Protein AF-A0A928I043-F1 (afdb_monomer)

Foldseek 3Di:
DDDDPPPDDDPVNVVVVVVVVVVCCVVVVVVVVVVVLVVLLVVVQVLQVLLFVLQVVCCVPPNQDPAVLSSVVSSVVSVQAACSQQRPRPQWFWKAARVVRGIFIWRCPLNATATPPPCVCHPVGCVRVVRPHIDTRNLGHNDPVLSVLLSVVVVCLVVVAQEAEDEELSNLSSVLSVLSGCQQSNASHEYEYPEAYEHPADGEREHHHHEYHPVLHEYEYEAHDFAEFDPPTPAYFDDWDDDPSDTATAGFTENYREYEANYEYANYEYAYAADDDPHFYPHLRFFYENAYREYYNYEYEHYEYAYEHAYEFFYEDHYREYFEYEYENYEYAYHYHYDYGPNDDQQRGAYELHYREYDDLPDDQGEYEYYNYEGNYAYHDPDAGQAAAHHYTEYAERYEYEAYQYETEQPRIHAHPDQQHRQHHYEYDLNAREEYEYEYENYHYNNHQDDPVSYDGGDHDDHPYYYYYHYD

Radius of gyration: 26.46 Å; Cα contacts (8 Å, |Δi|>4): 1289; chains: 1; bounding box: 61×90×68 Å

Mean predicted aligned error: 12.8 Å

Secondary structure (DSSP, 8-state):
-------PPPHHHHHHHHHHHHHHHHHHHHHHHHHHHHHHHHHHHHHHHHHHHHHHHHHHHH-S-SSHHHHHHHHHHTT--GGGGS-SSTTEEEEEETTTTEEEEEE-GGG--EEEE-GGGTT-THHHHSSTT-EEGGGS-SSHHHHHHHHHHHHHHHTT--EEEE-SHHHHHHHHHHHHHHTTTTTT-EEEE-S-EE-SS---EEEE-SEEE-TT-EEEEPPPPP--SSTTSSSEEEEEEEETTEEEEEEEEEEEEEE-TT-EEES-EEEEE-PPPSSPPS-S-EEEEEEEEEEEEEEEES-EEEEEEEEESEEESSEEEEEEEEEES-EE--EEEEE--SS--TT--EEESSEEEE--TTSS-EEEEEES-EE-SEE-SSSPPSEEESSEEEE-SSEEEEEES-EE--TTBPPPSSTTS--SSEEE----SS-EEEEEES-EETTEE--GGGSPPP--S--SS-EEEEE-

Sequence (472 aa):
MRNTNKKGFTIVELVVVVAVIAILAAVLIPTFSGVIKKANLTADQAAVKQMNEALAQDEAINGKPANAIKAMEVLAKAGYNGDGLVPVTADHAFWWNPTYNIVVLANVKDGAWELVYPTKYAGAGDDLASNSGCTDLAFASSDEEDVKAALDVVEKINAGETSVEVTTAADVKAIANASKFMGESFNGVTITLDANVTVDEPIQFNKFSGTLDGNGNTITTPGLGLVHSGEDANGYLYTKYFEKDITKSKTGYGFINYLGEGAVIKDLTINYDGNLPEVKPDNKYTYFGGVVGVLDGGTVSNCTVTGKINQYNRVGGIVGAAFNGTIENCTVSAEIYSNVSTSGGGNYDCVGGIVAYCGDSELEKGSLTIKNCTFSGKLNGADKPYSSAALISYIDANMDIVIENCNVSTDNVVAGDNSNYRNKVLNIGNNKYGNVSITVKNTMIDGEKATTADFKIGSTSAKTGTVEVTVE

Solvent-accessible surface area (backbone atoms only — not comparable to full-atom values): 22619 Å² total; per-residue (Å²): 136,84,82,76,83,77,82,70,84,50,71,66,59,54,51,51,50,53,52,51,51,51,56,48,47,68,55,46,54,61,49,53,52,52,52,49,49,52,51,29,45,51,51,40,51,52,48,36,50,53,45,28,51,39,40,50,57,45,30,77,75,74,42,73,53,91,44,68,53,53,45,46,53,42,26,40,78,68,72,34,48,21,66,63,30,43,48,76,29,84,60,39,45,33,32,38,25,63,92,78,53,36,49,30,38,29,37,52,55,96,83,44,74,41,73,66,31,64,64,93,52,60,87,49,50,62,66,63,62,66,43,87,72,46,38,66,46,56,74,47,49,70,44,67,67,53,42,50,47,11,46,56,56,48,53,44,42,75,73,67,46,45,66,44,83,28,64,45,45,65,46,53,49,14,51,22,51,25,21,64,62,36,32,74,73,32,54,81,26,34,39,36,31,80,38,66,27,65,37,95,56,62,66,49,25,28,40,43,27,22,34,42,34,20,75,73,23,38,42,35,31,42,32,66,57,52,64,46,58,50,86,84,16,84,37,32,63,79,46,77,51,76,57,94,94,39,83,47,49,36,30,14,24,29,45,29,4,27,30,31,62,79,9,36,39,28,33,27,33,38,34,25,74,36,44,60,39,94,51,71,22,62,38,44,46,32,18,30,6,58,46,24,1,25,33,43,40,14,37,41,31,46,31,36,29,34,51,21,44,32,44,48,8,19,25,9,36,39,26,3,30,41,38,24,30,39,39,29,50,27,37,24,56,23,39,38,33,39,34,65,25,74,63,30,59,86,74,37,14,18,28,8,35,37,26,7,32,33,41,47,71,88,54,74,78,22,41,40,39,40,29,48,29,35,24,67,33,34,36,39,79,90,65,62,30,30,16,16,10,30,43,34,12,34,36,45,17,20,26,43,36,40,39,33,48,26,40,33,39,43,88,48,39,45,42,14,67,38,90,41,22,46,36,33,42,30,18,43,49,59,27,71,45,29,47,32,41,37,41,37,30,68,29,29,46,72,86,38,76,63,49,71,82,59,59,54,70,34,84,62,98,60,66,76,38,54,80,46,80,48,67,92

pLDDT: mean 82.21, std 14.25, range [41.53, 98.94]

Structure (mmCIF, N/CA/C/O backbone):
data_AF-A0A928I043-F1
#
_entry.id   AF-A0A928I043-F1
#
loop_
_atom_site.group_PDB
_atom_site.id
_atom_site.type_symbol
_atom_site.label_atom_id
_atom_site.label_alt_id
_atom_site.label_comp_id
_atom_site.label_asym_id
_atom_site.label_entity_id
_atom_site.label_seq_id
_atom_site.pdbx_PDB_ins_code
_atom_site.Cartn_x
_atom_site.Cartn_y
_atom_site.Cartn_z
_atom_site.occupancy
_atom_site.B_iso_or_equiv
_atom_site.auth_seq_id
_atom_site.auth_comp_id
_atom_site.auth_asym_id
_atom_site.auth_atom_id
_atom_site.pdbx_PDB_model_num
ATOM 1 N N . MET A 1 1 ? 32.043 -70.158 -36.270 1.00 45.19 1 MET A N 1
ATOM 2 C CA . MET A 1 1 ? 31.620 -69.063 -35.368 1.00 45.19 1 MET A CA 1
ATOM 3 C C . MET A 1 1 ? 32.649 -67.942 -35.466 1.00 45.19 1 MET A C 1
ATOM 5 O O . MET A 1 1 ? 33.820 -68.204 -35.231 1.00 45.19 1 MET A O 1
ATOM 9 N N . ARG A 1 2 ? 32.260 -66.739 -35.913 1.00 54.84 2 ARG A N 1
ATOM 10 C CA . ARG A 1 2 ? 33.136 -65.551 -35.960 1.00 54.84 2 ARG A CA 1
ATOM 11 C C . ARG A 1 2 ? 33.024 -64.827 -34.615 1.00 54.84 2 ARG A C 1
ATOM 13 O O . ARG A 1 2 ? 31.969 -64.273 -34.332 1.00 54.84 2 ARG A O 1
ATOM 20 N N . ASN A 1 3 ? 34.082 -64.829 -33.806 1.00 54.41 3 ASN A N 1
ATOM 21 C CA . ASN A 1 3 ? 34.153 -63.977 -32.617 1.00 54.41 3 ASN A CA 1
ATOM 22 C C . ASN A 1 3 ? 34.363 -62.526 -33.061 1.00 54.41 3 ASN A C 1
ATOM 24 O O . ASN A 1 3 ? 35.451 -62.142 -33.485 1.00 54.41 3 ASN A O 1
ATOM 28 N N . THR A 1 4 ? 33.314 -61.712 -32.983 1.00 63.44 4 THR A N 1
ATOM 29 C CA . THR A 1 4 ? 33.438 -60.257 -33.068 1.00 63.44 4 THR A CA 1
ATOM 30 C C . THR A 1 4 ? 33.985 -59.755 -31.737 1.00 63.44 4 THR A C 1
ATOM 32 O O . THR A 1 4 ? 33.252 -59.713 -30.748 1.00 63.44 4 THR A O 1
ATOM 35 N N . ASN A 1 5 ? 35.269 -59.394 -31.699 1.00 59.41 5 ASN A N 1
ATOM 36 C CA . ASN A 1 5 ? 35.866 -58.678 -30.573 1.00 59.41 5 ASN A CA 1
ATOM 37 C C . ASN A 1 5 ? 35.134 -57.341 -30.388 1.00 59.41 5 ASN A C 1
ATOM 39 O O . ASN A 1 5 ? 35.455 -56.355 -31.052 1.00 59.41 5 ASN A O 1
ATOM 43 N N . LYS A 1 6 ? 34.143 -57.300 -29.492 1.00 64.31 6 LYS A N 1
ATOM 44 C CA . LYS A 1 6 ? 33.585 -56.046 -28.987 1.00 64.31 6 LYS A CA 1
ATOM 45 C C . LYS A 1 6 ? 34.658 -55.413 -28.104 1.00 64.31 6 LYS A C 1
ATOM 47 O O . LYS A 1 6 ? 34.801 -55.784 -26.943 1.00 64.31 6 LYS A O 1
ATOM 52 N N . LYS A 1 7 ? 35.465 -54.518 -28.680 1.00 68.69 7 LYS A N 1
ATOM 53 C CA . LYS A 1 7 ? 36.394 -53.672 -27.925 1.00 68.69 7 LYS A CA 1
ATOM 54 C C . LYS A 1 7 ? 35.553 -52.743 -27.045 1.00 68.69 7 LYS A C 1
ATOM 56 O O . LYS A 1 7 ? 34.991 -51.774 -27.543 1.00 68.69 7 LYS A O 1
ATOM 61 N N . GLY A 1 8 ? 35.380 -53.108 -25.778 1.00 69.31 8 GLY A N 1
ATOM 62 C CA . GLY A 1 8 ? 34.813 -52.218 -24.769 1.00 69.31 8 GLY A CA 1
ATOM 63 C C . GLY A 1 8 ? 35.830 -51.141 -24.404 1.00 69.31 8 GLY A C 1
ATOM 64 O O . GLY A 1 8 ? 37.026 -51.429 -24.368 1.00 69.31 8 GLY A O 1
ATOM 65 N N . PHE A 1 9 ? 35.353 -49.921 -24.155 1.00 72.56 9 PHE A N 1
ATOM 66 C CA . PHE A 1 9 ? 36.174 -48.856 -23.581 1.00 72.56 9 PHE A CA 1
ATOM 67 C C . PHE A 1 9 ? 36.760 -49.327 -22.249 1.00 72.56 9 PHE A C 1
ATOM 69 O O . PHE A 1 9 ? 36.058 -49.898 -21.410 1.00 72.56 9 PHE A O 1
ATOM 76 N N . THR A 1 10 ? 38.053 -49.100 -22.056 1.00 85.12 10 THR A N 1
ATOM 77 C CA . THR A 1 10 ? 38.703 -49.340 -20.771 1.00 85.12 10 THR A CA 1
ATOM 78 C C . THR A 1 10 ? 38.245 -48.291 -19.759 1.00 85.12 10 THR A C 1
ATOM 80 O O . THR A 1 10 ? 37.954 -47.146 -20.106 1.00 85.12 10 THR A O 1
ATOM 83 N N . ILE A 1 11 ? 38.210 -48.661 -18.477 1.00 83.94 11 ILE A N 1
ATOM 84 C CA . ILE A 1 11 ? 37.898 -47.718 -17.389 1.00 83.94 11 ILE A CA 1
ATOM 85 C C . ILE A 1 11 ? 38.864 -46.521 -17.424 1.00 83.94 11 ILE A C 1
ATOM 87 O O . ILE A 1 11 ? 38.455 -45.393 -17.170 1.00 83.94 11 ILE A O 1
ATOM 91 N N . VAL A 1 12 ? 40.126 -46.754 -17.805 1.00 88.56 12 VAL A N 1
ATOM 92 C CA . VAL A 1 12 ? 41.151 -45.708 -17.936 1.00 88.56 12 VAL A CA 1
ATOM 93 C C . VAL A 1 12 ? 40.771 -44.679 -19.002 1.00 88.56 12 VAL A C 1
ATOM 95 O O . VAL A 1 12 ? 40.829 -43.484 -18.729 1.00 88.56 12 VAL A O 1
ATOM 98 N N . GLU A 1 13 ? 40.333 -45.110 -20.187 1.00 85.62 13 GLU A N 1
ATOM 99 C CA . GLU A 1 13 ? 39.883 -44.190 -21.242 1.00 85.62 13 GLU A CA 1
ATOM 100 C C . GLU A 1 13 ? 38.671 -43.367 -20.792 1.00 85.62 13 GLU A C 1
ATOM 102 O O . GLU A 1 13 ? 38.633 -42.160 -21.023 1.00 85.62 13 GLU A O 1
ATOM 107 N N . LEU A 1 14 ? 37.715 -43.984 -20.089 1.00 85.94 14 LEU A N 1
ATOM 108 C CA . LEU A 1 14 ? 36.543 -43.274 -19.574 1.00 85.94 14 LEU A CA 1
ATOM 109 C C . LEU A 1 14 ? 36.926 -42.208 -18.532 1.00 85.94 14 LEU A C 1
ATOM 111 O O . LEU A 1 14 ? 36.420 -41.088 -18.586 1.00 85.94 14 LEU A O 1
ATOM 115 N N . VAL A 1 15 ? 37.844 -42.526 -17.615 1.00 89.44 15 VAL A N 1
ATOM 116 C CA . VAL A 1 15 ? 38.324 -41.578 -16.593 1.00 89.44 15 VAL A CA 1
ATOM 117 C C . VAL A 1 15 ? 39.064 -40.405 -17.233 1.00 89.44 15 VAL A C 1
ATOM 119 O O . VAL A 1 15 ? 38.834 -39.261 -16.845 1.00 89.44 15 VAL A O 1
ATOM 122 N N . VAL A 1 16 ? 39.901 -40.659 -18.245 1.00 92.31 16 VAL A N 1
ATOM 123 C CA . VAL A 1 16 ? 40.592 -39.592 -18.988 1.00 92.31 16 VAL A CA 1
ATOM 124 C C . VAL A 1 16 ? 39.588 -38.686 -19.704 1.00 92.31 16 VAL A C 1
ATOM 126 O O . VAL A 1 16 ? 39.730 -37.468 -19.652 1.00 92.31 16 VAL A O 1
ATOM 129 N N . VAL A 1 17 ? 38.541 -39.244 -20.319 1.00 92.94 17 VAL A N 1
ATOM 130 C CA . VAL A 1 17 ? 37.503 -38.456 -21.005 1.00 92.94 17 VAL A CA 1
ATOM 131 C C . VAL A 1 17 ? 36.747 -37.552 -20.030 1.00 92.94 17 VAL A C 1
ATOM 133 O O . VAL A 1 17 ? 36.608 -36.359 -20.297 1.00 92.94 17 VAL A O 1
ATOM 136 N N . VAL A 1 18 ? 36.307 -38.075 -18.882 1.00 92.94 18 VAL A N 1
ATOM 137 C CA . VAL A 1 18 ? 35.620 -37.259 -17.864 1.00 92.94 18 VAL A CA 1
ATOM 138 C C . VAL A 1 18 ? 36.555 -36.186 -17.298 1.00 92.94 18 VAL A C 1
ATOM 140 O O . VAL A 1 18 ? 36.127 -35.047 -17.122 1.00 92.94 18 VAL A O 1
ATOM 143 N N . ALA A 1 19 ? 37.837 -36.504 -17.082 1.00 93.56 19 ALA A N 1
ATOM 144 C CA . ALA A 1 19 ? 38.834 -35.535 -16.626 1.00 93.56 19 ALA A CA 1
ATOM 145 C C . ALA A 1 19 ? 39.043 -34.394 -17.638 1.00 93.56 19 ALA A C 1
ATOM 147 O O . ALA A 1 19 ? 39.074 -33.227 -17.252 1.00 93.56 19 ALA A O 1
ATOM 148 N N . VAL A 1 20 ? 39.129 -34.703 -18.936 1.00 95.38 20 VAL A N 1
ATOM 149 C CA . VAL A 1 20 ? 39.252 -33.686 -19.992 1.00 95.38 20 VAL A CA 1
ATOM 150 C C . VAL A 1 20 ? 37.984 -32.835 -20.089 1.00 95.38 20 VAL A C 1
ATOM 152 O O . VAL A 1 20 ? 38.093 -31.613 -20.155 1.00 95.38 20 VAL A O 1
ATOM 155 N N . ILE A 1 21 ? 36.789 -33.436 -20.038 1.00 94.88 21 ILE A N 1
ATOM 156 C CA . ILE A 1 21 ? 35.518 -32.689 -20.038 1.00 94.88 21 ILE A CA 1
ATOM 157 C C . ILE A 1 21 ? 35.434 -31.760 -18.822 1.00 94.88 21 ILE A C 1
ATOM 159 O O . ILE A 1 21 ? 35.018 -30.616 -18.975 1.00 94.88 21 ILE A O 1
ATOM 163 N N . ALA A 1 22 ? 35.870 -32.206 -17.640 1.00 91.94 22 ALA A N 1
ATOM 164 C CA . ALA A 1 22 ? 35.886 -31.381 -16.433 1.00 91.94 22 ALA A CA 1
ATOM 165 C C . ALA A 1 22 ? 36.826 -30.170 -16.569 1.00 91.94 22 ALA A C 1
ATOM 167 O O . ALA A 1 22 ? 36.438 -29.055 -16.224 1.00 91.94 22 ALA A O 1
ATOM 168 N N . ILE A 1 23 ? 38.029 -30.364 -17.125 1.00 94.25 23 ILE A N 1
ATOM 169 C CA . ILE A 1 23 ? 38.983 -29.271 -17.387 1.00 94.25 23 ILE A CA 1
ATOM 170 C C . ILE A 1 23 ? 38.415 -28.294 -18.419 1.00 94.25 23 ILE A C 1
ATOM 172 O O . ILE A 1 23 ? 38.474 -27.081 -18.217 1.00 94.25 23 ILE A O 1
ATOM 176 N N . LEU A 1 24 ? 37.841 -28.810 -19.511 1.00 93.38 24 LEU A N 1
ATOM 177 C CA . LEU A 1 24 ? 37.220 -27.978 -20.537 1.00 93.38 24 LEU A CA 1
ATOM 178 C C . LEU A 1 24 ? 36.066 -27.174 -19.941 1.00 93.38 24 LEU A C 1
ATOM 180 O O . LEU A 1 24 ? 36.078 -25.956 -20.061 1.00 93.38 24 LEU A O 1
ATOM 184 N N . ALA A 1 25 ? 35.130 -27.815 -19.239 1.00 88.94 25 ALA A N 1
ATOM 185 C CA . ALA A 1 25 ? 33.989 -27.157 -18.606 1.00 8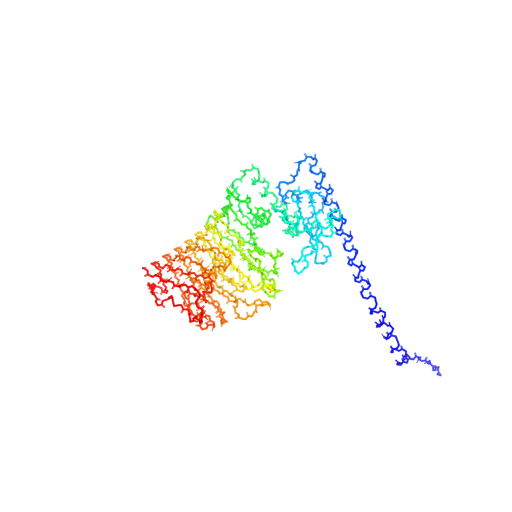8.94 25 ALA A CA 1
ATOM 186 C C . ALA A 1 25 ? 34.413 -26.059 -17.615 1.00 88.94 25 ALA A C 1
ATOM 188 O O . ALA A 1 25 ? 33.817 -24.982 -17.618 1.00 88.94 25 ALA A O 1
ATOM 189 N N . ALA A 1 26 ? 35.475 -26.289 -16.832 1.00 89.75 26 ALA A N 1
ATOM 190 C CA . ALA A 1 26 ? 35.999 -25.317 -15.871 1.00 89.75 26 ALA A CA 1
ATOM 191 C C . ALA A 1 26 ? 36.469 -24.006 -16.526 1.00 89.75 26 ALA A C 1
ATOM 193 O O . ALA A 1 26 ? 36.327 -22.940 -15.931 1.00 89.75 26 ALA A O 1
ATOM 194 N N . VAL A 1 27 ? 36.990 -24.064 -17.755 1.00 89.88 27 VAL A N 1
ATOM 195 C CA . VAL A 1 27 ? 37.388 -22.871 -18.524 1.00 89.88 27 VAL A CA 1
ATOM 196 C C . VAL A 1 27 ? 36.220 -22.335 -19.356 1.00 89.88 27 VAL A C 1
ATOM 198 O O . VAL A 1 27 ? 36.067 -21.123 -19.519 1.00 89.88 27 VAL A O 1
ATOM 201 N N . LEU A 1 28 ? 35.364 -23.222 -19.867 1.00 84.38 28 LEU A N 1
ATOM 202 C CA . LEU A 1 28 ? 34.297 -22.876 -20.801 1.00 84.38 28 LEU A CA 1
ATOM 203 C C . LEU A 1 28 ? 33.179 -22.064 -20.134 1.00 84.38 28 LEU A C 1
ATOM 205 O O . LEU A 1 28 ? 32.759 -21.049 -20.683 1.00 84.38 28 LEU A O 1
ATOM 209 N N . ILE A 1 29 ? 32.717 -22.488 -18.953 1.00 80.38 29 ILE A N 1
ATOM 210 C CA . ILE A 1 29 ? 31.603 -21.858 -18.225 1.00 80.38 29 ILE A CA 1
ATOM 211 C C . ILE A 1 29 ? 31.877 -20.374 -17.915 1.00 80.38 29 ILE A C 1
ATOM 213 O O . ILE A 1 29 ? 31.041 -19.547 -18.295 1.00 80.38 29 ILE A O 1
ATOM 217 N N . PRO A 1 30 ? 33.012 -19.981 -17.292 1.00 82.25 30 PRO A N 1
ATOM 218 C CA . PRO A 1 30 ? 33.286 -18.566 -17.034 1.00 82.25 30 PRO A CA 1
ATOM 219 C C . PRO A 1 30 ? 33.477 -17.771 -18.331 1.00 82.25 30 PRO A C 1
ATOM 221 O O . PRO A 1 30 ? 33.025 -16.631 -18.417 1.00 82.25 30 PRO A O 1
ATOM 224 N N . THR A 1 31 ? 34.072 -18.380 -19.362 1.00 84.19 31 THR A N 1
ATOM 225 C CA . THR A 1 31 ? 34.283 -17.726 -20.662 1.00 84.19 31 THR A CA 1
ATOM 226 C C . THR A 1 31 ? 32.960 -17.409 -21.360 1.00 84.19 31 THR A C 1
ATOM 228 O O . THR A 1 31 ? 32.710 -16.253 -21.696 1.00 84.19 31 THR A O 1
ATOM 231 N N . PHE A 1 32 ? 32.083 -18.403 -21.539 1.00 79.62 32 PHE A N 1
ATOM 232 C CA . PHE A 1 32 ? 30.776 -18.195 -22.170 1.00 79.62 32 PHE A CA 1
ATOM 233 C C . PHE A 1 32 ? 29.891 -17.256 -21.351 1.00 79.62 32 PHE A C 1
ATOM 235 O O . PHE A 1 32 ? 29.256 -16.377 -21.929 1.00 79.62 32 PHE A O 1
ATOM 242 N N . SER A 1 33 ? 29.914 -17.368 -20.019 1.00 73.75 33 SER A N 1
ATOM 243 C CA . SER A 1 33 ? 29.191 -16.439 -19.141 1.00 73.75 33 SER A CA 1
ATOM 244 C C . SER A 1 33 ? 29.662 -14.993 -19.329 1.00 73.75 33 SER A C 1
ATOM 246 O O . SER A 1 33 ? 28.840 -14.084 -19.403 1.00 73.75 33 SER A O 1
ATOM 248 N N . GLY A 1 34 ? 30.974 -14.762 -19.459 1.00 78.19 34 GLY A N 1
ATOM 249 C CA . GLY A 1 34 ? 31.531 -13.434 -19.733 1.00 78.19 34 GLY A CA 1
ATOM 250 C C . GLY A 1 34 ? 31.154 -12.887 -21.114 1.00 78.19 34 GLY A C 1
ATOM 251 O O . GLY A 1 34 ? 30.826 -11.707 -21.237 1.00 78.19 34 GLY A O 1
ATOM 252 N N . VAL A 1 35 ? 31.151 -13.738 -22.147 1.00 87.19 35 VAL A N 1
ATOM 253 C CA . VAL A 1 35 ? 30.741 -13.352 -23.509 1.00 87.19 35 VAL A CA 1
ATOM 254 C C . VAL A 1 35 ? 29.260 -12.977 -23.558 1.00 87.19 35 VAL A C 1
ATOM 256 O O . VAL A 1 35 ? 28.934 -11.942 -24.134 1.00 87.19 35 VAL A O 1
ATOM 259 N N . ILE A 1 36 ? 28.381 -13.759 -22.921 1.00 84.88 36 ILE A N 1
ATOM 260 C CA . ILE A 1 36 ? 26.939 -13.468 -22.854 1.00 84.88 36 ILE A CA 1
ATOM 261 C C . ILE A 1 36 ? 26.696 -12.148 -22.121 1.00 84.88 36 ILE A C 1
ATOM 263 O O . ILE A 1 36 ? 26.015 -11.280 -22.654 1.00 84.88 36 ILE A O 1
ATOM 267 N N . LYS A 1 37 ? 27.321 -11.941 -20.953 1.00 83.50 37 LYS A N 1
ATOM 268 C CA . LYS A 1 37 ? 27.207 -10.672 -20.213 1.00 83.50 37 LYS A CA 1
ATOM 269 C C . LYS A 1 37 ? 27.623 -9.473 -21.061 1.00 83.50 37 LYS A C 1
ATOM 271 O O . LYS A 1 37 ? 26.934 -8.462 -21.079 1.00 83.50 37 LYS A O 1
ATOM 276 N N . LYS A 1 38 ? 28.730 -9.589 -21.799 1.00 87.12 38 LYS A N 1
ATOM 277 C CA . LYS A 1 38 ? 29.202 -8.521 -22.686 1.00 87.12 38 LYS A CA 1
ATOM 278 C C . LYS A 1 38 ? 28.258 -8.286 -23.868 1.00 87.12 38 LYS A C 1
ATOM 280 O O . LYS A 1 38 ? 28.087 -7.140 -24.280 1.00 87.12 38 LYS A O 1
ATOM 285 N N . ALA A 1 39 ? 27.670 -9.348 -24.419 1.00 88.50 39 ALA A N 1
ATOM 286 C CA . ALA A 1 39 ? 26.696 -9.253 -25.499 1.00 88.50 39 ALA A CA 1
ATOM 287 C C . ALA A 1 39 ? 25.411 -8.552 -25.034 1.00 88.50 39 ALA A C 1
ATOM 289 O O . ALA A 1 39 ? 24.990 -7.606 -25.695 1.00 88.50 39 ALA A O 1
ATOM 290 N N . ASN A 1 40 ? 24.867 -8.935 -23.874 1.00 89.88 40 ASN A N 1
ATOM 291 C CA . ASN A 1 40 ? 23.707 -8.277 -23.266 1.00 89.88 40 ASN A CA 1
ATOM 292 C C . ASN A 1 40 ? 24.007 -6.804 -22.986 1.00 89.88 40 ASN A C 1
ATOM 294 O O . ASN A 1 40 ? 23.261 -5.940 -23.428 1.00 89.88 40 ASN A O 1
ATOM 298 N N . LEU A 1 41 ? 25.171 -6.505 -22.397 1.00 92.50 41 LEU A N 1
ATOM 299 C CA . LEU A 1 41 ? 25.556 -5.124 -22.118 1.00 92.50 41 LEU A CA 1
ATOM 300 C C . LEU A 1 41 ? 25.652 -4.287 -23.400 1.00 92.50 41 LEU A C 1
ATOM 302 O O . LEU A 1 41 ? 25.261 -3.124 -23.429 1.00 92.50 41 LEU A O 1
ATOM 306 N N . THR A 1 42 ? 26.161 -4.879 -24.480 1.00 93.81 42 THR A N 1
ATOM 307 C CA . THR A 1 42 ? 26.228 -4.211 -25.787 1.00 93.81 42 THR A CA 1
ATOM 308 C C . THR A 1 42 ? 24.828 -3.973 -26.365 1.00 93.81 42 THR A C 1
ATOM 310 O O . THR A 1 42 ? 24.593 -2.925 -26.965 1.00 93.81 42 THR A O 1
ATOM 313 N N . ALA A 1 43 ? 23.900 -4.917 -26.184 1.00 91.50 43 ALA A N 1
ATOM 314 C CA . ALA A 1 43 ? 22.509 -4.767 -26.601 1.00 91.50 43 ALA A CA 1
ATOM 315 C C . ALA A 1 43 ? 21.808 -3.645 -25.818 1.00 91.50 43 ALA A C 1
ATOM 317 O O . ALA A 1 43 ? 21.210 -2.764 -26.431 1.00 91.50 43 ALA A O 1
ATOM 318 N N . ASP A 1 44 ? 21.983 -3.605 -24.497 1.00 93.81 44 ASP A N 1
ATOM 319 C CA . ASP A 1 44 ? 21.413 -2.569 -23.632 1.00 93.81 44 ASP A CA 1
ATOM 320 C C . ASP A 1 44 ? 21.971 -1.178 -23.976 1.00 93.81 44 ASP A C 1
ATOM 322 O O . ASP A 1 44 ? 21.232 -0.201 -24.079 1.00 93.81 44 ASP A O 1
ATOM 326 N N . GLN A 1 45 ? 23.275 -1.071 -24.259 1.00 95.12 45 GLN A N 1
ATOM 327 C CA . GLN A 1 45 ? 23.884 0.176 -24.743 1.00 95.12 45 GLN A CA 1
ATOM 328 C C . GLN A 1 45 ? 23.299 0.631 -26.087 1.00 95.12 45 GLN A C 1
ATOM 330 O O . GLN A 1 45 ? 23.096 1.828 -26.307 1.00 95.12 45 GLN A O 1
ATOM 335 N N . ALA A 1 46 ? 23.028 -0.308 -26.997 1.00 94.69 46 ALA A N 1
ATOM 336 C CA . ALA A 1 46 ? 22.395 -0.007 -28.276 1.00 94.69 46 ALA A CA 1
ATOM 337 C C . ALA A 1 46 ? 20.934 0.437 -28.105 1.00 94.69 46 ALA A C 1
ATOM 339 O O . ALA A 1 46 ? 20.495 1.327 -28.836 1.00 94.69 46 ALA A O 1
ATOM 340 N N . ALA A 1 47 ? 20.208 -0.137 -27.141 1.00 92.81 47 ALA A N 1
ATOM 341 C CA . ALA A 1 47 ? 18.866 0.298 -26.768 1.00 92.81 47 ALA A CA 1
ATOM 342 C C . ALA A 1 47 ? 18.889 1.730 -26.219 1.00 92.81 47 ALA A C 1
ATOM 344 O O . ALA A 1 47 ? 18.217 2.600 -26.763 1.00 92.81 47 ALA A O 1
ATOM 345 N N . VAL A 1 48 ? 19.755 2.028 -25.242 1.00 94.75 48 VAL A N 1
ATOM 346 C CA . VAL A 1 48 ? 19.902 3.391 -24.697 1.00 94.75 48 VAL A CA 1
ATOM 347 C C . VAL A 1 48 ? 20.249 4.411 -25.772 1.00 94.75 48 VAL A C 1
ATOM 349 O O . VAL A 1 48 ? 19.742 5.532 -25.756 1.00 94.75 48 VAL A O 1
ATOM 352 N N . LYS A 1 49 ? 21.105 4.048 -26.728 1.00 95.06 49 LYS A N 1
ATOM 353 C CA . LYS A 1 49 ? 21.427 4.935 -27.846 1.00 95.06 49 LYS A CA 1
ATOM 354 C C . LYS A 1 49 ? 20.183 5.275 -28.678 1.00 95.06 49 LYS A C 1
ATOM 356 O O . LYS A 1 49 ? 19.955 6.449 -28.944 1.00 95.06 49 LYS A O 1
ATOM 361 N N . GLN A 1 50 ? 19.389 4.276 -29.052 1.00 94.69 50 GLN A N 1
ATOM 362 C CA . GLN A 1 50 ? 18.167 4.464 -29.842 1.00 94.69 50 GLN A CA 1
ATOM 363 C C . GLN A 1 50 ? 17.093 5.239 -29.069 1.00 94.69 50 GLN A C 1
ATOM 365 O O . GLN A 1 50 ? 16.505 6.171 -29.611 1.00 94.69 50 GLN A O 1
ATOM 370 N N . MET A 1 51 ? 16.910 4.933 -27.783 1.00 94.62 51 MET A N 1
ATOM 371 C CA . MET A 1 51 ? 16.024 5.681 -26.887 1.00 94.62 51 MET A CA 1
ATOM 372 C C . MET A 1 51 ? 16.409 7.166 -26.819 1.00 94.62 51 MET A C 1
ATOM 374 O O . MET A 1 51 ? 15.566 8.046 -26.974 1.00 94.62 51 MET A O 1
ATOM 378 N N . ASN A 1 52 ? 17.702 7.462 -26.668 1.00 95.50 52 ASN A N 1
ATOM 379 C CA . ASN A 1 52 ? 18.206 8.836 -26.655 1.00 95.50 52 ASN A CA 1
ATOM 380 C C . ASN A 1 52 ? 18.053 9.555 -27.998 1.00 95.50 52 ASN A C 1
ATOM 382 O O . ASN A 1 52 ? 17.816 10.760 -28.022 1.00 95.50 52 ASN A O 1
ATOM 386 N N . GLU A 1 53 ? 18.195 8.844 -29.117 1.00 95.88 53 GLU A N 1
ATOM 387 C CA . GLU A 1 53 ? 17.938 9.409 -30.444 1.00 95.88 53 GLU A CA 1
ATOM 388 C C . GLU A 1 53 ? 16.459 9.774 -30.614 1.00 95.88 53 GLU A C 1
ATOM 390 O O . GLU A 1 53 ? 16.168 10.856 -31.120 1.00 95.88 53 GLU A O 1
ATOM 395 N N . ALA A 1 54 ? 15.538 8.929 -30.143 1.00 94.19 54 ALA A N 1
ATOM 396 C CA . ALA A 1 54 ? 14.106 9.219 -30.155 1.00 94.19 54 ALA A CA 1
ATOM 397 C C . ALA A 1 54 ? 13.762 10.445 -29.294 1.00 94.19 54 ALA A C 1
ATOM 399 O O . ALA A 1 54 ? 13.104 11.367 -29.775 1.00 94.19 54 ALA A O 1
ATOM 400 N N . LEU A 1 55 ? 14.275 10.503 -28.060 1.00 92.56 55 LEU A N 1
ATOM 401 C CA . LEU A 1 55 ? 14.075 11.641 -27.154 1.00 92.56 55 LEU A CA 1
ATOM 402 C C . LEU A 1 55 ? 14.613 12.952 -27.729 1.00 92.56 55 LEU A C 1
ATOM 404 O O . LEU A 1 55 ? 13.944 13.977 -27.639 1.00 92.56 55 LEU A O 1
ATOM 408 N N . ALA A 1 56 ? 15.791 12.923 -28.357 1.00 94.94 56 ALA A N 1
ATOM 409 C CA . ALA A 1 56 ? 16.377 14.105 -28.981 1.00 94.94 56 ALA A CA 1
ATOM 410 C C . ALA A 1 56 ? 15.601 14.565 -30.228 1.00 94.94 56 ALA A C 1
ATOM 412 O O . ALA A 1 56 ? 15.507 15.766 -30.488 1.00 94.94 56 ALA A O 1
ATOM 413 N N . GLN A 1 57 ? 15.058 13.626 -31.013 1.00 92.50 57 GLN A N 1
ATOM 414 C CA . GLN A 1 57 ? 14.221 13.943 -32.173 1.00 92.50 57 GLN A CA 1
ATOM 415 C C . GLN A 1 57 ? 12.904 14.593 -31.753 1.00 92.50 57 GLN A C 1
ATOM 417 O O . GLN A 1 57 ? 12.511 15.597 -32.347 1.00 92.50 57 GLN A O 1
ATOM 422 N N . ASP A 1 58 ? 12.249 14.051 -30.727 1.00 91.06 58 ASP A N 1
ATOM 423 C CA . ASP A 1 58 ? 11.013 14.625 -30.201 1.00 91.06 58 ASP A CA 1
ATOM 424 C C . ASP A 1 58 ? 11.262 15.989 -29.545 1.00 91.06 58 ASP A C 1
ATOM 426 O O . ASP A 1 58 ? 10.546 16.944 -29.841 1.00 91.06 58 ASP A O 1
ATOM 430 N N . GLU A 1 59 ? 12.350 16.135 -28.776 1.00 92.00 59 GLU A N 1
ATOM 431 C CA . GLU A 1 59 ? 12.729 17.407 -28.146 1.00 92.00 59 GLU A CA 1
ATOM 432 C C . GLU A 1 59 ? 12.901 18.544 -29.160 1.00 92.00 59 GLU A C 1
ATOM 434 O O . GLU A 1 59 ? 12.531 19.686 -28.883 1.00 92.00 59 GLU A O 1
ATOM 439 N N . ALA A 1 60 ? 13.414 18.248 -30.355 1.00 93.25 60 ALA A N 1
ATOM 440 C CA . ALA A 1 60 ? 13.581 19.244 -31.410 1.00 93.25 60 ALA A CA 1
ATOM 441 C C . ALA A 1 60 ? 12.247 19.799 -31.952 1.00 93.25 60 ALA A C 1
ATOM 443 O O . ALA A 1 60 ? 12.235 20.882 -32.539 1.00 93.25 60 ALA A O 1
ATOM 444 N N . ILE A 1 61 ? 11.144 19.064 -31.781 1.00 90.44 61 ILE A N 1
ATOM 445 C CA . ILE A 1 61 ? 9.815 19.406 -32.305 1.00 90.44 61 ILE A CA 1
ATOM 446 C C . ILE A 1 61 ? 8.908 19.911 -31.179 1.00 90.44 61 ILE A C 1
ATOM 448 O O . ILE A 1 61 ? 8.266 20.951 -31.323 1.00 90.44 61 ILE A O 1
ATOM 452 N N . ASN A 1 62 ? 8.878 19.184 -30.064 1.00 81.06 62 ASN A N 1
ATOM 453 C CA . ASN A 1 62 ? 7.923 19.350 -28.970 1.00 81.06 62 ASN A CA 1
ATOM 454 C C . ASN A 1 62 ? 8.550 19.967 -27.708 1.00 81.06 62 ASN A C 1
ATOM 456 O O . ASN A 1 62 ? 7.834 20.304 -26.767 1.00 81.06 62 ASN A O 1
ATOM 460 N N . GLY A 1 63 ? 9.872 20.167 -27.691 1.00 82.62 63 GLY A N 1
ATOM 461 C CA . GLY A 1 63 ? 10.612 20.543 -26.488 1.00 82.62 63 GLY A CA 1
ATOM 462 C C . GLY A 1 63 ? 10.834 19.355 -25.550 1.00 82.62 63 GLY A C 1
ATOM 463 O O . GLY A 1 63 ? 10.396 18.237 -25.811 1.00 82.62 63 GLY A O 1
ATOM 464 N N . LYS A 1 64 ? 11.558 19.581 -24.447 1.00 82.12 64 LYS A N 1
ATOM 465 C CA . LYS A 1 64 ? 11.856 18.507 -23.489 1.00 82.12 64 LYS A CA 1
ATOM 466 C C . LYS A 1 64 ? 10.569 17.917 -22.907 1.00 82.12 64 LYS A C 1
ATOM 468 O O . LYS A 1 64 ? 9.684 18.693 -22.533 1.00 82.12 64 LYS A O 1
ATOM 473 N N . PRO A 1 65 ? 10.489 16.585 -22.737 1.00 72.81 65 PRO A N 1
ATOM 474 C CA . PRO A 1 65 ? 9.392 15.965 -22.016 1.00 72.81 65 PRO A CA 1
ATOM 475 C C . PRO A 1 65 ? 9.248 16.576 -20.622 1.00 72.81 65 PRO A C 1
ATOM 477 O O . PRO A 1 65 ? 10.218 16.677 -19.871 1.00 72.81 65 PRO A O 1
ATOM 480 N N . ALA A 1 66 ? 8.028 16.980 -20.272 1.00 64.31 66 ALA A N 1
ATOM 481 C CA . ALA A 1 66 ? 7.750 17.636 -18.994 1.00 64.31 66 ALA A CA 1
ATOM 482 C C . ALA A 1 66 ? 7.943 16.704 -17.782 1.00 64.31 66 ALA A C 1
ATOM 484 O O . ALA A 1 66 ? 8.124 17.174 -16.662 1.00 64.31 66 ALA A O 1
ATOM 485 N N . ASN A 1 67 ? 7.874 15.390 -17.999 1.00 60.88 67 ASN A N 1
ATOM 486 C CA . ASN A 1 67 ? 8.007 14.347 -16.988 1.00 60.88 67 ASN A CA 1
ATOM 487 C C . ASN A 1 67 ? 8.346 13.001 -17.656 1.00 60.88 67 ASN A C 1
ATOM 489 O O . ASN A 1 67 ? 8.338 12.881 -18.887 1.00 60.88 67 ASN A O 1
ATOM 493 N N . ALA A 1 68 ? 8.619 11.984 -16.835 1.00 67.25 68 ALA A N 1
ATOM 494 C CA . ALA A 1 68 ? 9.031 10.662 -17.306 1.00 67.25 68 ALA A CA 1
ATOM 495 C C . ALA A 1 68 ? 7.985 9.994 -18.198 1.00 67.25 68 ALA A C 1
ATOM 497 O O . ALA A 1 68 ? 8.338 9.234 -19.092 1.00 67.25 68 ALA A O 1
ATOM 498 N N . ILE A 1 69 ? 6.709 10.330 -18.016 1.00 57.94 69 ILE A N 1
ATOM 499 C CA . ILE A 1 69 ? 5.616 9.802 -18.833 1.00 57.94 69 ILE A CA 1
ATOM 500 C C . ILE A 1 69 ? 5.758 10.247 -20.276 1.00 57.94 69 ILE A C 1
ATOM 502 O O . ILE A 1 69 ? 5.717 9.427 -21.186 1.00 57.94 69 ILE A O 1
ATOM 506 N N . LYS A 1 70 ? 5.953 11.552 -20.488 1.00 69.56 70 LYS A N 1
ATOM 507 C CA . LYS A 1 70 ? 6.135 12.089 -21.836 1.00 69.56 70 LYS A CA 1
ATOM 508 C C . LYS A 1 70 ? 7.416 11.563 -22.472 1.00 69.56 70 LYS A C 1
ATOM 510 O O . LYS A 1 70 ? 7.428 11.316 -23.670 1.00 69.56 70 LYS A O 1
ATOM 515 N N . ALA A 1 71 ? 8.454 11.299 -21.679 1.00 77.56 71 ALA A N 1
ATOM 516 C CA . ALA A 1 71 ? 9.635 10.611 -22.181 1.00 77.56 71 ALA A CA 1
ATOM 517 C C . ALA A 1 71 ? 9.296 9.182 -22.628 1.00 77.56 71 ALA A C 1
ATOM 519 O O . ALA A 1 71 ? 9.606 8.813 -23.755 1.00 77.56 71 ALA A O 1
ATOM 520 N N . MET A 1 72 ? 8.589 8.404 -21.806 1.00 72.56 72 MET A N 1
ATOM 521 C CA . MET A 1 72 ? 8.151 7.050 -22.157 1.00 72.56 72 MET A CA 1
ATOM 522 C C . MET A 1 72 ? 7.222 7.008 -23.372 1.00 72.56 72 MET A C 1
ATOM 524 O O . MET A 1 72 ? 7.326 6.080 -24.162 1.00 72.56 72 MET A O 1
ATOM 528 N N . GLU A 1 73 ? 6.369 8.011 -23.589 1.00 65.62 73 GLU A N 1
ATOM 529 C CA . GLU A 1 73 ? 5.547 8.108 -24.803 1.00 65.62 73 GLU A CA 1
ATOM 530 C C . GLU A 1 73 ? 6.419 8.205 -26.066 1.00 65.62 73 GLU A C 1
ATOM 532 O O . GLU A 1 73 ? 6.167 7.538 -27.072 1.00 65.62 73 GLU A O 1
ATOM 537 N N . VAL A 1 74 ? 7.479 9.013 -26.008 1.00 80.12 74 VAL A N 1
ATOM 538 C CA . VAL A 1 74 ? 8.452 9.134 -27.099 1.00 80.12 74 VAL A CA 1
ATOM 539 C C . VAL A 1 74 ? 9.187 7.814 -27.321 1.00 80.12 74 VAL A C 1
ATOM 541 O O . VAL A 1 74 ? 9.357 7.386 -28.464 1.00 80.12 74 VAL A O 1
ATOM 544 N N . LEU A 1 75 ? 9.577 7.139 -26.239 1.00 82.69 75 LEU A N 1
ATOM 545 C CA . LEU A 1 75 ? 10.236 5.834 -26.300 1.00 82.69 75 LEU A CA 1
ATOM 546 C C . LEU A 1 75 ? 9.313 4.753 -26.883 1.00 82.69 75 LEU A C 1
ATOM 548 O O . LEU A 1 75 ? 9.737 4.005 -27.762 1.00 82.69 75 LEU A O 1
ATOM 552 N N . ALA A 1 76 ? 8.039 4.732 -26.496 1.00 68.88 76 ALA A N 1
ATOM 553 C CA . ALA A 1 76 ? 7.042 3.802 -27.016 1.00 68.88 76 ALA A CA 1
ATOM 554 C C . ALA A 1 76 ? 6.800 4.010 -28.519 1.00 68.88 76 ALA A C 1
ATOM 556 O O . ALA A 1 76 ? 6.785 3.042 -29.277 1.00 68.88 76 ALA A O 1
ATOM 557 N N . LYS A 1 77 ? 6.720 5.266 -28.993 1.00 72.81 77 LYS A N 1
ATOM 558 C CA . LYS A 1 77 ? 6.673 5.581 -30.439 1.00 72.81 77 LYS A CA 1
ATOM 559 C C . LYS A 1 77 ? 7.908 5.077 -31.193 1.00 72.81 77 LYS A C 1
ATOM 561 O O . LYS A 1 77 ? 7.819 4.791 -32.385 1.00 72.81 77 LYS A O 1
ATOM 566 N N . ALA A 1 78 ? 9.042 4.962 -30.505 1.00 81.06 78 ALA A N 1
ATOM 567 C CA . ALA A 1 78 ? 10.279 4.394 -31.029 1.00 81.06 78 ALA A CA 1
ATOM 568 C C . ALA A 1 78 ? 10.400 2.868 -30.836 1.00 81.06 78 ALA A C 1
ATOM 570 O O . ALA A 1 78 ? 11.421 2.295 -31.212 1.00 81.06 78 ALA A O 1
ATOM 571 N N . GLY A 1 79 ? 9.370 2.204 -30.296 1.00 72.69 79 GLY A N 1
ATOM 572 C CA . GLY A 1 79 ? 9.328 0.753 -30.094 1.00 72.69 79 GLY A CA 1
ATOM 573 C C . GLY A 1 79 ? 9.914 0.263 -28.766 1.00 72.69 79 GLY A C 1
ATOM 574 O O . GLY A 1 79 ? 10.239 -0.916 -28.659 1.00 72.69 79 GLY A O 1
ATOM 575 N N . TYR A 1 80 ? 10.068 1.144 -27.772 1.00 76.62 80 TYR A N 1
ATOM 576 C CA . TYR A 1 80 ? 10.556 0.814 -26.429 1.00 76.62 80 TYR A CA 1
ATOM 577 C C . TYR A 1 80 ? 9.430 0.934 -25.394 1.00 76.62 80 TYR A C 1
ATOM 579 O O . TYR A 1 80 ? 9.092 2.031 -24.951 1.00 76.62 80 TYR A O 1
ATOM 587 N N . ASN A 1 81 ? 8.852 -0.205 -25.016 1.00 64.94 81 ASN A N 1
ATOM 588 C CA . ASN A 1 81 ? 7.795 -0.365 -24.015 1.00 64.94 81 ASN A CA 1
ATOM 589 C C . ASN A 1 81 ? 8.008 -1.673 -23.226 1.00 64.94 81 ASN A C 1
ATOM 591 O O . ASN A 1 81 ? 8.749 -2.542 -23.681 1.00 64.94 81 ASN A O 1
ATOM 595 N N . GLY A 1 82 ? 7.386 -1.810 -22.049 1.00 60.47 82 GLY A N 1
ATOM 596 C CA . GLY A 1 82 ? 7.406 -3.047 -21.258 1.00 60.47 82 GLY A CA 1
ATOM 597 C C . GLY A 1 82 ? 8.800 -3.662 -21.075 1.00 60.47 82 GLY A C 1
ATOM 598 O O . GLY A 1 82 ? 9.717 -2.982 -20.621 1.00 60.47 82 GLY A O 1
ATOM 599 N N . ASP A 1 83 ? 8.982 -4.921 -21.495 1.00 58.25 83 ASP A N 1
ATOM 600 C CA . ASP A 1 83 ? 10.280 -5.626 -21.473 1.00 58.25 83 ASP A CA 1
ATOM 601 C C . ASP A 1 83 ? 11.388 -4.888 -22.251 1.00 58.25 83 ASP A C 1
ATOM 603 O O . ASP A 1 83 ? 12.568 -5.018 -21.939 1.00 58.25 83 ASP A O 1
ATOM 607 N N . GLY A 1 84 ? 11.031 -4.076 -23.251 1.00 64.88 84 GLY A N 1
ATOM 608 C CA . GLY A 1 84 ? 11.963 -3.213 -23.984 1.00 64.88 84 GLY A CA 1
ATOM 609 C C . GLY A 1 84 ? 12.532 -2.059 -23.150 1.00 64.88 84 GLY A C 1
ATOM 610 O O . GLY A 1 84 ? 13.519 -1.446 -23.559 1.00 64.88 84 GLY A O 1
ATOM 611 N N . LEU A 1 85 ? 11.940 -1.776 -21.985 1.00 71.75 85 LEU A N 1
ATOM 612 C CA . LEU A 1 85 ? 12.427 -0.827 -20.980 1.00 71.75 85 LEU A CA 1
ATOM 613 C C . LEU A 1 85 ? 13.134 -1.523 -19.803 1.00 71.75 85 LEU A C 1
ATOM 615 O O . LEU A 1 85 ? 13.534 -0.854 -18.850 1.00 71.75 85 LEU A O 1
ATOM 619 N N . VAL A 1 86 ? 13.356 -2.838 -19.893 1.00 75.00 86 VAL A N 1
ATOM 620 C CA . VAL A 1 86 ? 14.118 -3.622 -18.916 1.00 75.00 86 VAL A CA 1
ATOM 621 C C . VAL A 1 86 ? 15.440 -4.077 -19.550 1.00 75.00 86 VAL A C 1
ATOM 623 O O . VAL A 1 86 ? 15.430 -4.715 -20.605 1.00 75.00 86 VAL A O 1
ATOM 626 N N . PRO A 1 87 ? 16.605 -3.778 -18.947 1.00 79.81 87 PRO A N 1
ATOM 627 C CA . PRO A 1 87 ? 17.881 -4.265 -19.461 1.00 79.81 87 PRO A CA 1
ATOM 628 C C . PRO A 1 87 ? 17.979 -5.791 -19.438 1.00 79.81 87 PRO A C 1
ATOM 630 O O . PRO A 1 87 ? 17.575 -6.456 -18.485 1.00 79.81 87 PRO A O 1
ATOM 633 N N . VAL A 1 88 ? 18.611 -6.362 -20.461 1.00 83.31 88 VAL A N 1
ATOM 634 C CA . VAL A 1 88 ? 18.870 -7.810 -20.536 1.00 83.31 88 VAL A CA 1
ATOM 635 C C . VAL A 1 88 ? 20.058 -8.201 -19.645 1.00 83.31 88 VAL A C 1
ATOM 637 O O . VAL A 1 88 ? 20.265 -9.372 -19.301 1.00 83.31 88 VAL A O 1
ATOM 640 N N . THR A 1 89 ? 20.903 -7.236 -19.282 1.00 83.12 89 THR A N 1
ATOM 641 C CA . THR A 1 89 ? 22.005 -7.444 -18.344 1.00 83.12 89 THR A CA 1
ATOM 642 C C . THR A 1 89 ? 21.486 -7.425 -16.911 1.00 83.12 89 THR A C 1
ATOM 644 O O . THR A 1 89 ? 20.963 -6.421 -16.446 1.00 83.12 89 THR A O 1
ATOM 647 N N . ALA A 1 90 ? 21.690 -8.527 -16.186 1.00 77.62 90 ALA A N 1
ATOM 648 C CA . ALA A 1 90 ? 21.363 -8.607 -14.763 1.00 77.62 90 ALA A CA 1
ATOM 649 C C . ALA A 1 90 ? 22.042 -7.488 -13.952 1.00 77.62 90 ALA A C 1
ATOM 651 O O . ALA A 1 90 ? 23.158 -7.074 -14.281 1.00 77.62 90 ALA A O 1
ATOM 652 N N . ASP A 1 91 ? 21.386 -7.055 -12.876 1.00 79.75 91 ASP A N 1
ATOM 653 C CA . ASP A 1 91 ? 21.824 -5.976 -11.980 1.00 79.75 91 ASP A CA 1
ATOM 654 C C . ASP A 1 91 ? 21.933 -4.594 -12.664 1.00 79.75 91 ASP A C 1
ATOM 656 O O . ASP A 1 91 ? 22.681 -3.734 -12.201 1.00 79.75 91 ASP A O 1
ATOM 660 N N . HIS A 1 92 ? 21.229 -4.374 -13.783 1.00 83.75 92 HIS A N 1
ATOM 661 C CA . HIS A 1 92 ? 21.201 -3.087 -14.482 1.00 83.75 92 HIS A CA 1
ATOM 662 C C . HIS A 1 92 ? 19.779 -2.555 -14.658 1.00 83.75 92 HIS A C 1
ATOM 664 O O . HIS A 1 92 ? 18.833 -3.329 -14.773 1.00 83.75 92 HIS A O 1
ATOM 670 N N . ALA A 1 93 ? 19.660 -1.231 -14.761 1.00 80.88 93 ALA A N 1
ATOM 671 C CA . ALA A 1 93 ? 18.397 -0.532 -14.980 1.00 80.88 93 ALA A CA 1
ATOM 672 C C . ALA A 1 93 ? 18.533 0.590 -16.026 1.00 80.88 93 ALA A C 1
ATOM 674 O O . ALA A 1 93 ? 19.611 1.182 -16.189 1.00 80.88 93 ALA A O 1
ATOM 675 N N . PHE A 1 94 ? 17.432 0.897 -16.722 1.00 84.06 94 PHE A N 1
ATOM 676 C CA . PHE A 1 94 ? 17.326 2.072 -17.587 1.00 84.06 94 PHE A CA 1
ATOM 677 C C . PHE A 1 94 ? 16.678 3.225 -16.827 1.00 84.06 94 PHE A C 1
ATOM 679 O O . PHE A 1 94 ? 15.541 3.131 -16.383 1.00 84.06 94 PHE A O 1
ATOM 686 N N . TRP A 1 95 ? 17.394 4.338 -16.712 1.00 82.00 95 TRP A N 1
ATOM 687 C CA . TRP A 1 95 ? 16.943 5.507 -15.961 1.00 82.00 95 TRP A CA 1
ATOM 688 C C . TRP A 1 95 ? 16.820 6.699 -16.891 1.00 82.00 95 TRP A C 1
ATOM 690 O O . TRP A 1 95 ? 17.775 7.034 -17.588 1.00 82.00 95 TRP A O 1
ATOM 700 N N . TRP A 1 96 ? 15.674 7.368 -16.899 1.00 84.38 96 TRP A N 1
ATOM 701 C CA . TRP A 1 96 ? 15.520 8.627 -17.618 1.00 84.38 96 TRP A CA 1
ATOM 702 C C . TRP A 1 96 ? 15.839 9.81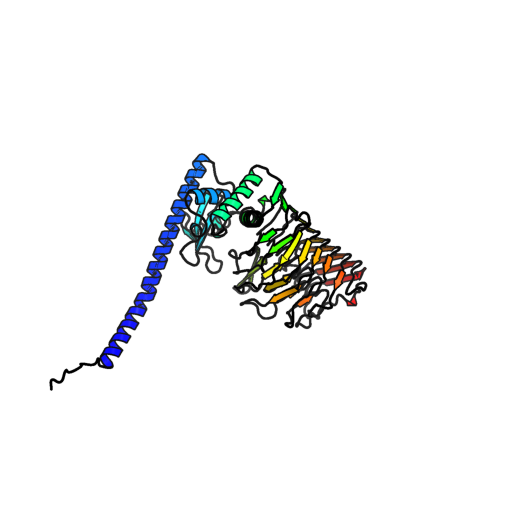5 -16.714 1.00 84.38 96 TRP A C 1
ATOM 704 O O . TRP A 1 96 ? 15.309 9.929 -15.610 1.00 84.38 96 TRP A O 1
ATOM 714 N N . ASN A 1 97 ? 16.692 10.714 -17.202 1.00 81.19 97 ASN A N 1
ATOM 715 C CA . ASN A 1 97 ? 17.057 11.958 -16.542 1.00 81.19 97 ASN A CA 1
ATOM 716 C C . ASN A 1 97 ? 16.318 13.146 -17.198 1.00 81.19 97 ASN A C 1
ATOM 718 O O . ASN A 1 97 ? 16.586 13.440 -18.369 1.00 81.19 97 ASN A O 1
ATOM 722 N N . PRO A 1 98 ? 15.457 13.878 -16.461 1.00 73.00 98 PRO A N 1
ATOM 723 C CA . PRO A 1 98 ? 14.676 14.993 -17.008 1.00 73.00 98 PRO A CA 1
ATOM 724 C C . PRO A 1 98 ? 15.527 16.213 -17.383 1.00 73.00 98 PRO A C 1
ATOM 726 O O . PRO A 1 98 ? 15.271 16.873 -18.391 1.00 73.00 98 PRO A O 1
ATOM 729 N N . THR A 1 99 ? 16.572 16.513 -16.606 1.00 77.44 99 THR A N 1
ATOM 730 C CA . THR A 1 99 ? 17.444 17.681 -16.816 1.00 77.44 99 THR A CA 1
ATOM 731 C C . THR A 1 99 ? 18.129 17.625 -18.175 1.00 77.44 99 THR A C 1
ATOM 733 O O . THR A 1 99 ? 18.165 18.613 -18.918 1.00 77.44 99 THR A O 1
ATOM 736 N N . TYR A 1 100 ? 18.666 16.458 -18.519 1.00 82.81 100 TYR A N 1
ATOM 737 C CA . TYR A 1 100 ? 19.397 16.237 -19.762 1.00 82.81 100 TYR A CA 1
ATOM 738 C C . TYR A 1 100 ? 18.540 15.621 -20.868 1.00 82.81 100 TYR A C 1
ATOM 740 O O . TYR A 1 100 ? 18.996 15.611 -22.007 1.00 82.81 100 TYR A O 1
ATOM 748 N N . ASN A 1 101 ? 17.328 15.163 -20.543 1.00 88.12 101 ASN A N 1
ATOM 749 C CA . ASN A 1 101 ? 16.434 14.413 -21.422 1.00 88.12 101 ASN A CA 1
ATOM 750 C C . ASN A 1 101 ? 17.129 13.211 -22.085 1.00 88.12 101 ASN A C 1
ATOM 752 O O . ASN A 1 101 ? 17.155 13.063 -23.305 1.00 88.12 101 ASN A O 1
ATOM 756 N N . ILE A 1 102 ? 17.745 12.365 -21.259 1.00 89.25 102 ILE A N 1
ATOM 757 C CA . ILE A 1 102 ? 18.439 11.160 -21.721 1.00 89.25 102 ILE A CA 1
ATOM 758 C C . ILE A 1 102 ? 18.090 9.962 -20.853 1.00 89.25 102 ILE A C 1
ATOM 760 O O . ILE A 1 102 ? 17.947 10.084 -19.640 1.00 89.25 102 ILE A O 1
ATOM 764 N N . VAL A 1 103 ? 18.030 8.793 -21.474 1.00 90.50 103 VAL A N 1
ATOM 765 C CA . VAL A 1 103 ? 18.113 7.503 -20.806 1.00 90.50 103 VAL A CA 1
ATOM 766 C C . VAL A 1 103 ? 19.577 7.148 -20.561 1.00 90.50 103 VAL A C 1
ATOM 768 O O . VAL A 1 103 ? 20.446 7.354 -21.419 1.00 90.50 103 VAL A O 1
ATOM 771 N N . VAL A 1 104 ? 19.847 6.589 -19.389 1.00 88.69 104 VAL A N 1
ATOM 772 C CA . VAL A 1 104 ? 21.132 6.015 -19.005 1.00 88.69 104 VAL A CA 1
ATOM 773 C C . VAL A 1 104 ? 20.966 4.545 -18.643 1.00 88.69 104 VAL A C 1
ATOM 775 O O . VAL A 1 104 ? 19.925 4.132 -18.145 1.00 88.69 104 VAL A O 1
ATOM 778 N N . LEU A 1 105 ? 22.010 3.761 -18.895 1.00 90.25 105 LEU A N 1
ATOM 779 C CA . LEU A 1 105 ? 22.163 2.417 -18.355 1.00 90.25 105 LEU A CA 1
ATOM 780 C C . LEU A 1 105 ? 23.024 2.520 -17.103 1.00 90.25 105 LEU A C 1
ATOM 782 O O . LEU A 1 105 ? 24.172 2.977 -17.185 1.00 90.25 105 LEU A O 1
ATOM 786 N N . ALA A 1 106 ? 22.483 2.082 -15.975 1.00 85.31 106 ALA A N 1
ATOM 787 C CA . ALA A 1 106 ? 23.184 2.051 -14.703 1.00 85.31 106 ALA A CA 1
ATOM 788 C C . ALA A 1 106 ? 23.289 0.621 -14.181 1.00 85.31 106 ALA A C 1
ATOM 790 O O . ALA A 1 106 ? 22.388 -0.186 -14.390 1.00 85.31 106 ALA A O 1
ATOM 791 N N . ASN A 1 107 ? 24.392 0.324 -13.506 1.00 84.56 107 ASN A N 1
ATOM 792 C CA . ASN A 1 107 ? 24.521 -0.845 -12.649 1.00 84.56 107 ASN A CA 1
ATOM 793 C C . ASN A 1 107 ? 23.990 -0.459 -11.264 1.00 84.56 107 ASN A C 1
ATOM 795 O O . ASN A 1 107 ? 24.384 0.582 -10.735 1.00 84.56 107 ASN A O 1
ATOM 799 N N . VAL A 1 108 ? 23.088 -1.270 -10.715 1.00 72.81 108 VAL A N 1
ATOM 800 C CA . VAL A 1 108 ? 22.334 -0.992 -9.479 1.00 72.81 108 VAL A CA 1
ATOM 801 C C . VAL A 1 108 ? 22.547 -2.069 -8.412 1.00 72.81 108 VAL A C 1
ATOM 803 O O . VAL A 1 108 ? 21.675 -2.381 -7.601 1.00 72.81 108 VAL A O 1
ATOM 806 N N . LYS A 1 109 ? 23.731 -2.678 -8.399 1.00 71.19 109 LYS A N 1
ATOM 807 C CA . LYS A 1 109 ? 24.047 -3.761 -7.473 1.00 71.19 109 LYS A CA 1
ATOM 808 C C . LYS A 1 109 ? 24.269 -3.262 -6.039 1.00 71.19 109 LYS A C 1
ATOM 810 O O . LYS A 1 109 ? 25.016 -2.318 -5.801 1.00 71.19 109 LYS A O 1
ATOM 815 N N . ASP A 1 110 ? 23.676 -3.960 -5.067 1.00 58.09 110 ASP A N 1
ATOM 816 C CA . ASP A 1 110 ? 23.870 -3.729 -3.625 1.00 58.09 110 ASP A CA 1
ATOM 817 C C . ASP A 1 110 ? 23.545 -2.282 -3.176 1.00 58.09 110 ASP A C 1
ATOM 819 O O . ASP A 1 110 ? 24.083 -1.782 -2.188 1.00 58.09 110 ASP A O 1
ATOM 823 N N . GLY A 1 111 ? 22.650 -1.599 -3.904 1.00 51.62 111 GLY A N 1
ATOM 824 C CA . GLY A 1 111 ? 22.258 -0.210 -3.641 1.00 51.62 111 GLY A CA 1
ATOM 825 C C . GLY A 1 111 ? 23.295 0.837 -4.058 1.00 51.62 111 GLY A C 1
ATOM 826 O O . GLY A 1 111 ? 23.092 2.020 -3.786 1.00 51.62 111 GLY A O 1
ATOM 827 N N . ALA A 1 112 ? 24.387 0.422 -4.706 1.00 61.03 112 ALA A N 1
ATOM 828 C CA . ALA A 1 112 ? 25.336 1.318 -5.345 1.00 61.03 112 ALA A CA 1
ATOM 829 C C . ALA A 1 112 ? 24.899 1.572 -6.791 1.00 61.03 112 ALA A C 1
ATOM 831 O O . ALA A 1 112 ? 24.650 0.634 -7.546 1.00 61.03 112 ALA A O 1
ATOM 832 N N . TRP A 1 113 ? 24.825 2.846 -7.166 1.00 74.62 113 TRP A N 1
ATOM 833 C CA . TRP A 1 113 ? 24.524 3.266 -8.527 1.00 74.62 113 TRP A CA 1
ATOM 834 C C . TRP A 1 113 ? 25.826 3.598 -9.258 1.00 74.62 113 TRP A C 1
ATOM 836 O O . TRP A 1 113 ? 26.622 4.416 -8.796 1.00 74.62 113 TRP A O 1
ATOM 846 N N . GLU A 1 114 ? 26.058 2.973 -10.410 1.00 81.44 114 GLU A N 1
ATOM 847 C CA . GLU A 1 114 ? 27.192 3.295 -11.275 1.00 81.44 114 GLU A CA 1
ATOM 848 C C . GLU A 1 114 ? 26.724 3.492 -12.716 1.00 81.44 114 GLU A C 1
ATOM 850 O O . GLU A 1 114 ? 26.142 2.597 -13.331 1.00 81.44 114 GLU A O 1
ATOM 855 N N . LEU A 1 115 ? 27.025 4.662 -13.286 1.00 84.75 115 LEU A N 1
ATOM 856 C CA . LEU A 1 115 ? 26.760 4.929 -14.693 1.00 84.75 115 LEU A CA 1
ATOM 857 C C . LEU A 1 115 ? 27.595 4.004 -15.586 1.00 84.75 115 LEU A C 1
ATOM 859 O O . LEU A 1 115 ? 28.823 4.098 -15.620 1.00 84.75 115 LEU A O 1
ATOM 863 N N . VAL A 1 116 ? 26.918 3.219 -16.419 1.00 89.12 116 VAL A N 1
ATOM 864 C CA . VAL A 1 116 ? 27.557 2.350 -17.414 1.00 89.12 116 VAL A CA 1
ATOM 865 C C . VAL A 1 116 ? 27.541 2.988 -18.806 1.00 89.12 116 VAL A C 1
ATOM 867 O O . VAL A 1 116 ? 28.523 2.900 -19.549 1.00 89.12 116 VAL A O 1
ATOM 870 N N . TYR A 1 117 ? 26.446 3.656 -19.184 1.00 89.62 117 TYR A N 1
ATOM 871 C CA . TYR A 1 117 ? 26.308 4.323 -20.484 1.00 89.62 117 TYR A CA 1
ATOM 872 C C . TYR A 1 117 ? 25.262 5.453 -20.426 1.00 89.62 117 TYR A C 1
ATOM 874 O O . TYR A 1 117 ? 24.244 5.262 -19.771 1.00 89.62 117 TYR A O 1
ATOM 882 N N . PRO A 1 118 ? 25.432 6.596 -21.129 1.00 89.00 118 PRO A N 1
ATOM 883 C CA . PRO A 1 118 ? 26.520 6.946 -22.052 1.00 89.00 118 PRO A CA 1
ATOM 884 C C . PRO A 1 118 ? 27.866 7.248 -21.379 1.00 89.00 118 PRO A C 1
ATOM 886 O O . PRO A 1 118 ? 27.948 8.042 -20.448 1.00 89.00 118 PRO A O 1
ATOM 889 N N . THR A 1 119 ? 28.962 6.717 -21.931 1.00 87.12 119 THR A N 1
ATOM 890 C CA . THR A 1 119 ? 30.322 6.873 -21.367 1.00 87.12 119 THR A CA 1
ATOM 891 C C . THR A 1 119 ? 30.847 8.309 -21.358 1.00 87.12 119 THR A C 1
ATOM 893 O O . THR A 1 119 ? 31.768 8.619 -20.609 1.00 87.12 119 THR A O 1
ATOM 896 N N . LYS A 1 120 ? 30.261 9.216 -22.151 1.00 82.81 120 LYS A N 1
ATOM 897 C CA . LYS A 1 120 ? 30.613 10.648 -22.137 1.00 82.81 120 LYS A CA 1
ATOM 898 C C . LYS A 1 120 ? 30.313 11.334 -20.799 1.00 82.81 120 LYS A C 1
ATOM 900 O O . LYS A 1 120 ? 30.851 12.407 -20.554 1.00 82.81 120 LYS A O 1
ATOM 905 N N . TYR A 1 121 ? 29.483 10.718 -19.958 1.00 77.88 121 TYR A N 1
ATOM 906 C CA . TYR A 1 121 ? 29.217 11.164 -18.592 1.00 77.88 121 TYR A CA 1
ATOM 907 C C . TYR A 1 121 ? 29.882 10.265 -17.539 1.00 77.88 121 TYR A C 1
ATOM 909 O O . TYR A 1 121 ? 29.521 10.317 -16.367 1.00 77.88 121 TYR A O 1
ATOM 917 N N . ALA A 1 122 ? 30.841 9.418 -17.931 1.00 70.81 122 ALA A N 1
ATOM 918 C CA . ALA A 1 122 ? 31.571 8.578 -16.988 1.00 70.81 122 ALA A CA 1
ATOM 919 C C . ALA A 1 122 ? 32.210 9.444 -15.888 1.00 70.81 122 ALA A C 1
ATOM 921 O O . ALA A 1 122 ? 32.885 10.431 -16.178 1.00 70.81 122 ALA A O 1
ATOM 922 N N . GLY A 1 123 ? 31.974 9.076 -14.627 1.00 64.25 123 GLY A N 1
ATOM 923 C CA . GLY A 1 123 ? 32.430 9.838 -13.462 1.00 64.25 123 GLY A CA 1
ATOM 924 C C . GLY A 1 123 ? 31.503 10.973 -13.014 1.00 64.25 123 GLY A C 1
ATOM 925 O O . GLY A 1 123 ? 31.772 11.556 -11.972 1.00 64.25 123 GLY A O 1
ATOM 926 N N . ALA A 1 124 ? 30.407 11.255 -13.731 1.00 65.75 124 ALA A N 1
ATOM 927 C CA . ALA A 1 124 ? 29.349 12.137 -13.227 1.00 65.75 124 ALA A CA 1
ATOM 928 C C . ALA A 1 124 ? 28.581 11.508 -12.047 1.00 65.75 124 ALA A C 1
ATOM 930 O O . ALA A 1 124 ? 27.958 12.235 -11.288 1.00 65.75 124 ALA A O 1
ATOM 931 N N . GLY A 1 125 ? 28.670 10.181 -11.867 1.00 62.38 125 GLY A N 1
ATOM 932 C CA . GLY A 1 125 ? 28.225 9.478 -10.660 1.00 62.38 125 GLY A CA 1
ATOM 933 C C . GLY A 1 125 ? 26.820 9.874 -10.204 1.00 62.38 125 GLY A C 1
ATOM 934 O O . GLY A 1 125 ? 25.931 10.100 -11.032 1.00 62.38 125 GLY A O 1
ATOM 935 N N . ASP A 1 126 ? 26.663 10.009 -8.888 1.00 54.47 126 ASP A N 1
ATOM 936 C CA . ASP A 1 126 ? 25.425 10.433 -8.243 1.00 54.47 126 ASP A CA 1
ATOM 937 C C . ASP A 1 126 ? 24.871 11.745 -8.807 1.00 54.47 126 ASP A C 1
ATOM 939 O O . ASP A 1 126 ? 23.675 11.936 -8.718 1.00 54.47 126 ASP A O 1
ATOM 943 N N . ASP A 1 127 ? 25.628 12.640 -9.452 1.00 59.78 127 ASP A N 1
ATOM 944 C CA . ASP A 1 127 ? 25.074 13.891 -10.007 1.00 59.78 127 ASP A CA 1
ATOM 945 C C . ASP A 1 127 ? 24.075 13.641 -11.155 1.00 59.78 127 ASP A C 1
ATOM 947 O O . ASP A 1 127 ? 23.157 14.431 -11.389 1.00 59.78 127 ASP A O 1
ATOM 951 N N . LEU A 1 128 ? 24.210 12.526 -11.884 1.00 66.00 128 LEU A N 1
ATOM 952 C CA . LEU A 1 128 ? 23.247 12.129 -12.918 1.00 66.00 128 LEU A CA 1
ATOM 953 C C . LEU A 1 128 ? 21.977 11.503 -12.332 1.00 66.00 128 LEU A C 1
ATOM 955 O O . LEU A 1 128 ? 20.929 11.638 -12.956 1.00 66.00 128 LEU A O 1
ATOM 959 N N . ALA A 1 129 ? 22.061 10.865 -11.163 1.00 52.81 129 ALA A N 1
ATOM 960 C CA . ALA A 1 129 ? 20.945 10.191 -10.489 1.00 52.81 129 ALA A CA 1
ATOM 961 C C . ALA A 1 129 ? 20.262 11.057 -9.405 1.00 52.81 129 ALA A C 1
ATOM 963 O O . ALA A 1 129 ? 19.061 10.952 -9.187 1.00 52.81 129 ALA A O 1
ATOM 964 N N . SER A 1 130 ? 21.016 11.949 -8.758 1.00 49.81 130 SER A N 1
ATOM 965 C CA . SER A 1 130 ? 20.598 12.878 -7.693 1.00 49.81 130 SER A CA 1
ATOM 966 C C . SER A 1 130 ? 19.974 14.165 -8.223 1.00 49.81 130 SER A C 1
ATOM 968 O O . SER A 1 130 ? 19.385 14.928 -7.454 1.00 49.81 130 SER A O 1
ATOM 970 N N . ASN A 1 131 ? 20.047 14.396 -9.540 1.00 47.59 131 ASN A N 1
ATOM 971 C CA . ASN A 1 131 ? 19.181 15.362 -10.197 1.00 47.59 131 ASN A CA 1
ATOM 972 C C . ASN A 1 131 ? 17.733 14.944 -9.933 1.00 47.59 131 ASN A C 1
ATOM 974 O O . ASN A 1 131 ? 17.274 13.904 -10.409 1.00 47.59 131 ASN A O 1
ATOM 978 N N . SER A 1 132 ? 17.045 15.751 -9.132 1.00 44.56 132 SER A N 1
ATOM 979 C CA . SER A 1 132 ? 15.679 15.533 -8.668 1.00 44.56 132 SER A CA 1
ATOM 980 C C . SER A 1 132 ? 14.787 15.106 -9.841 1.00 44.56 132 SER A C 1
ATOM 982 O O . SER A 1 132 ? 14.639 15.859 -10.802 1.00 44.56 132 SER A O 1
ATOM 984 N N . GLY A 1 133 ? 14.217 13.897 -9.787 1.00 52.03 133 GLY A N 1
ATOM 985 C CA . GLY A 1 133 ? 13.250 13.420 -10.784 1.00 52.03 133 GLY A CA 1
ATOM 986 C C . GLY A 1 133 ? 13.760 12.422 -11.829 1.00 52.03 133 GLY A C 1
ATOM 987 O O . GLY A 1 133 ? 13.040 12.163 -12.794 1.00 52.03 133 GLY A O 1
ATOM 988 N N . CYS A 1 134 ? 14.955 11.839 -11.673 1.00 57.34 134 CYS A N 1
ATOM 989 C CA . CYS A 1 134 ? 15.312 10.668 -12.481 1.00 57.34 134 CYS A CA 1
ATOM 990 C C . CYS A 1 134 ? 14.343 9.511 -12.203 1.00 57.34 134 CYS A C 1
ATOM 992 O O . CYS A 1 134 ? 14.001 9.255 -11.052 1.00 57.34 134 CYS A O 1
ATOM 994 N N . THR A 1 135 ? 13.874 8.848 -13.260 1.00 65.94 135 THR A N 1
ATOM 995 C CA . THR A 1 135 ? 12.835 7.812 -13.169 1.00 65.94 135 THR A CA 1
ATOM 996 C C . THR A 1 135 ? 13.3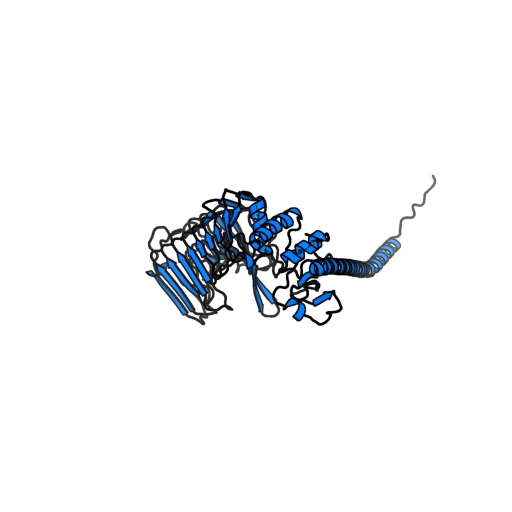34 6.521 -13.791 1.00 65.94 135 THR A C 1
ATOM 998 O O . THR A 1 135 ? 13.794 6.530 -14.935 1.00 65.94 135 THR A O 1
ATOM 1001 N N . ASP A 1 136 ? 13.235 5.424 -13.047 1.00 69.81 136 ASP A N 1
ATOM 1002 C CA . ASP A 1 136 ? 13.459 4.090 -13.588 1.00 69.81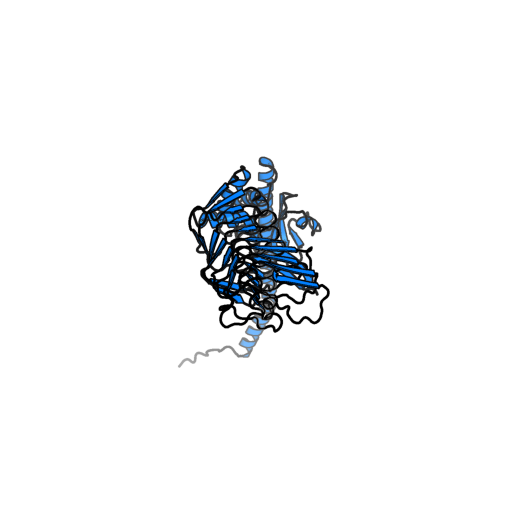 136 ASP A CA 1
ATOM 1003 C C . ASP A 1 136 ? 12.325 3.733 -14.564 1.00 69.81 136 ASP A C 1
ATOM 1005 O O . ASP A 1 136 ? 11.137 3.844 -14.247 1.00 69.81 136 ASP A O 1
ATOM 1009 N N . LEU A 1 137 ? 12.700 3.361 -15.786 1.00 68.62 137 LEU A N 1
ATOM 1010 C CA . LEU A 1 137 ? 11.772 3.076 -16.877 1.00 68.62 137 LEU A CA 1
ATOM 1011 C C . LEU A 1 137 ? 11.141 1.680 -16.780 1.00 68.62 137 LEU A C 1
ATOM 1013 O O . LEU A 1 137 ? 10.126 1.436 -17.433 1.00 68.62 137 LEU A O 1
ATOM 1017 N N . ALA A 1 138 ? 11.679 0.791 -15.939 1.00 57.59 138 ALA A N 1
ATOM 1018 C CA . ALA A 1 138 ? 11.147 -0.553 -15.715 1.00 57.59 138 ALA A CA 1
ATOM 1019 C C . ALA A 1 138 ? 9.788 -0.562 -14.984 1.00 57.59 138 ALA A C 1
ATOM 1021 O O . ALA A 1 138 ? 9.138 -1.601 -14.897 1.00 57.59 138 ALA A O 1
ATOM 1022 N N . PHE A 1 139 ? 9.321 0.589 -14.481 1.00 51.00 139 PHE A N 1
ATOM 1023 C CA . PHE A 1 139 ? 8.013 0.723 -13.823 1.00 51.00 139 PHE A CA 1
ATOM 1024 C C . PHE A 1 139 ? 6.817 0.808 -14.782 1.00 51.00 139 PHE A C 1
ATOM 1026 O O . PHE A 1 139 ? 5.668 0.834 -14.323 1.00 51.00 139 PHE A O 1
ATOM 1033 N N . ALA A 1 140 ? 7.051 0.844 -16.096 1.00 48.47 140 ALA A N 1
ATOM 1034 C CA . ALA A 1 140 ? 5.992 0.693 -17.084 1.00 48.47 140 ALA A CA 1
ATOM 1035 C C . ALA A 1 140 ? 5.497 -0.761 -17.118 1.00 48.47 140 ALA A C 1
ATOM 1037 O O . ALA A 1 140 ? 6.300 -1.688 -17.076 1.00 48.47 140 ALA A O 1
ATOM 1038 N N . SER A 1 141 ? 4.173 -0.967 -17.183 1.00 51.19 141 SER A N 1
ATOM 1039 C CA . SER A 1 141 ? 3.596 -2.307 -17.386 1.00 51.19 141 SER A CA 1
ATOM 1040 C C . SER A 1 141 ? 4.301 -3.015 -18.551 1.00 51.19 141 SER A C 1
ATOM 1042 O O . SER A 1 141 ? 4.608 -2.375 -19.560 1.00 51.19 141 SER A O 1
ATOM 1044 N N . SER A 1 142 ? 4.551 -4.323 -18.426 1.00 47.97 142 SER A N 1
ATOM 1045 C CA . SER A 1 142 ? 5.086 -5.138 -19.525 1.00 47.97 142 SER A CA 1
ATOM 1046 C C . SER A 1 142 ? 4.102 -5.269 -20.697 1.00 47.97 142 SER A C 1
ATOM 1048 O O . SER A 1 142 ? 4.507 -5.663 -21.789 1.00 47.97 142 SER A O 1
ATOM 1050 N N . ASP A 1 143 ? 2.835 -4.897 -20.484 1.00 59.62 143 ASP A N 1
ATOM 1051 C CA . ASP A 1 143 ? 1.772 -4.883 -21.485 1.00 59.62 143 ASP A CA 1
ATOM 1052 C C . ASP A 1 143 ? 1.618 -3.492 -22.136 1.00 59.62 143 ASP A C 1
ATOM 1054 O O . ASP A 1 143 ? 1.358 -2.483 -21.472 1.00 59.62 143 ASP A O 1
ATOM 1058 N N . GLU A 1 144 ? 1.764 -3.441 -23.461 1.00 58.38 144 GLU A N 1
ATOM 1059 C CA . GLU A 1 144 ? 1.627 -2.231 -24.278 1.00 58.38 144 GLU A CA 1
ATOM 1060 C C . GLU A 1 144 ? 0.242 -1.572 -24.151 1.00 58.38 144 GLU A C 1
ATOM 1062 O O . GLU A 1 144 ? 0.144 -0.340 -24.160 1.00 58.38 144 GLU A O 1
ATOM 1067 N N . GLU A 1 145 ? -0.825 -2.362 -24.006 1.00 67.00 145 GLU A N 1
ATOM 1068 C CA . GLU A 1 145 ? -2.196 -1.853 -23.904 1.00 67.00 145 GLU A CA 1
ATOM 1069 C C . GLU A 1 145 ? -2.432 -1.165 -22.553 1.00 67.00 145 GLU A C 1
ATOM 1071 O O . GLU A 1 145 ? -3.001 -0.071 -22.501 1.00 67.00 145 GLU A O 1
ATOM 1076 N N . ASP A 1 146 ? -1.888 -1.733 -21.474 1.00 70.50 146 ASP A N 1
ATOM 1077 C CA . ASP A 1 146 ? -1.921 -1.137 -20.136 1.00 70.50 146 ASP A CA 1
ATOM 1078 C C . ASP A 1 146 ? -1.156 0.192 -20.076 1.00 70.50 146 ASP A C 1
ATOM 1080 O O . ASP A 1 146 ? -1.600 1.143 -19.424 1.00 70.50 146 ASP A O 1
ATOM 1084 N N . VAL A 1 147 ? 0.006 0.262 -20.738 1.00 65.25 147 VAL A N 1
ATOM 1085 C CA . VAL A 1 147 ? 0.798 1.498 -20.827 1.00 65.25 147 VAL A CA 1
ATOM 1086 C C . VAL A 1 147 ? 0.007 2.562 -21.577 1.00 65.25 147 VAL A C 1
ATOM 1088 O O . VAL A 1 147 ? -0.094 3.693 -21.105 1.00 65.25 147 VAL A O 1
ATOM 1091 N N . LYS A 1 148 ? -0.604 2.208 -22.710 1.00 67.94 148 LYS A N 1
ATOM 1092 C CA . LYS A 1 148 ? -1.417 3.141 -23.492 1.00 67.94 148 LYS A CA 1
ATOM 1093 C C . LYS A 1 148 ? -2.618 3.667 -22.705 1.00 67.94 148 LYS A C 1
ATOM 1095 O O . LYS A 1 148 ? -2.849 4.872 -22.694 1.00 67.94 148 LYS A O 1
ATOM 1100 N N . ALA A 1 149 ? -3.342 2.798 -22.005 1.00 78.38 149 ALA A N 1
ATOM 1101 C CA . ALA A 1 149 ? -4.485 3.210 -21.195 1.00 78.38 149 ALA A CA 1
ATOM 1102 C C . ALA A 1 149 ? -4.072 4.157 -20.053 1.00 78.38 149 ALA A C 1
ATOM 1104 O O . ALA A 1 149 ? -4.746 5.152 -19.785 1.00 78.38 149 ALA A O 1
ATOM 1105 N N . ALA A 1 150 ? -2.932 3.892 -19.407 1.00 76.94 150 ALA A N 1
ATOM 1106 C CA . ALA A 1 150 ? -2.381 4.785 -18.394 1.00 76.94 150 ALA A CA 1
ATOM 1107 C C . ALA A 1 150 ? -1.968 6.149 -18.975 1.00 76.94 150 ALA A C 1
ATOM 1109 O O . ALA A 1 150 ? -2.208 7.181 -18.347 1.00 76.94 150 ALA A O 1
ATOM 1110 N N . LEU A 1 151 ? -1.384 6.167 -20.179 1.00 69.62 151 LEU A N 1
ATOM 1111 C CA . LEU A 1 151 ? -1.044 7.399 -20.895 1.00 69.62 151 LEU A CA 1
ATOM 1112 C C . LEU A 1 151 ? -2.287 8.234 -21.212 1.00 69.62 151 LEU A C 1
ATOM 1114 O O . LEU A 1 151 ? -2.276 9.435 -20.957 1.00 69.62 151 LEU A O 1
ATOM 1118 N N . ASP A 1 152 ? -3.373 7.619 -21.677 1.00 77.06 152 ASP A N 1
ATOM 1119 C CA . ASP A 1 152 ? -4.618 8.334 -21.984 1.00 77.06 152 ASP A CA 1
ATOM 1120 C C . ASP A 1 152 ? -5.185 9.060 -20.744 1.00 77.06 152 ASP A C 1
ATOM 1122 O O . ASP A 1 152 ? -5.658 10.196 -20.842 1.00 77.06 152 ASP A O 1
ATOM 1126 N N . VAL A 1 153 ? -5.096 8.447 -19.555 1.00 81.25 153 VAL A N 1
ATOM 1127 C CA . VAL A 1 153 ? -5.462 9.091 -18.276 1.00 81.25 153 VAL A CA 1
ATOM 1128 C C . VAL A 1 153 ? -4.564 10.300 -17.994 1.00 81.25 153 VAL A C 1
ATOM 1130 O O . VAL A 1 153 ? -5.048 11.366 -17.610 1.00 81.25 153 VAL A O 1
ATOM 1133 N N . VAL A 1 154 ? -3.256 10.154 -18.206 1.00 73.38 154 VAL A N 1
ATOM 1134 C CA . VAL A 1 154 ? -2.279 11.230 -17.992 1.00 73.38 154 VAL A CA 1
ATOM 1135 C C . VAL A 1 154 ? -2.555 12.421 -18.906 1.00 73.38 154 VAL A C 1
ATOM 1137 O O . VAL A 1 154 ? -2.476 13.571 -18.470 1.00 73.38 154 VAL A O 1
ATOM 1140 N N . GLU A 1 155 ? -2.833 12.171 -20.185 1.00 69.44 155 GLU A N 1
ATOM 1141 C CA . GLU A 1 155 ? -3.071 13.227 -21.169 1.00 69.44 155 GLU A CA 1
ATOM 1142 C C . GLU A 1 155 ? -4.301 14.055 -20.833 1.00 69.44 155 GLU A C 1
ATOM 1144 O O . GLU A 1 155 ? -4.240 15.283 -20.886 1.00 69.44 155 GLU A O 1
ATOM 1149 N N . LYS A 1 156 ? -5.378 13.390 -20.414 1.00 80.25 156 LYS A N 1
ATOM 1150 C CA . LYS A 1 156 ? -6.596 14.028 -19.911 1.00 80.25 156 LYS A CA 1
ATOM 1151 C C . LYS A 1 156 ? -6.305 14.976 -18.750 1.00 80.25 156 LYS A C 1
ATOM 1153 O O . LYS A 1 156 ? -6.620 16.164 -18.818 1.00 80.25 156 LYS A O 1
ATOM 1158 N N . ILE A 1 157 ? -5.605 14.484 -17.729 1.00 78.00 157 ILE A N 1
ATOM 1159 C CA . ILE A 1 157 ? -5.241 15.288 -16.554 1.00 78.00 157 ILE A CA 1
ATOM 1160 C C . ILE A 1 157 ? -4.345 16.472 -16.949 1.00 78.00 157 ILE A C 1
ATOM 1162 O O . ILE A 1 157 ? -4.598 17.606 -16.546 1.00 78.00 157 ILE A O 1
ATOM 1166 N N . ASN A 1 158 ? -3.331 16.250 -17.792 1.00 71.88 158 ASN A N 1
ATOM 1167 C CA . ASN A 1 158 ? -2.440 17.318 -18.263 1.00 71.88 158 ASN A CA 1
ATOM 1168 C C . ASN A 1 158 ? -3.150 18.349 -19.152 1.00 71.88 158 ASN A C 1
ATOM 1170 O O . ASN A 1 158 ? -2.727 19.504 -19.206 1.00 71.88 158 ASN A O 1
ATOM 1174 N N . ALA A 1 159 ? -4.230 17.959 -19.832 1.00 74.31 159 ALA A N 1
ATOM 1175 C CA . ALA A 1 159 ? -5.103 18.876 -20.558 1.00 74.31 159 ALA A CA 1
ATOM 1176 C C . ALA A 1 159 ? -5.997 19.723 -19.625 1.00 74.31 159 ALA A C 1
ATOM 1178 O O . ALA A 1 159 ? -6.738 20.582 -20.106 1.00 74.31 159 ALA A O 1
ATOM 1179 N N . GLY A 1 160 ? -5.898 19.528 -18.305 1.00 78.94 160 GLY A N 1
ATOM 1180 C CA . GLY A 1 160 ? -6.624 20.278 -17.283 1.00 78.94 160 GLY A CA 1
ATOM 1181 C C . GLY A 1 160 ? -7.88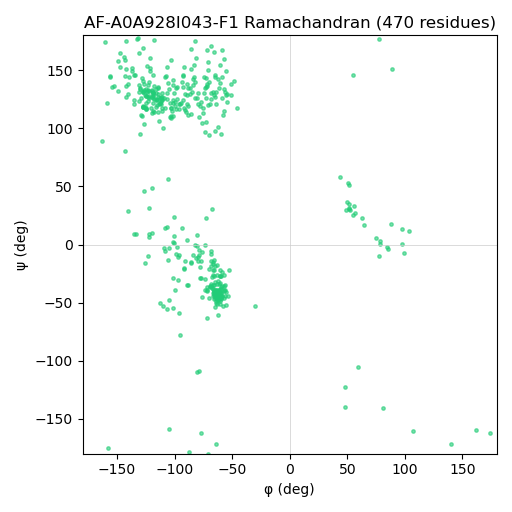9 19.584 -16.782 1.00 78.94 160 GLY A C 1
ATOM 1182 O O . GLY A 1 160 ? -8.706 20.231 -16.128 1.00 78.94 160 GLY A O 1
ATOM 1183 N N . GLU A 1 161 ? -8.081 18.301 -17.089 1.00 84.69 161 GLU A N 1
ATOM 1184 C CA . GLU A 1 161 ? -9.213 17.535 -16.579 1.00 84.69 161 GLU A CA 1
ATOM 1185 C C . GLU A 1 161 ? -9.037 17.256 -15.079 1.00 84.69 161 GLU A C 1
ATOM 1187 O O . GLU A 1 161 ? -8.061 16.650 -14.640 1.00 84.69 161 GLU A O 1
ATOM 1192 N N . THR A 1 162 ? -9.989 17.729 -14.274 1.00 88.81 162 THR A N 1
ATOM 1193 C CA . THR A 1 162 ? -9.953 17.608 -12.807 1.00 88.81 162 THR A CA 1
ATOM 1194 C C . THR A 1 162 ? -10.826 16.471 -12.284 1.00 88.81 162 THR A C 1
ATOM 1196 O O . THR A 1 162 ? -10.927 16.290 -11.071 1.00 88.81 162 THR A O 1
ATOM 1199 N N . SER A 1 163 ? -11.480 15.718 -13.170 1.00 91.00 163 SER A N 1
ATOM 1200 C CA . SER A 1 163 ? -12.366 14.611 -12.816 1.00 91.00 163 SER A CA 1
ATOM 1201 C C . SER A 1 163 ? -12.186 13.450 -13.787 1.00 91.00 163 SER A C 1
ATOM 1203 O O . SER A 1 163 ? -12.211 13.660 -14.992 1.00 91.00 163 SER A O 1
ATOM 1205 N N . VAL A 1 164 ? -11.990 12.240 -13.269 1.00 90.94 164 VAL A N 1
ATOM 1206 C CA . VAL A 1 164 ? -11.835 11.019 -14.069 1.00 90.94 164 VAL A CA 1
ATOM 1207 C C . VAL A 1 164 ? -12.827 9.977 -13.566 1.00 90.94 164 VAL A C 1
ATOM 1209 O O . VAL A 1 164 ? -12.744 9.561 -12.412 1.00 90.94 164 VAL A O 1
ATOM 1212 N N . GLU A 1 165 ? -13.752 9.551 -14.422 1.00 91.88 165 GLU A N 1
ATOM 1213 C CA . GLU A 1 165 ? -14.721 8.494 -14.108 1.00 91.88 165 GLU A CA 1
ATOM 1214 C C . GLU A 1 165 ? -14.125 7.098 -14.348 1.00 91.88 165 GLU A C 1
ATOM 1216 O O . GLU A 1 165 ? -13.381 6.869 -15.305 1.00 91.88 165 GLU A O 1
ATOM 1221 N N . VAL A 1 166 ? -14.474 6.155 -13.474 1.00 91.31 166 VAL A N 1
ATOM 1222 C CA . VAL A 1 166 ? -13.998 4.768 -13.472 1.00 91.31 166 VAL A CA 1
ATOM 1223 C C . VAL A 1 166 ? -15.199 3.844 -13.429 1.00 91.31 166 VAL A C 1
ATOM 1225 O O . VAL A 1 166 ? -15.964 3.858 -12.467 1.00 91.31 166 VAL A O 1
ATOM 1228 N N . THR A 1 167 ? -15.363 3.008 -14.452 1.00 92.50 167 THR A N 1
ATOM 1229 C CA . THR A 1 167 ? -16.520 2.099 -14.552 1.00 92.50 167 THR A CA 1
ATOM 1230 C C . THR A 1 167 ? -16.125 0.638 -14.732 1.00 92.50 167 THR A C 1
ATOM 1232 O O . THR A 1 167 ? -16.945 -0.255 -14.518 1.00 92.50 167 THR A O 1
ATOM 1235 N N . THR A 1 168 ? -14.871 0.371 -15.102 1.00 93.56 168 THR A N 1
ATOM 1236 C CA . THR A 1 168 ? -14.384 -0.968 -15.441 1.00 93.56 168 THR A CA 1
ATOM 1237 C C . THR A 1 168 ? -13.080 -1.325 -14.726 1.00 93.56 168 THR A C 1
ATOM 1239 O O . THR A 1 168 ? -12.364 -0.469 -14.209 1.00 93.56 168 THR A O 1
ATOM 1242 N N . ALA A 1 169 ? -12.738 -2.617 -14.730 1.00 90.25 169 ALA A N 1
ATOM 1243 C CA . ALA A 1 169 ? -11.450 -3.110 -14.234 1.00 90.25 169 ALA A CA 1
ATOM 1244 C C . ALA A 1 169 ? -10.257 -2.515 -14.998 1.00 90.25 169 ALA A C 1
ATOM 1246 O O . ALA A 1 169 ? -9.230 -2.207 -14.394 1.00 90.25 169 ALA A O 1
ATOM 1247 N N . ALA A 1 170 ? -10.417 -2.312 -16.310 1.00 89.50 170 ALA A N 1
ATOM 1248 C CA . ALA A 1 170 ? -9.408 -1.683 -17.154 1.00 89.50 170 ALA A CA 1
ATOM 1249 C C . ALA A 1 170 ? -9.164 -0.224 -16.742 1.00 89.50 170 ALA A C 1
ATOM 1251 O O . ALA A 1 170 ? -8.011 0.186 -16.653 1.00 89.50 170 ALA A O 1
ATOM 1252 N N . ASP A 1 171 ? -10.217 0.525 -16.396 1.00 91.62 171 ASP A N 1
ATOM 1253 C CA . ASP A 1 171 ? -10.087 1.905 -15.908 1.00 91.62 171 ASP A CA 1
ATOM 1254 C C . ASP A 1 171 ? -9.301 1.952 -14.587 1.00 91.62 171 ASP A C 1
ATOM 1256 O O . ASP A 1 171 ? -8.364 2.737 -14.440 1.00 91.62 171 ASP A O 1
ATOM 1260 N N . VAL A 1 172 ? -9.629 1.066 -13.634 1.00 90.12 172 VAL A N 1
ATOM 1261 C CA . VAL A 1 172 ? -8.902 0.970 -12.354 1.00 90.12 172 VAL A CA 1
ATOM 1262 C C . VAL A 1 172 ? -7.422 0.655 -12.601 1.00 90.12 172 VAL A C 1
ATOM 1264 O O . VAL A 1 172 ? -6.550 1.296 -12.012 1.00 90.12 172 VAL A O 1
ATOM 1267 N N . LYS A 1 173 ? -7.125 -0.292 -13.502 1.00 87.50 173 LYS A N 1
ATOM 1268 C CA . LYS A 1 173 ? -5.753 -0.682 -13.863 1.00 87.50 173 LYS A CA 1
ATOM 1269 C C . LYS A 1 173 ? -4.995 0.459 -14.546 1.00 87.50 173 LYS A C 1
ATOM 1271 O O . LYS A 1 173 ? -3.848 0.727 -14.187 1.00 87.50 173 LYS A O 1
ATOM 1276 N N . ALA A 1 174 ? -5.641 1.173 -15.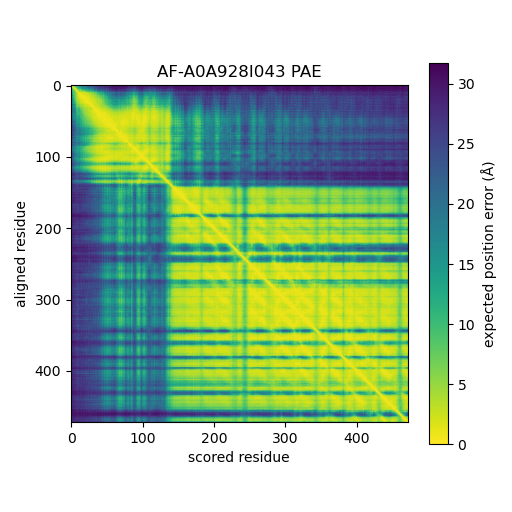467 1.00 86.12 174 ALA A N 1
ATOM 1277 C CA . ALA A 1 174 ? -5.073 2.318 -16.169 1.00 86.12 174 ALA A CA 1
ATOM 1278 C C . ALA A 1 174 ? -4.668 3.433 -15.200 1.00 86.12 174 ALA A C 1
ATOM 1280 O O . ALA A 1 174 ? -3.553 3.942 -15.279 1.00 86.12 174 ALA A O 1
ATOM 1281 N N . ILE A 1 175 ? -5.527 3.775 -14.238 1.00 86.81 175 ILE A N 1
ATOM 1282 C CA . ILE A 1 175 ? -5.246 4.843 -13.271 1.00 86.81 175 ILE A CA 1
ATOM 1283 C C . ILE A 1 175 ? -4.203 4.402 -12.241 1.00 86.81 175 ILE A C 1
ATOM 1285 O O . ILE A 1 175 ? -3.308 5.177 -11.894 1.00 86.81 175 ILE A O 1
ATOM 1289 N N . ALA A 1 176 ? -4.256 3.150 -11.783 1.00 84.50 176 ALA A N 1
ATOM 1290 C CA . ALA A 1 176 ? -3.222 2.602 -10.915 1.00 84.50 176 ALA A CA 1
ATOM 1291 C C . ALA A 1 176 ? -1.847 2.646 -11.593 1.00 84.50 176 ALA A C 1
ATOM 1293 O O . ALA A 1 176 ? -0.875 3.106 -10.994 1.00 84.50 176 ALA A O 1
ATOM 1294 N N . ASN A 1 177 ? -1.767 2.266 -12.869 1.00 79.31 177 ASN A N 1
ATOM 1295 C CA . ASN A 1 177 ? -0.548 2.407 -13.657 1.00 79.31 177 ASN A CA 1
ATOM 1296 C C . ASN A 1 177 ? -0.176 3.882 -13.872 1.00 79.31 177 ASN A C 1
ATOM 1298 O O . ASN A 1 177 ? 0.984 4.234 -13.680 1.00 79.31 177 ASN A O 1
ATOM 1302 N N . ALA A 1 178 ? -1.140 4.769 -14.138 1.00 77.56 178 ALA A N 1
ATOM 1303 C CA . ALA A 1 178 ? -0.904 6.211 -14.227 1.00 77.56 178 ALA A CA 1
ATOM 1304 C C . ALA A 1 178 ? -0.256 6.765 -12.946 1.00 77.56 178 ALA A C 1
ATOM 1306 O O . ALA A 1 178 ? 0.687 7.548 -13.027 1.00 77.56 178 ALA A O 1
ATOM 1307 N N . SER A 1 179 ? -0.665 6.296 -11.760 1.00 76.69 179 SER A N 1
ATOM 1308 C CA . SER A 1 179 ? -0.059 6.675 -10.469 1.00 76.69 179 SER A CA 1
ATOM 1309 C C . SER A 1 179 ? 1.403 6.271 -10.301 1.00 76.69 179 SER A C 1
ATOM 1311 O O . SER A 1 179 ? 2.141 6.950 -9.586 1.00 76.69 179 SER A O 1
ATOM 1313 N N . LYS A 1 180 ? 1.861 5.224 -10.996 1.00 69.94 180 LYS A N 1
ATOM 1314 C CA . LYS A 1 180 ? 3.286 4.861 -11.023 1.00 69.94 180 LYS A CA 1
ATOM 1315 C C . LYS A 1 180 ? 4.108 5.917 -11.748 1.00 69.94 180 LYS A C 1
ATOM 1317 O O . LYS A 1 180 ? 5.273 6.110 -11.421 1.00 69.94 180 LYS A O 1
ATOM 1322 N N . PHE A 1 181 ? 3.485 6.627 -12.681 1.00 55.44 181 PHE A N 1
ATOM 1323 C CA . PHE A 1 181 ? 4.155 7.622 -13.491 1.00 55.44 181 PHE A CA 1
ATOM 1324 C C . PHE A 1 181 ? 3.915 9.073 -13.035 1.00 55.44 181 PHE A C 1
ATOM 1326 O O . PHE A 1 181 ? 4.760 9.938 -13.254 1.00 55.44 181 PHE A O 1
ATOM 1333 N N . MET A 1 182 ? 2.761 9.347 -12.417 1.00 51.75 182 MET A N 1
ATOM 1334 C CA . MET A 1 182 ? 2.236 10.688 -12.119 1.00 51.75 182 MET A CA 1
ATOM 1335 C C . MET A 1 182 ? 2.273 11.069 -10.636 1.00 51.75 182 MET A C 1
ATOM 1337 O O . MET A 1 182 ? 1.596 12.019 -10.278 1.00 51.75 182 MET A O 1
ATOM 1341 N N . GLY A 1 183 ? 2.994 10.358 -9.763 1.00 55.91 183 GLY A N 1
ATOM 1342 C CA . GLY A 1 183 ? 2.833 10.412 -8.295 1.00 55.91 183 GLY A CA 1
ATOM 1343 C C . GLY A 1 183 ? 2.348 11.738 -7.665 1.00 55.91 183 GLY A C 1
ATOM 1344 O O . GLY A 1 183 ? 1.366 11.736 -6.931 1.00 55.91 183 GLY A O 1
ATOM 1345 N N . GLU A 1 184 ? 2.992 12.877 -7.954 1.00 52.75 184 GLU A N 1
ATOM 1346 C CA . GLU A 1 184 ? 2.617 14.199 -7.403 1.00 52.75 184 GLU A CA 1
ATOM 1347 C C . GLU A 1 184 ? 1.609 14.997 -8.258 1.00 52.75 184 GLU A C 1
ATOM 1349 O O . GLU A 1 184 ? 0.990 15.944 -7.774 1.00 52.75 184 GLU A O 1
ATOM 1354 N N . SER A 1 185 ? 1.394 14.590 -9.506 1.00 57.78 185 SER A N 1
ATOM 1355 C CA . SER A 1 185 ? 0.566 15.237 -10.530 1.00 57.78 185 SER A CA 1
ATOM 1356 C C . SER A 1 185 ? -0.937 14.934 -10.442 1.00 57.78 185 SER A C 1
ATOM 1358 O O . SER A 1 185 ? -1.691 15.472 -11.245 1.00 57.78 185 SER A O 1
ATOM 1360 N N . PHE A 1 186 ? -1.398 14.128 -9.475 1.00 72.19 186 PHE A N 1
ATOM 1361 C CA . PHE A 1 186 ? -2.836 13.963 -9.185 1.00 72.19 186 PHE A CA 1
ATOM 1362 C C . PHE A 1 186 ? -3.423 15.092 -8.333 1.00 72.19 186 PHE A C 1
ATOM 1364 O O . PHE A 1 186 ? -4.617 15.084 -8.032 1.00 72.19 186 PHE A O 1
ATOM 1371 N N . ASN A 1 187 ? -2.610 16.065 -7.925 1.00 77.56 187 ASN A N 1
ATOM 1372 C CA . ASN A 1 187 ? -3.077 17.152 -7.082 1.00 77.56 187 ASN A CA 1
ATOM 1373 C C . ASN A 1 187 ? -4.226 17.921 -7.760 1.00 77.56 187 ASN A C 1
ATOM 1375 O O . ASN A 1 187 ? -4.104 18.371 -8.898 1.00 77.56 187 ASN A O 1
ATOM 1379 N N . GLY A 1 188 ? -5.351 18.054 -7.057 1.00 82.50 188 GLY A N 1
ATOM 1380 C CA . GLY A 1 188 ? -6.567 18.689 -7.573 1.00 82.50 188 GLY A CA 1
ATOM 1381 C C . GLY A 1 188 ? -7.413 17.823 -8.516 1.00 82.50 188 GLY A C 1
ATOM 1382 O O . GLY A 1 188 ? -8.458 18.288 -8.968 1.00 82.50 188 GLY A O 1
ATOM 1383 N N . VAL A 1 189 ? -7.012 16.579 -8.789 1.00 90.12 189 VAL A N 1
ATOM 1384 C CA . VAL A 1 189 ? -7.785 15.618 -9.588 1.00 90.12 189 VAL A CA 1
ATOM 1385 C C . VAL A 1 189 ? -8.648 14.755 -8.671 1.00 90.12 189 VAL A C 1
ATOM 1387 O O . VAL A 1 189 ? -8.177 14.247 -7.651 1.00 90.12 189 VAL A O 1
ATOM 1390 N N . THR A 1 190 ? -9.909 14.561 -9.055 1.00 94.81 190 THR A N 1
ATOM 1391 C CA . THR A 1 190 ? -10.828 13.608 -8.423 1.00 94.81 190 THR A CA 1
ATOM 1392 C C . THR A 1 190 ? -11.060 12.419 -9.346 1.00 94.81 190 THR A C 1
ATOM 1394 O O . THR A 1 190 ? -11.595 12.574 -10.438 1.00 94.81 190 THR A O 1
ATOM 1397 N N . ILE A 1 191 ? -10.673 11.227 -8.911 1.00 94.06 191 ILE A N 1
ATOM 1398 C CA . ILE A 1 191 ? -11.036 9.969 -9.563 1.00 94.06 191 ILE A CA 1
ATOM 1399 C C . ILE A 1 191 ? -12.307 9.458 -8.893 1.00 94.06 191 ILE A C 1
ATOM 1401 O O . ILE A 1 191 ? -12.307 9.276 -7.677 1.00 94.06 191 ILE A O 1
ATOM 1405 N N . THR A 1 192 ? -13.360 9.210 -9.665 1.00 96.62 192 THR A N 1
ATOM 1406 C CA . THR A 1 192 ? -14.657 8.754 -9.156 1.00 96.62 192 THR A CA 1
ATOM 1407 C C . THR A 1 192 ? -14.978 7.368 -9.693 1.00 96.62 192 THR A C 1
ATOM 1409 O O . THR A 1 192 ? -14.983 7.144 -10.900 1.00 96.62 192 THR A O 1
ATOM 1412 N N . LEU A 1 193 ? -15.247 6.425 -8.793 1.00 96.88 193 LEU A N 1
ATOM 1413 C CA . LEU A 1 193 ? -15.710 5.087 -9.139 1.00 96.88 193 LEU A CA 1
ATOM 1414 C C . LEU A 1 193 ? -17.230 5.093 -9.296 1.00 96.88 193 LEU A C 1
ATOM 1416 O O . LEU A 1 193 ? -17.934 5.231 -8.306 1.00 96.88 193 LEU A O 1
ATOM 1420 N N . ASP A 1 194 ? -17.743 4.888 -10.506 1.00 95.38 194 ASP A N 1
ATOM 1421 C CA . ASP A 1 194 ? -19.183 4.956 -10.812 1.00 95.38 194 ASP A CA 1
ATOM 1422 C C . ASP A 1 194 ? -19.863 3.588 -10.936 1.00 95.38 194 ASP A C 1
ATOM 1424 O O . ASP A 1 194 ? -21.066 3.489 -11.193 1.00 95.38 194 ASP A O 1
ATOM 1428 N N . ALA A 1 195 ? -19.112 2.511 -10.717 1.00 96.50 195 ALA A N 1
ATOM 1429 C CA . ALA A 1 195 ? -19.647 1.162 -10.663 1.00 96.50 195 ALA A CA 1
ATOM 1430 C C . ALA A 1 195 ? -18.845 0.278 -9.708 1.00 96.50 195 ALA A C 1
ATOM 1432 O O . ALA A 1 195 ? -17.664 0.502 -9.456 1.00 96.50 195 ALA A O 1
ATOM 1433 N N . ASN A 1 196 ? -19.472 -0.793 -9.220 1.00 96.94 196 ASN A N 1
ATOM 1434 C CA . ASN A 1 196 ? -18.727 -1.876 -8.590 1.00 96.94 196 ASN A CA 1
ATOM 1435 C C . ASN A 1 196 ? -17.815 -2.543 -9.626 1.00 96.94 196 ASN A C 1
ATOM 1437 O O . ASN A 1 196 ? -18.276 -2.935 -10.699 1.00 96.94 196 ASN A O 1
ATOM 1441 N N . VAL A 1 197 ? -16.547 -2.728 -9.277 1.00 95.06 197 VAL A N 1
ATOM 1442 C CA . VAL A 1 197 ? -15.522 -3.283 -10.161 1.00 95.06 197 VAL A CA 1
ATOM 1443 C C . VAL A 1 197 ? -14.898 -4.519 -9.515 1.00 95.06 197 VAL A C 1
ATOM 1445 O O . VAL A 1 197 ? -14.621 -4.547 -8.320 1.00 95.06 197 VAL A O 1
ATOM 1448 N N . THR A 1 198 ? -14.682 -5.568 -10.304 1.00 93.56 198 THR A N 1
ATOM 1449 C CA . THR A 1 198 ? -13.880 -6.736 -9.911 1.00 93.56 198 THR A CA 1
ATOM 1450 C C . THR A 1 198 ? -12.666 -6.797 -10.814 1.00 93.56 198 THR A C 1
ATOM 1452 O O . THR A 1 198 ? -12.816 -6.672 -12.027 1.00 93.56 198 THR A O 1
ATOM 1455 N N . VAL A 1 199 ? -11.485 -6.946 -10.225 1.00 88.38 199 VAL A N 1
ATOM 1456 C CA . VAL A 1 199 ? -10.215 -7.047 -10.946 1.00 88.38 199 VAL A CA 1
ATOM 1457 C C . VAL A 1 199 ? -9.641 -8.438 -10.724 1.00 88.38 199 VAL A C 1
ATOM 1459 O O . VAL A 1 199 ? -9.667 -8.948 -9.606 1.00 88.38 199 VAL A O 1
ATOM 1462 N N . ASP A 1 200 ? -9.157 -9.057 -11.797 1.00 84.81 200 ASP A N 1
ATOM 1463 C CA . ASP A 1 200 ? -8.661 -10.439 -11.766 1.00 84.81 200 ASP A CA 1
ATOM 1464 C C . ASP A 1 200 ? -7.186 -10.521 -11.336 1.00 84.81 200 ASP A C 1
ATOM 1466 O O . ASP A 1 200 ? -6.695 -11.584 -10.958 1.00 84.81 200 ASP A O 1
ATOM 1470 N N . GLU A 1 201 ? -6.485 -9.386 -11.357 1.00 79.31 201 GLU A N 1
ATOM 1471 C CA . GLU A 1 201 ? -5.079 -9.254 -10.986 1.00 79.31 201 GLU A CA 1
ATOM 1472 C C . GLU A 1 201 ? -4.906 -8.244 -9.843 1.00 79.31 201 GLU A C 1
ATOM 1474 O O . GLU A 1 201 ? -5.702 -7.308 -9.720 1.00 79.31 201 GLU A O 1
ATOM 1479 N N . PRO A 1 202 ? -3.860 -8.393 -9.009 1.00 78.12 202 PRO A N 1
ATOM 1480 C CA . PRO A 1 202 ? -3.505 -7.408 -7.996 1.00 78.12 202 PRO A CA 1
ATOM 1481 C C . PRO A 1 202 ? -3.314 -6.005 -8.582 1.00 78.12 202 PRO A C 1
ATOM 1483 O O . PRO A 1 202 ? -2.442 -5.797 -9.426 1.00 78.12 202 PRO A O 1
ATOM 1486 N N . ILE A 1 203 ? -4.071 -5.023 -8.087 1.00 77.69 203 ILE A N 1
ATOM 1487 C CA . ILE A 1 203 ? -3.901 -3.618 -8.475 1.00 77.69 203 ILE A CA 1
ATOM 1488 C C . ILE A 1 203 ? -3.351 -2.803 -7.310 1.00 77.69 203 ILE A C 1
ATOM 1490 O O . ILE A 1 203 ? -3.875 -2.844 -6.199 1.00 77.69 203 ILE A O 1
ATOM 1494 N N . GLN A 1 204 ? -2.296 -2.038 -7.591 1.00 80.81 204 GLN A N 1
ATOM 1495 C CA . GLN A 1 204 ? -1.638 -1.167 -6.626 1.00 80.81 204 GLN A CA 1
ATOM 1496 C C . GLN A 1 204 ? -1.353 0.184 -7.263 1.00 80.81 204 GLN A C 1
ATOM 1498 O O . GLN A 1 204 ? -0.675 0.273 -8.291 1.00 80.81 204 GLN A O 1
ATOM 1503 N N . PHE A 1 205 ? -1.848 1.233 -6.624 1.00 85.44 205 PHE A N 1
ATOM 1504 C CA . PHE A 1 205 ? -1.446 2.595 -6.919 1.00 85.44 205 PHE A CA 1
ATOM 1505 C C . PHE A 1 205 ? -0.158 2.884 -6.152 1.00 85.44 205 PHE A C 1
ATOM 1507 O O . PHE A 1 205 ? 0.008 2.420 -5.026 1.00 85.44 205 PHE A O 1
ATOM 1514 N N . ASN A 1 206 ? 0.754 3.659 -6.734 1.00 82.06 206 ASN A N 1
ATOM 1515 C CA . ASN A 1 206 ? 2.013 3.992 -6.079 1.00 82.06 206 ASN A CA 1
ATOM 1516 C C . ASN A 1 206 ? 1.835 5.144 -5.065 1.00 82.06 206 ASN A C 1
ATOM 1518 O O . ASN A 1 206 ? 1.203 4.973 -4.020 1.00 82.06 206 ASN A O 1
ATOM 1522 N N . LYS A 1 207 ? 2.366 6.333 -5.369 1.00 82.38 207 LYS A N 1
ATOM 1523 C CA . LYS A 1 207 ? 2.116 7.560 -4.606 1.00 82.38 207 LYS A CA 1
ATOM 1524 C C . LYS A 1 207 ? 0.871 8.243 -5.162 1.00 82.38 207 LYS A C 1
ATOM 1526 O O . LYS A 1 207 ? 0.746 8.375 -6.377 1.00 82.38 207 LYS A O 1
ATOM 1531 N N . PHE A 1 208 ? -0.023 8.692 -4.287 1.00 85.00 208 PHE A N 1
ATOM 1532 C CA . PHE A 1 208 ? -1.238 9.395 -4.689 1.00 85.00 208 PHE A CA 1
ATOM 1533 C C . PHE A 1 208 ? -1.392 10.729 -3.948 1.00 85.00 208 PHE A C 1
ATOM 1535 O O . PHE A 1 208 ? -1.247 10.783 -2.724 1.00 85.00 208 PHE A O 1
ATOM 1542 N N . SER A 1 209 ? -1.681 11.798 -4.701 1.00 83.56 209 SER A N 1
ATOM 1543 C CA . SER A 1 209 ? -1.836 13.178 -4.208 1.00 83.56 209 SER A CA 1
ATOM 1544 C C . SER A 1 209 ? -3.204 13.817 -4.514 1.00 83.56 209 SER A C 1
ATOM 1546 O O . SER A 1 209 ? -3.386 15.007 -4.267 1.00 83.56 209 SER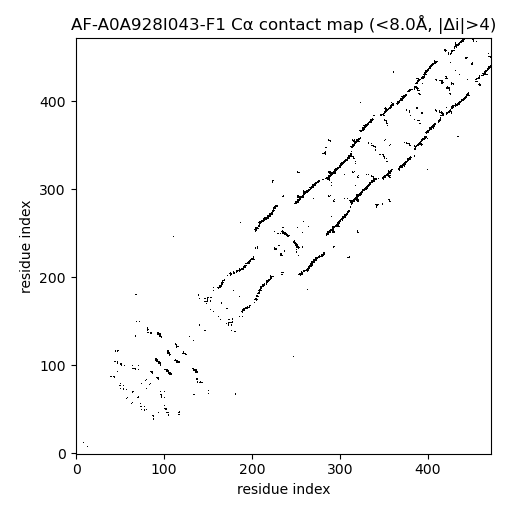 A O 1
ATOM 1548 N N . GLY A 1 210 ? -4.160 13.058 -5.064 1.00 90.06 210 GLY A N 1
ATOM 1549 C CA . GLY A 1 210 ? -5.492 13.546 -5.450 1.00 90.06 210 GLY A CA 1
ATOM 1550 C C . GLY A 1 210 ? -6.612 13.119 -4.500 1.00 90.06 210 GLY A C 1
ATOM 1551 O O . GLY A 1 210 ? -6.376 12.752 -3.349 1.00 90.06 210 GLY A O 1
ATOM 1552 N N . THR A 1 211 ? -7.847 13.137 -5.006 1.00 95.50 211 THR A N 1
ATOM 1553 C CA . THR A 1 211 ? -9.006 12.508 -4.353 1.00 95.50 211 THR A CA 1
ATOM 1554 C C . THR A 1 211 ? -9.399 11.245 -5.107 1.00 95.50 211 THR A C 1
ATOM 1556 O O . THR A 1 211 ? -9.662 11.304 -6.303 1.00 95.50 211 THR A O 1
ATOM 1559 N N . LEU A 1 212 ? -9.463 10.111 -4.417 1.00 95.62 212 LEU A N 1
ATOM 1560 C CA . LEU A 1 212 ? -10.119 8.907 -4.904 1.00 95.62 212 LEU A CA 1
ATOM 1561 C C . LEU A 1 212 ? -11.460 8.768 -4.185 1.00 95.62 212 LEU A C 1
ATOM 1563 O O . LEU A 1 212 ? -11.505 8.493 -2.987 1.00 95.62 212 LEU A O 1
ATOM 1567 N N . ASP A 1 213 ? -12.539 8.973 -4.922 1.00 97.88 213 ASP A N 1
ATOM 1568 C CA . ASP A 1 213 ? -13.908 8.862 -4.450 1.00 97.88 213 ASP A CA 1
ATOM 1569 C C . ASP A 1 213 ? -14.513 7.546 -4.944 1.00 97.88 213 ASP A C 1
ATOM 1571 O O . ASP A 1 213 ? -14.780 7.364 -6.130 1.00 97.88 213 ASP A O 1
ATOM 1575 N N . GLY A 1 214 ? -14.725 6.606 -4.030 1.00 97.62 214 GLY A N 1
ATOM 1576 C CA . GLY A 1 214 ? -15.404 5.356 -4.325 1.00 97.62 214 GLY A CA 1
ATOM 1577 C C . GLY A 1 214 ? -16.880 5.543 -4.674 1.00 97.62 214 GLY A C 1
ATOM 1578 O O . GLY A 1 214 ? -17.475 4.610 -5.199 1.00 97.62 214 GLY A O 1
ATOM 1579 N N . ASN A 1 215 ? -17.482 6.705 -4.388 1.00 97.81 215 ASN A N 1
ATOM 1580 C CA . ASN A 1 215 ? -18.896 7.010 -4.632 1.00 97.81 215 ASN A CA 1
ATOM 1581 C C . ASN A 1 215 ? -19.859 5.939 -4.065 1.00 97.81 215 ASN A C 1
ATOM 1583 O O . ASN A 1 215 ? -20.918 5.650 -4.621 1.00 97.81 215 ASN A O 1
ATOM 1587 N N . GLY A 1 216 ? -19.467 5.287 -2.967 1.00 97.62 216 GLY A N 1
ATOM 1588 C CA . GLY A 1 216 ? -20.185 4.174 -2.343 1.00 97.62 216 GLY A CA 1
ATOM 1589 C C . GLY A 1 216 ? -20.012 2.815 -3.033 1.00 97.62 216 GLY A C 1
ATOM 1590 O O . GLY A 1 216 ? -20.621 1.836 -2.597 1.00 97.62 216 GLY A O 1
ATOM 1591 N N . ASN A 1 217 ? -19.202 2.727 -4.088 1.00 98.31 217 ASN A N 1
ATOM 1592 C CA . ASN A 1 217 ? -18.959 1.504 -4.841 1.00 98.31 217 ASN A CA 1
ATOM 1593 C C . ASN A 1 217 ? -17.851 0.635 -4.224 1.00 98.31 217 ASN A C 1
ATOM 1595 O O . ASN A 1 217 ? -17.112 1.016 -3.311 1.00 98.31 217 ASN A O 1
ATOM 1599 N N . THR A 1 218 ? -17.775 -0.593 -4.729 1.00 96.94 218 THR A N 1
ATOM 1600 C CA . THR A 1 218 ? -16.875 -1.648 -4.272 1.00 96.94 218 THR A CA 1
ATOM 1601 C C . THR A 1 218 ? -15.853 -2.006 -5.339 1.00 96.94 218 THR A C 1
ATOM 1603 O O . THR A 1 218 ? -16.220 -2.267 -6.483 1.00 96.94 218 THR A O 1
ATOM 1606 N N . ILE A 1 219 ? -14.591 -2.131 -4.935 1.00 95.00 219 ILE A N 1
ATOM 1607 C CA . ILE A 1 219 ? -13.549 -2.820 -5.694 1.00 95.00 219 ILE A CA 1
ATOM 1608 C C . ILE A 1 219 ? -13.306 -4.184 -5.050 1.00 95.00 219 ILE A C 1
ATOM 1610 O O . ILE A 1 219 ? -12.961 -4.273 -3.872 1.00 95.00 219 ILE A O 1
ATOM 1614 N N . THR A 1 220 ? -13.482 -5.256 -5.820 1.00 93.88 220 THR A N 1
ATOM 1615 C CA . THR A 1 220 ? -13.054 -6.607 -5.433 1.00 93.88 220 THR A CA 1
ATOM 1616 C C . THR A 1 220 ? -11.736 -6.927 -6.120 1.00 93.88 220 THR A C 1
ATOM 1618 O O . THR A 1 220 ? -11.666 -6.862 -7.343 1.00 93.88 220 THR A O 1
ATOM 1621 N N . THR A 1 221 ? -10.706 -7.258 -5.344 1.00 89.56 221 THR A N 1
ATOM 1622 C CA . THR A 1 221 ? -9.340 -7.499 -5.835 1.00 89.56 221 THR A CA 1
ATOM 1623 C C . THR A 1 221 ? -8.732 -8.730 -5.165 1.00 89.56 221 THR A C 1
ATOM 1625 O O . THR A 1 221 ? -9.028 -8.997 -3.993 1.00 89.56 221 THR A O 1
ATOM 1628 N N . PRO A 1 222 ? -7.845 -9.472 -5.850 1.00 85.75 222 PRO A N 1
ATOM 1629 C CA . PRO A 1 222 ? -7.053 -10.496 -5.198 1.00 85.75 222 PRO A CA 1
ATOM 1630 C C . PRO A 1 222 ? -6.068 -9.906 -4.184 1.00 85.75 222 PRO A C 1
ATOM 1632 O O . PRO A 1 222 ? -5.801 -8.697 -4.161 1.00 85.75 222 PRO A O 1
ATOM 1635 N N . GLY A 1 223 ? -5.516 -10.774 -3.334 1.00 73.56 223 GLY A N 1
ATOM 1636 C CA . GLY A 1 223 ? -4.426 -10.419 -2.425 1.00 73.56 223 GLY A CA 1
ATOM 1637 C C . GLY A 1 223 ? -3.207 -9.846 -3.162 1.00 73.56 223 GLY A C 1
ATOM 1638 O O . GLY A 1 223 ? -2.727 -10.409 -4.142 1.00 73.56 223 GLY A O 1
ATOM 1639 N N . LEU A 1 224 ? -2.695 -8.710 -2.680 1.00 73.75 224 LEU A N 1
ATOM 1640 C CA . LEU A 1 224 ? -1.590 -7.985 -3.314 1.00 73.75 224 LEU A CA 1
ATOM 1641 C C . LEU A 1 224 ? -0.229 -8.577 -2.934 1.00 73.75 224 LEU A C 1
ATOM 1643 O O . LEU A 1 224 ? 0.078 -8.680 -1.753 1.00 73.75 224 LEU A O 1
ATOM 1647 N N . GLY A 1 225 ? 0.614 -8.939 -3.897 1.00 66.25 225 GLY A N 1
ATOM 1648 C CA . GLY A 1 225 ? 1.929 -9.513 -3.607 1.00 66.25 225 GLY A CA 1
ATOM 1649 C C . GLY A 1 225 ? 3.062 -8.518 -3.684 1.00 66.25 225 GLY A C 1
ATOM 1650 O O . GLY A 1 225 ? 3.340 -8.052 -4.774 1.00 66.25 225 GLY A O 1
ATOM 1651 N N . LEU A 1 226 ? 3.764 -8.244 -2.580 1.00 64.75 226 LEU A N 1
ATOM 1652 C CA . LEU A 1 226 ? 5.052 -7.551 -2.658 1.00 64.75 226 LEU A CA 1
ATOM 1653 C C . LEU A 1 226 ? 6.137 -8.539 -3.106 1.00 64.75 226 LEU A C 1
ATOM 1655 O O . LEU A 1 226 ? 6.397 -9.517 -2.404 1.00 64.75 226 LEU A O 1
ATOM 1659 N N . VAL A 1 227 ? 6.775 -8.277 -4.246 1.00 54.78 227 VAL A N 1
ATOM 1660 C CA . VAL A 1 227 ? 7.720 -9.234 -4.846 1.00 54.78 227 VAL A CA 1
ATOM 1661 C C . VAL A 1 227 ? 9.152 -9.035 -4.322 1.00 54.78 227 VAL A C 1
ATOM 1663 O O . VAL A 1 227 ? 9.845 -10.025 -4.101 1.00 54.78 227 VAL A O 1
ATOM 1666 N N . HIS A 1 228 ? 9.587 -7.796 -4.037 1.00 58.06 228 HIS A N 1
ATOM 1667 C CA . HIS A 1 228 ? 10.986 -7.495 -3.676 1.00 58.06 228 HIS A CA 1
ATOM 1668 C C . HIS A 1 228 ? 11.163 -6.334 -2.679 1.00 58.06 228 HIS A C 1
ATOM 1670 O O . HIS A 1 228 ? 10.253 -5.540 -2.432 1.00 58.06 228 HIS A O 1
ATOM 1676 N N . SER A 1 229 ? 12.362 -6.249 -2.098 1.00 52.44 229 SER A N 1
ATOM 1677 C CA . SER A 1 229 ? 12.893 -5.121 -1.329 1.00 52.44 229 SER A CA 1
ATOM 1678 C C . SER A 1 229 ? 13.554 -4.076 -2.243 1.00 52.44 229 SER A C 1
ATOM 1680 O O . SER A 1 229 ? 14.104 -4.428 -3.279 1.00 52.44 229 SER A O 1
ATOM 1682 N N . GLY A 1 230 ? 13.560 -2.797 -1.844 1.00 50.38 230 GLY A N 1
ATOM 1683 C CA . GLY A 1 230 ? 14.336 -1.749 -2.531 1.00 50.38 230 GLY A CA 1
ATOM 1684 C C . GLY A 1 230 ? 13.507 -0.766 -3.355 1.00 50.38 230 GLY A C 1
ATOM 1685 O O . GLY A 1 230 ? 12.322 -0.585 -3.085 1.00 50.38 230 GLY A O 1
ATOM 1686 N N . GLU A 1 231 ? 14.169 -0.079 -4.292 1.00 41.94 231 GLU A N 1
ATOM 1687 C CA . GLU A 1 231 ? 13.518 0.853 -5.226 1.00 41.94 231 GLU A CA 1
ATOM 1688 C C . GLU A 1 231 ? 12.622 0.111 -6.211 1.00 41.94 231 GLU A C 1
ATOM 1690 O O . GLU A 1 231 ? 11.534 0.605 -6.452 1.00 41.94 231 GLU A O 1
ATOM 1695 N N . ASP A 1 232 ? 12.993 -1.109 -6.618 1.00 42.41 232 ASP A N 1
ATOM 1696 C CA . ASP A 1 232 ? 12.277 -1.973 -7.580 1.00 42.41 232 ASP A CA 1
ATOM 1697 C C . ASP A 1 232 ? 11.088 -2.743 -6.972 1.00 42.41 232 ASP A C 1
ATOM 1699 O O . ASP A 1 232 ? 10.504 -3.641 -7.585 1.00 42.41 232 ASP A O 1
ATOM 1703 N N . ALA A 1 233 ? 10.734 -2.437 -5.723 1.00 57.16 233 ALA A N 1
ATOM 1704 C CA . ALA A 1 233 ? 9.573 -3.021 -5.076 1.00 57.16 233 ALA A CA 1
ATOM 1705 C C . ALA A 1 233 ? 8.293 -2.465 -5.717 1.00 57.16 233 ALA A C 1
ATOM 1707 O O . ALA A 1 233 ? 8.159 -1.263 -5.916 1.00 57.16 233 ALA A O 1
ATOM 1708 N N . ASN A 1 234 ? 7.271 -3.295 -5.921 1.00 65.50 234 ASN A N 1
ATOM 1709 C CA . ASN A 1 234 ? 5.930 -2.836 -6.315 1.00 65.50 234 ASN A CA 1
ATOM 1710 C C . ASN A 1 234 ? 5.154 -2.140 -5.168 1.00 65.50 234 ASN A C 1
ATOM 1712 O O . ASN A 1 234 ? 3.926 -2.066 -5.169 1.00 65.50 234 ASN A O 1
ATOM 1716 N N . GLY A 1 235 ? 5.887 -1.625 -4.181 1.00 76.44 235 GLY A N 1
ATOM 1717 C CA . GLY A 1 235 ? 5.423 -0.810 -3.068 1.00 76.44 235 GLY A CA 1
ATOM 1718 C C . GLY A 1 235 ? 6.076 0.574 -3.104 1.00 76.44 235 GLY A C 1
ATOM 1719 O O . GLY A 1 235 ? 6.963 0.841 -3.905 1.00 76.44 235 GLY A O 1
ATOM 1720 N N . TYR A 1 236 ? 5.686 1.454 -2.193 1.00 79.19 236 TYR A N 1
ATOM 1721 C CA . TYR A 1 236 ? 6.332 2.745 -2.018 1.00 79.19 236 TYR A CA 1
ATOM 1722 C C . TYR A 1 236 ? 7.453 2.642 -0.983 1.00 79.19 236 TYR A C 1
ATOM 1724 O O . TYR A 1 236 ? 7.220 2.366 0.200 1.00 79.19 236 TYR A O 1
ATOM 1732 N N . LEU A 1 237 ? 8.684 2.870 -1.430 1.00 77.94 237 LEU A N 1
ATOM 1733 C CA . LEU A 1 237 ? 9.850 2.987 -0.569 1.00 77.94 237 LEU A CA 1
ATOM 1734 C C . LEU A 1 237 ? 9.879 4.381 0.075 1.00 77.94 237 LEU A C 1
ATOM 1736 O O . LEU A 1 237 ? 10.154 5.369 -0.599 1.00 77.94 237 LEU A O 1
ATOM 1740 N N . TYR A 1 238 ? 9.635 4.463 1.384 1.00 72.69 238 TYR A N 1
ATOM 1741 C CA . TYR A 1 238 ? 9.579 5.752 2.092 1.00 72.69 238 TYR A CA 1
ATOM 1742 C C . TYR A 1 238 ? 10.807 6.038 2.966 1.00 72.69 238 TYR A C 1
ATOM 1744 O O . TYR A 1 238 ? 11.003 7.167 3.409 1.00 72.69 238 TYR A O 1
ATOM 1752 N N . THR A 1 239 ? 11.658 5.044 3.238 1.00 70.56 239 THR A N 1
ATOM 1753 C CA . THR A 1 239 ? 12.923 5.266 3.958 1.00 70.56 239 THR A CA 1
ATOM 1754 C C . THR A 1 239 ? 13.970 4.225 3.572 1.00 70.56 239 THR A C 1
ATOM 1756 O O . THR A 1 239 ? 13.685 3.022 3.546 1.00 70.56 239 THR A O 1
ATOM 1759 N N . LYS A 1 240 ? 15.202 4.702 3.351 1.00 57.06 240 LYS A N 1
ATOM 1760 C CA . LYS A 1 240 ? 16.438 3.914 3.281 1.00 57.06 240 LYS A CA 1
ATOM 1761 C C . LYS A 1 240 ? 17.355 4.374 4.410 1.00 57.06 240 LYS A C 1
ATOM 1763 O O . LYS A 1 240 ? 17.696 5.550 4.466 1.00 57.06 240 LYS A O 1
ATOM 1768 N N . TYR A 1 241 ? 17.804 3.459 5.261 1.00 59.47 241 TYR A N 1
ATOM 1769 C CA . TYR A 1 241 ? 18.898 3.766 6.182 1.00 59.47 241 TYR A CA 1
ATOM 1770 C C . TYR A 1 241 ? 19.830 2.572 6.368 1.00 59.47 241 TYR A C 1
ATOM 1772 O O . TYR A 1 241 ? 19.439 1.406 6.234 1.00 59.47 241 TYR A O 1
ATOM 1780 N N . PHE A 1 242 ? 21.092 2.886 6.652 1.00 44.94 242 PHE A N 1
ATOM 1781 C CA . PHE A 1 242 ? 22.176 1.922 6.774 1.00 44.94 242 PHE A CA 1
ATOM 1782 C C . PHE A 1 242 ? 22.435 1.626 8.248 1.00 44.94 242 PHE A C 1
ATOM 1784 O O . PHE A 1 242 ? 22.810 2.510 9.017 1.00 44.94 242 PHE A O 1
ATOM 1791 N N . GLU A 1 243 ? 22.277 0.367 8.652 1.00 50.16 243 GLU A N 1
ATOM 1792 C CA . GLU A 1 243 ? 22.695 -0.079 9.980 1.00 50.16 243 GLU A CA 1
ATOM 1793 C C . GLU A 1 243 ? 23.645 -1.267 9.841 1.00 50.16 243 GLU A C 1
ATOM 1795 O O . GLU A 1 243 ? 23.235 -2.333 9.385 1.00 50.16 243 GLU A O 1
ATOM 1800 N N . LYS A 1 244 ? 24.903 -1.092 10.276 1.00 49.34 244 LYS A N 1
ATOM 1801 C CA . LYS A 1 244 ? 25.938 -2.145 10.274 1.00 49.34 244 LYS A CA 1
ATOM 1802 C C . LYS A 1 244 ? 26.087 -2.829 8.903 1.00 49.34 244 LYS A C 1
ATOM 1804 O O . LYS A 1 244 ? 26.010 -4.052 8.825 1.00 49.34 244 LYS A O 1
ATOM 1809 N N . ASP A 1 245 ? 26.242 -2.034 7.846 1.00 41.53 245 ASP A N 1
ATOM 1810 C CA . ASP A 1 245 ? 26.419 -2.499 6.459 1.00 41.53 245 ASP A CA 1
ATOM 1811 C C . ASP A 1 245 ? 25.214 -3.262 5.864 1.00 41.53 245 ASP A C 1
ATOM 1813 O O . ASP A 1 245 ? 25.342 -3.938 4.847 1.00 41.53 245 ASP A O 1
ATOM 1817 N N . ILE A 1 246 ? 24.026 -3.147 6.475 1.00 46.16 246 ILE A N 1
ATOM 1818 C CA . ILE A 1 246 ? 22.766 -3.686 5.944 1.00 46.16 246 ILE A CA 1
ATOM 1819 C C . ILE A 1 246 ? 21.848 -2.522 5.560 1.00 46.16 246 ILE A C 1
ATOM 1821 O O . ILE A 1 246 ? 21.471 -1.715 6.416 1.00 46.16 246 ILE A O 1
ATOM 1825 N N . THR A 1 247 ? 21.441 -2.475 4.291 1.00 53.34 247 THR A N 1
ATOM 1826 C CA . THR A 1 247 ? 20.383 -1.580 3.806 1.00 53.34 247 THR A CA 1
ATOM 1827 C C . THR A 1 247 ? 19.039 -2.036 4.366 1.00 53.34 247 THR A C 1
ATOM 1829 O O . THR A 1 247 ? 18.605 -3.169 4.142 1.00 53.34 247 THR A O 1
ATOM 1832 N N . LYS A 1 248 ? 18.363 -1.162 5.114 1.00 64.50 248 LYS A N 1
ATOM 1833 C CA . LYS A 1 248 ? 16.980 -1.373 5.552 1.00 64.50 248 LYS A CA 1
ATOM 1834 C C . LYS A 1 248 ? 16.061 -0.526 4.684 1.00 64.50 248 LYS A C 1
ATOM 1836 O O . LYS A 1 248 ? 16.057 0.696 4.807 1.00 64.50 248 LYS A O 1
ATOM 1841 N N . SER A 1 249 ? 15.282 -1.188 3.836 1.00 73.88 249 SER A N 1
ATOM 1842 C CA . SER A 1 249 ? 14.295 -0.547 2.964 1.00 73.88 249 SER A CA 1
ATOM 1843 C C . SER A 1 249 ? 12.911 -0.713 3.569 1.00 73.88 249 SER A C 1
ATOM 1845 O O . SER A 1 249 ? 12.414 -1.834 3.641 1.00 73.88 249 SER A O 1
ATOM 1847 N N . LYS A 1 250 ? 12.293 0.367 4.050 1.00 81.31 250 LYS A N 1
ATOM 1848 C CA . LYS A 1 250 ? 10.915 0.313 4.553 1.00 81.31 250 LYS A CA 1
ATOM 1849 C C . LYS A 1 250 ? 9.942 0.578 3.406 1.00 81.31 250 LYS A C 1
ATOM 1851 O O . LYS A 1 250 ? 10.004 1.636 2.780 1.00 81.31 250 LYS A O 1
ATOM 1856 N N . THR A 1 251 ? 9.052 -0.376 3.145 1.00 84.31 251 THR A N 1
ATOM 1857 C CA . THR A 1 251 ? 8.176 -0.350 1.967 1.00 84.31 251 THR A CA 1
ATOM 1858 C C . THR A 1 251 ? 6.710 -0.451 2.377 1.00 84.31 251 THR A C 1
ATOM 1860 O O . THR A 1 251 ? 6.281 -1.458 2.949 1.00 84.31 251 THR A O 1
ATOM 1863 N N . GLY A 1 252 ? 5.945 0.597 2.079 1.00 88.06 252 GLY A N 1
ATOM 1864 C CA . GLY A 1 252 ? 4.490 0.619 2.198 1.00 88.06 252 GLY A CA 1
ATOM 1865 C C . GLY A 1 252 ? 3.836 0.021 0.967 1.00 88.06 252 GLY A C 1
ATOM 1866 O O . GLY A 1 252 ? 4.260 0.306 -0.146 1.00 88.06 252 GLY A O 1
ATOM 1867 N N . TYR A 1 253 ? 2.814 -0.804 1.140 1.00 88.44 253 TYR A N 1
ATOM 1868 C CA . TYR A 1 253 ? 2.042 -1.321 0.017 1.00 88.44 253 TYR A CA 1
ATOM 1869 C C . TYR A 1 253 ? 0.583 -1.540 0.403 1.00 88.44 253 TYR A C 1
ATOM 1871 O O . TYR A 1 253 ? 0.253 -1.733 1.568 1.00 88.44 253 TYR A O 1
ATOM 1879 N N . GLY A 1 254 ? -0.312 -1.466 -0.566 1.00 91.25 254 GLY A N 1
ATOM 1880 C CA . GLY A 1 254 ? -1.746 -1.586 -0.335 1.00 91.25 254 GLY A CA 1
ATOM 1881 C C . GLY A 1 254 ? -2.493 -1.306 -1.622 1.00 91.25 254 GLY A C 1
ATOM 1882 O O . GLY A 1 254 ? -1.889 -1.319 -2.694 1.00 91.25 254 GLY A O 1
ATOM 1883 N N . PHE A 1 255 ? -3.788 -1.019 -1.518 1.00 91.69 255 PHE A N 1
ATOM 1884 C CA . PHE A 1 255 ? -4.521 -0.514 -2.675 1.00 91.69 255 PHE A CA 1
ATOM 1885 C C . PHE A 1 255 ? -3.901 0.806 -3.167 1.00 91.69 255 PHE A C 1
ATOM 1887 O O . PHE A 1 255 ? -3.602 0.943 -4.350 1.00 91.69 255 PHE A O 1
ATOM 1894 N N . ILE A 1 256 ? -3.580 1.714 -2.239 1.00 91.81 256 ILE A N 1
ATOM 1895 C CA . ILE A 1 256 ? -2.663 2.840 -2.449 1.00 91.81 256 ILE A CA 1
ATOM 1896 C C . ILE A 1 256 ? -1.392 2.607 -1.630 1.00 91.81 256 ILE A C 1
ATOM 1898 O O . ILE A 1 256 ? -1.464 2.424 -0.418 1.00 91.81 256 ILE A O 1
ATOM 1902 N N . ASN A 1 257 ? -0.210 2.637 -2.240 1.00 90.50 257 ASN A N 1
ATOM 1903 C CA . ASN A 1 257 ? 1.036 2.375 -1.520 1.00 90.50 257 ASN A CA 1
ATOM 1904 C C . ASN A 1 257 ? 1.415 3.528 -0.576 1.00 90.50 257 ASN A C 1
ATOM 1906 O O . ASN A 1 257 ? 1.857 3.267 0.544 1.00 90.50 257 ASN A O 1
ATOM 1910 N N . TYR A 1 258 ? 1.210 4.781 -0.996 1.00 90.38 258 TYR A N 1
ATOM 1911 C CA . TYR A 1 258 ? 1.483 5.974 -0.188 1.00 90.38 258 TYR A CA 1
ATOM 1912 C C . TYR A 1 258 ? 0.437 7.070 -0.400 1.00 90.38 258 TYR A C 1
ATOM 1914 O O . TYR A 1 258 ? 0.211 7.507 -1.532 1.00 90.38 258 TYR A O 1
ATOM 1922 N N . LEU A 1 259 ? -0.142 7.557 0.700 1.00 93.12 259 LEU A N 1
ATOM 1923 C CA . LEU A 1 259 ? -1.097 8.664 0.715 1.00 93.12 259 LEU A CA 1
ATOM 1924 C C . LEU A 1 259 ? -0.488 9.875 1.436 1.00 93.12 259 LEU A C 1
ATOM 1926 O O . LEU A 1 259 ? -0.337 9.867 2.661 1.00 93.12 259 LEU A O 1
ATOM 1930 N N . GLY A 1 260 ? -0.119 10.885 0.645 1.00 88.69 260 GLY A N 1
ATOM 1931 C CA . GLY A 1 260 ? 0.583 12.084 1.109 1.00 88.69 260 GLY A CA 1
ATOM 1932 C C . GLY A 1 260 ? -0.331 13.207 1.603 1.00 88.69 260 GLY A C 1
ATOM 1933 O O . GLY A 1 260 ? -1.556 13.093 1.576 1.00 88.69 260 GLY A O 1
ATOM 1934 N N . GLU A 1 261 ? 0.280 14.321 2.011 1.00 88.19 261 GLU A N 1
ATOM 1935 C CA . GLU A 1 261 ? -0.417 15.523 2.478 1.00 88.19 261 GLU A CA 1
ATOM 1936 C C . GLU A 1 261 ? -1.502 16.003 1.503 1.00 88.19 261 GLU A C 1
ATOM 1938 O O . GLU A 1 261 ? -1.268 16.162 0.305 1.00 88.19 261 GLU A O 1
ATOM 1943 N N . GLY A 1 262 ? -2.708 16.224 2.033 1.00 89.25 262 GLY A N 1
ATOM 1944 C CA . GLY A 1 262 ? -3.857 16.730 1.275 1.00 89.25 262 GLY A CA 1
ATOM 1945 C C . GLY A 1 262 ? -4.565 15.697 0.393 1.00 89.25 262 GLY A C 1
ATOM 1946 O O . GLY A 1 262 ? -5.659 15.979 -0.092 1.00 89.25 262 GLY A O 1
ATOM 1947 N N . ALA A 1 263 ? -3.998 14.501 0.220 1.00 94.38 263 ALA A N 1
ATOM 1948 C CA . ALA A 1 263 ? -4.623 13.434 -0.549 1.00 94.38 263 ALA A CA 1
ATOM 1949 C C . ALA A 1 263 ? -5.779 12.787 0.228 1.00 94.38 263 ALA A C 1
ATOM 1951 O O . ALA A 1 263 ? -5.714 12.621 1.451 1.00 94.38 263 ALA A O 1
ATOM 1952 N N . VAL A 1 264 ? -6.834 12.392 -0.487 1.00 97.56 264 VAL A N 1
ATOM 1953 C CA . VAL A 1 264 ? -8.063 11.854 0.109 1.00 97.56 264 VAL A CA 1
ATOM 1954 C C . VAL A 1 264 ? -8.462 10.553 -0.571 1.00 97.56 264 VAL A C 1
ATOM 1956 O O . VAL A 1 264 ? -8.499 10.470 -1.795 1.00 97.56 264 VAL A O 1
ATOM 1959 N N . ILE A 1 265 ? -8.820 9.549 0.223 1.00 98.19 265 ILE A N 1
ATOM 1960 C CA . ILE A 1 265 ? -9.563 8.375 -0.241 1.00 98.19 265 ILE A CA 1
ATOM 1961 C C . ILE A 1 265 ? -10.872 8.352 0.524 1.00 98.19 265 ILE A C 1
ATOM 1963 O O . ILE A 1 265 ? -10.850 8.401 1.757 1.00 98.19 265 ILE A O 1
ATOM 1967 N N . LYS A 1 266 ? -11.998 8.284 -0.187 1.00 98.62 266 LYS A N 1
ATOM 1968 C CA . LYS A 1 266 ? -13.304 8.303 0.456 1.00 98.62 266 LYS A CA 1
ATOM 1969 C C . LYS A 1 266 ? -14.344 7.408 -0.183 1.00 98.62 266 LYS A C 1
ATOM 1971 O O . LYS A 1 266 ? -14.220 7.054 -1.347 1.00 98.62 266 LYS A O 1
ATOM 1976 N N . ASP A 1 267 ? -15.365 7.062 0.596 1.00 98.62 267 ASP A N 1
ATOM 1977 C CA . ASP A 1 267 ? -16.599 6.425 0.124 1.00 98.62 267 ASP A CA 1
ATOM 1978 C C . ASP A 1 267 ? -16.366 5.110 -0.655 1.00 98.62 267 ASP A C 1
ATOM 1980 O O . ASP A 1 267 ? -17.101 4.793 -1.586 1.00 98.62 267 ASP A O 1
ATOM 1984 N N . LEU A 1 268 ? -15.333 4.337 -0.301 1.00 98.38 268 LEU A N 1
ATOM 1985 C CA . LEU A 1 268 ? -14.886 3.161 -1.057 1.00 98.38 268 LEU A CA 1
ATOM 1986 C C . LEU A 1 268 ? -14.965 1.879 -0.226 1.00 98.38 268 LEU A C 1
ATOM 1988 O O . LEU A 1 268 ? -14.461 1.818 0.896 1.00 98.38 268 LEU A O 1
ATOM 1992 N N . THR A 1 269 ? -15.521 0.814 -0.804 1.00 98.44 269 THR A N 1
ATOM 1993 C CA . THR A 1 269 ? -15.383 -0.540 -0.250 1.00 98.44 269 THR A CA 1
ATOM 1994 C C . THR A 1 269 ? -14.307 -1.316 -1.001 1.00 98.44 269 THR A C 1
ATOM 1996 O O . THR A 1 269 ? -14.343 -1.398 -2.224 1.00 98.44 269 THR A O 1
ATOM 1999 N N . ILE A 1 270 ? -13.372 -1.932 -0.280 1.00 97.00 270 ILE A N 1
ATOM 2000 C CA . ILE A 1 270 ? -12.370 -2.842 -0.842 1.00 97.00 270 ILE A CA 1
ATOM 2001 C C . ILE A 1 270 ? -12.614 -4.241 -0.275 1.00 97.00 270 ILE A C 1
ATOM 2003 O O . ILE A 1 270 ? -12.597 -4.458 0.940 1.00 97.00 270 ILE A O 1
ATOM 2007 N N . ASN A 1 271 ? -12.875 -5.195 -1.161 1.00 95.94 271 ASN A N 1
ATOM 2008 C CA . ASN A 1 271 ? -13.096 -6.596 -0.826 1.00 95.94 271 ASN A CA 1
ATOM 2009 C C . ASN A 1 271 ? -11.926 -7.443 -1.336 1.00 95.94 271 ASN A C 1
ATOM 2011 O O . ASN A 1 271 ? -11.695 -7.514 -2.543 1.00 95.94 271 ASN A O 1
ATOM 2015 N N . TYR A 1 272 ? -11.209 -8.092 -0.419 1.00 93.56 272 TYR A N 1
ATOM 2016 C CA . TYR A 1 272 ? -10.079 -8.957 -0.757 1.00 93.56 272 TYR A CA 1
ATOM 2017 C C . TYR A 1 272 ? -10.484 -10.435 -0.794 1.00 93.56 272 TYR A C 1
ATOM 2019 O O . TYR A 1 272 ? -11.159 -10.924 0.113 1.00 93.56 272 TYR A O 1
ATOM 2027 N N . ASP A 1 273 ? -10.039 -11.179 -1.806 1.00 83.12 273 ASP A N 1
ATOM 2028 C CA . ASP A 1 273 ? -10.419 -12.590 -1.996 1.00 83.12 273 ASP A CA 1
ATOM 2029 C C . ASP A 1 273 ? -9.700 -13.601 -1.071 1.00 83.12 273 ASP A C 1
ATOM 2031 O O . ASP A 1 273 ? -10.155 -14.736 -0.918 1.00 83.12 273 ASP A O 1
ATOM 2035 N N . GLY A 1 274 ? -8.614 -13.194 -0.400 1.00 75.38 274 GLY A N 1
ATOM 2036 C CA . GLY A 1 274 ? -7.896 -14.003 0.588 1.00 75.38 274 GLY A CA 1
ATOM 2037 C C . GLY A 1 274 ? -6.657 -14.753 0.128 1.00 75.38 274 GLY A C 1
ATOM 2038 O O . GLY A 1 274 ? -6.047 -15.432 0.966 1.00 75.38 274 GLY A O 1
ATOM 2039 N N . ASN A 1 275 ? -6.267 -14.645 -1.142 1.00 78.94 275 ASN A N 1
ATOM 2040 C CA . ASN A 1 275 ? -5.085 -15.339 -1.641 1.00 78.94 275 ASN A CA 1
ATOM 2041 C C . ASN A 1 275 ? -3.798 -14.755 -1.036 1.00 78.94 275 ASN A C 1
ATOM 2043 O O . ASN A 1 275 ? -3.593 -13.542 -1.016 1.00 78.94 275 ASN A O 1
ATOM 2047 N N . LEU A 1 276 ? -2.933 -15.632 -0.511 1.00 75.81 276 LEU A N 1
ATOM 2048 C CA . LEU A 1 276 ? -1.568 -15.243 -0.154 1.00 75.81 276 LEU A CA 1
ATOM 2049 C C . LEU A 1 276 ? -0.790 -15.043 -1.460 1.00 75.81 276 LEU A C 1
ATOM 2051 O O . LEU A 1 276 ? -0.915 -15.892 -2.346 1.00 75.81 276 LEU A O 1
ATOM 2055 N N . PRO A 1 277 ? 0.036 -13.996 -1.573 1.00 71.75 277 PRO A N 1
ATOM 2056 C CA . PRO A 1 277 ? 0.930 -13.839 -2.710 1.00 71.75 277 PRO A CA 1
ATOM 2057 C C . PRO A 1 277 ? 1.769 -15.095 -2.966 1.00 71.75 277 PRO A C 1
ATOM 2059 O O . PRO A 1 277 ? 2.291 -15.691 -2.023 1.00 71.75 277 PRO A O 1
ATOM 2062 N N . GLU A 1 278 ? 1.939 -15.477 -4.236 1.00 67.88 278 GLU A N 1
ATOM 2063 C CA . GLU A 1 278 ? 2.780 -16.627 -4.608 1.00 67.88 278 GLU A CA 1
ATOM 2064 C C . GLU A 1 278 ? 4.247 -16.422 -4.205 1.00 67.88 278 GLU A C 1
ATOM 2066 O O . GLU A 1 278 ? 4.955 -17.374 -3.867 1.00 67.88 278 GLU A O 1
ATOM 2071 N N . VAL A 1 279 ? 4.697 -15.164 -4.214 1.00 71.81 279 VAL A N 1
ATOM 2072 C CA . VAL A 1 279 ? 6.065 -14.780 -3.879 1.00 71.81 279 VAL A CA 1
ATOM 2073 C C . VAL A 1 279 ? 6.121 -14.231 -2.461 1.00 71.81 279 VAL A C 1
ATOM 2075 O O . VAL A 1 279 ? 5.473 -13.246 -2.111 1.00 71.81 279 VAL A O 1
ATOM 2078 N N . LYS A 1 280 ? 6.949 -14.874 -1.640 1.00 79.56 280 LYS A N 1
ATOM 2079 C CA . LYS A 1 280 ? 7.257 -14.426 -0.287 1.00 79.56 280 LYS A CA 1
ATOM 2080 C C . LYS A 1 280 ? 8.324 -13.322 -0.347 1.00 79.56 280 LYS A C 1
ATOM 2082 O O . LYS A 1 280 ? 9.401 -13.595 -0.878 1.00 79.56 280 LYS A O 1
ATOM 2087 N N . PRO A 1 281 ? 8.098 -12.137 0.250 1.00 77.94 281 PRO A N 1
ATOM 2088 C CA . PRO A 1 281 ? 9.040 -11.033 0.156 1.00 77.94 281 PRO A CA 1
ATOM 2089 C C . PRO A 1 281 ? 10.366 -11.370 0.840 1.00 77.94 281 PRO A C 1
ATOM 2091 O O . PRO A 1 281 ? 10.417 -12.040 1.879 1.00 77.94 281 PRO A O 1
ATOM 2094 N N . ASP A 1 282 ? 11.446 -10.854 0.266 1.00 76.19 282 ASP A N 1
ATOM 2095 C CA . ASP A 1 282 ? 12.796 -10.848 0.829 1.00 76.19 282 ASP A CA 1
ATOM 2096 C C . ASP A 1 282 ? 13.012 -9.747 1.873 1.00 76.19 282 ASP A C 1
ATOM 2098 O O . ASP A 1 282 ? 13.984 -9.782 2.623 1.00 76.19 282 ASP A O 1
ATOM 2102 N N . ASN A 1 283 ? 12.072 -8.809 1.992 1.00 76.06 283 ASN A N 1
ATOM 2103 C CA . ASN A 1 283 ? 12.087 -7.720 2.957 1.00 76.06 283 ASN A CA 1
ATOM 2104 C C . ASN A 1 283 ? 11.319 -8.062 4.244 1.00 76.06 283 ASN A C 1
ATOM 2106 O O . ASN A 1 283 ? 10.221 -8.615 4.205 1.00 76.06 283 ASN A O 1
ATOM 2110 N N . LYS A 1 284 ? 11.836 -7.668 5.410 1.00 80.50 284 LYS A N 1
ATOM 2111 C CA . LYS A 1 284 ? 11.127 -7.744 6.709 1.00 80.50 284 LYS A CA 1
ATOM 2112 C C . LYS A 1 284 ? 10.441 -6.441 7.132 1.00 80.50 284 LYS A C 1
ATOM 2114 O O . LYS A 1 284 ? 9.712 -6.411 8.121 1.00 80.50 284 LYS A O 1
ATOM 2119 N N . TYR A 1 285 ? 10.688 -5.349 6.412 1.00 83.44 285 TYR A N 1
ATOM 2120 C CA . TYR A 1 285 ? 10.120 -4.026 6.669 1.00 83.44 285 TYR A CA 1
ATOM 2121 C C . TYR A 1 285 ? 9.038 -3.691 5.642 1.00 83.44 285 TYR A C 1
ATOM 2123 O O . TYR A 1 285 ? 9.113 -2.685 4.941 1.00 83.44 285 TYR A O 1
ATOM 2131 N N . THR A 1 286 ? 8.037 -4.562 5.550 1.00 87.06 286 THR A N 1
ATOM 2132 C CA . THR A 1 286 ? 6.885 -4.370 4.664 1.00 87.06 286 THR A CA 1
ATOM 2133 C C . THR A 1 286 ? 5.666 -3.983 5.486 1.00 87.06 286 THR A C 1
ATOM 2135 O O . THR A 1 286 ? 5.444 -4.540 6.567 1.00 87.06 286 THR A O 1
ATOM 2138 N N . TYR A 1 287 ? 4.894 -3.030 4.973 1.00 91.31 287 TYR A N 1
ATOM 2139 C CA . TYR A 1 287 ? 3.758 -2.426 5.661 1.00 91.31 287 TYR A CA 1
ATOM 2140 C C . TYR A 1 287 ? 2.548 -2.447 4.729 1.00 91.31 287 TYR A C 1
ATOM 2142 O O . TYR A 1 287 ? 2.404 -1.576 3.876 1.00 91.31 287 TYR A O 1
ATOM 2150 N N . PHE A 1 288 ? 1.717 -3.477 4.868 1.00 93.62 288 PHE A N 1
ATOM 2151 C CA . PHE A 1 288 ? 0.482 -3.628 4.116 1.00 93.62 288 PHE A CA 1
ATOM 2152 C C . PHE A 1 288 ? -0.664 -2.876 4.782 1.00 93.62 288 PHE A C 1
ATOM 2154 O O . PHE A 1 288 ? -0.915 -3.104 5.966 1.00 93.62 288 PHE A O 1
ATOM 2161 N N . GLY A 1 289 ? -1.415 -2.082 4.025 1.00 96.00 289 GLY A N 1
ATOM 2162 C CA . GLY A 1 289 ? -2.740 -1.624 4.438 1.00 96.00 289 GLY A CA 1
ATOM 2163 C C . GLY A 1 289 ? -3.811 -2.022 3.436 1.00 96.00 289 GLY A C 1
ATOM 2164 O O . GLY A 1 289 ? -3.602 -1.918 2.229 1.00 96.00 289 GLY A O 1
ATOM 2165 N N . GLY A 1 290 ? -4.975 -2.444 3.933 1.00 95.75 290 GLY A N 1
ATOM 2166 C CA . GLY A 1 290 ? -6.107 -2.783 3.069 1.00 95.75 290 GLY A CA 1
ATOM 2167 C C . GLY A 1 290 ? -6.585 -1.609 2.210 1.00 95.75 290 GLY A C 1
ATOM 2168 O O . GLY A 1 290 ? -7.083 -1.843 1.113 1.00 95.75 290 GLY A O 1
ATOM 2169 N N . VAL A 1 291 ? -6.379 -0.364 2.652 1.00 97.50 291 VAL A N 1
ATOM 2170 C CA . VAL A 1 291 ? -6.586 0.838 1.827 1.00 97.50 291 VAL A CA 1
ATOM 2171 C C . VAL A 1 291 ? -5.250 1.500 1.494 1.00 97.50 291 VAL A C 1
ATOM 2173 O O . VAL A 1 291 ? -4.953 1.718 0.323 1.00 97.50 291 VAL A O 1
ATOM 2176 N N . VAL A 1 292 ? -4.428 1.796 2.507 1.00 97.31 292 VAL A N 1
ATOM 2177 C CA . VAL A 1 292 ? -3.194 2.580 2.348 1.00 97.31 292 VAL A CA 1
ATOM 2178 C C . VAL A 1 292 ? -1.992 1.878 2.973 1.00 97.31 292 VAL A C 1
ATOM 2180 O O . VAL A 1 292 ? -1.988 1.587 4.164 1.00 97.31 292 VAL A O 1
ATOM 2183 N N . GLY A 1 293 ? -0.924 1.678 2.208 1.00 95.19 293 GLY A N 1
ATOM 2184 C CA . GLY A 1 293 ? 0.347 1.172 2.720 1.00 95.19 293 GLY A CA 1
ATOM 2185 C C . GLY A 1 293 ? 0.966 2.109 3.754 1.00 95.19 293 GLY A C 1
ATOM 2186 O O . GLY A 1 293 ? 1.134 1.721 4.909 1.00 95.19 293 GLY A O 1
ATOM 2187 N N . VAL A 1 294 ? 1.272 3.345 3.354 1.00 93.69 294 VAL A N 1
ATOM 2188 C CA . VAL A 1 294 ? 1.820 4.403 4.218 1.00 93.69 294 VAL A CA 1
ATOM 2189 C C . VAL A 1 294 ? 0.931 5.643 4.185 1.00 93.69 294 VAL A C 1
ATOM 2191 O O . VAL A 1 294 ? 0.690 6.209 3.120 1.00 93.69 294 VAL A O 1
ATOM 2194 N N . LEU A 1 295 ? 0.463 6.067 5.356 1.00 96.12 295 LEU A N 1
ATOM 2195 C CA . LEU A 1 295 ? -0.304 7.293 5.555 1.00 96.12 295 LEU A CA 1
ATOM 2196 C C . LEU A 1 295 ? 0.603 8.381 6.141 1.00 96.12 295 LEU A C 1
ATOM 2198 O O . LEU A 1 295 ? 1.080 8.248 7.274 1.00 96.12 295 LEU A O 1
ATOM 2202 N N . ASP A 1 296 ? 0.826 9.445 5.369 1.00 92.56 296 ASP A N 1
ATOM 2203 C CA . ASP A 1 296 ? 1.667 10.574 5.766 1.00 92.56 296 ASP A CA 1
ATOM 2204 C C . ASP A 1 296 ? 1.098 11.913 5.263 1.00 92.56 296 ASP A C 1
ATOM 2206 O O . ASP A 1 296 ? 1.481 12.447 4.224 1.00 92.56 296 ASP A O 1
ATOM 2210 N N . GLY A 1 297 ? 0.115 12.424 6.003 1.00 91.38 297 GLY A N 1
ATOM 2211 C CA . GLY A 1 297 ? -0.574 13.696 5.776 1.00 91.38 297 GLY A CA 1
ATOM 2212 C C . GLY A 1 297 ? -1.924 13.568 5.060 1.00 91.38 297 GLY A C 1
ATOM 2213 O O . GLY A 1 297 ? -2.653 14.554 4.953 1.00 91.38 297 GLY A O 1
ATOM 2214 N N . GLY A 1 298 ? -2.272 12.371 4.584 1.00 96.06 298 GLY A N 1
ATOM 2215 C CA . GLY A 1 298 ? -3.528 12.105 3.883 1.00 96.06 298 GLY A CA 1
ATOM 2216 C C . GLY A 1 298 ? -4.738 11.870 4.794 1.00 96.06 298 GLY A C 1
ATOM 2217 O O . GLY A 1 298 ? -4.630 11.781 6.023 1.00 96.06 298 GLY A O 1
ATOM 2218 N N . THR A 1 299 ? -5.909 11.719 4.169 1.00 98.56 299 THR A N 1
ATOM 2219 C CA . THR A 1 299 ? -7.172 11.354 4.830 1.00 98.56 299 THR A CA 1
ATOM 2220 C C . THR A 1 299 ? -7.805 10.126 4.181 1.00 98.56 299 THR A C 1
ATOM 2222 O O . THR A 1 299 ? -8.015 10.095 2.971 1.00 98.56 299 THR A O 1
ATOM 2225 N N . VAL A 1 300 ? -8.160 9.132 4.996 1.00 98.88 300 VAL A N 1
ATOM 2226 C CA . VAL A 1 300 ? -8.992 7.991 4.592 1.00 98.88 300 VAL A CA 1
ATOM 2227 C C . VAL A 1 300 ? -10.335 8.116 5.301 1.00 98.88 300 VAL A C 1
ATOM 2229 O O . VAL A 1 300 ? -10.380 8.047 6.530 1.00 98.88 300 VAL A O 1
ATOM 2232 N N . SER A 1 301 ? -11.423 8.321 4.559 1.00 98.75 301 SER A N 1
ATOM 2233 C CA . SER A 1 301 ? -12.747 8.557 5.138 1.00 98.75 301 SER A CA 1
ATOM 2234 C C . SER A 1 301 ? -13.830 7.648 4.562 1.00 98.75 301 SER A C 1
ATOM 2236 O O . SER A 1 301 ? -13.818 7.308 3.391 1.00 98.75 301 SER A O 1
ATOM 2238 N N . ASN A 1 302 ? -14.781 7.203 5.383 1.00 98.75 302 ASN A N 1
ATOM 2239 C CA . ASN A 1 302 ? -15.919 6.384 4.930 1.00 98.75 302 ASN A CA 1
ATOM 2240 C C . ASN A 1 302 ? -15.523 5.166 4.059 1.00 98.75 302 ASN A C 1
ATOM 2242 O O . ASN A 1 302 ? -16.194 4.830 3.084 1.00 98.75 302 ASN A O 1
ATOM 2246 N N . CYS A 1 303 ? -14.395 4.526 4.378 1.00 98.88 303 CYS A N 1
ATOM 2247 C CA . CYS A 1 303 ? -13.903 3.367 3.640 1.00 98.88 303 CYS A CA 1
ATOM 2248 C C . CYS A 1 303 ? -14.213 2.069 4.387 1.00 98.88 303 CYS A C 1
ATOM 2250 O O . CYS A 1 303 ? -14.088 1.998 5.613 1.00 98.88 303 CYS A O 1
ATOM 2252 N N . THR A 1 304 ? -14.574 1.020 3.651 1.00 98.81 304 THR A N 1
ATOM 2253 C CA . THR A 1 304 ? -14.856 -0.302 4.221 1.00 98.81 304 THR A CA 1
ATOM 2254 C C . THR A 1 304 ? -13.899 -1.347 3.666 1.00 98.81 304 THR A C 1
ATOM 2256 O O . THR A 1 304 ? -13.747 -1.463 2.457 1.00 98.81 304 THR A O 1
ATOM 2259 N N . VAL A 1 305 ? -13.285 -2.150 4.535 1.00 98.50 305 VAL A N 1
ATOM 2260 C CA . VAL A 1 305 ? -12.436 -3.281 4.133 1.00 98.50 305 VAL A CA 1
ATOM 2261 C C . VAL A 1 305 ? -13.065 -4.598 4.580 1.00 98.50 305 VAL A C 1
ATOM 2263 O O . VAL A 1 305 ? -13.368 -4.802 5.762 1.00 98.50 305 VAL A O 1
ATOM 2266 N N . THR A 1 306 ? -13.272 -5.490 3.612 1.00 97.69 306 THR A N 1
ATOM 2267 C CA . THR A 1 306 ? -13.955 -6.782 3.776 1.00 97.69 306 THR A CA 1
ATOM 2268 C C . THR A 1 306 ? -13.164 -7.925 3.134 1.00 97.69 306 THR A C 1
ATOM 2270 O O . THR A 1 306 ? -12.102 -7.713 2.541 1.00 97.69 306 THR A O 1
ATOM 2273 N N . GLY A 1 307 ? -13.672 -9.149 3.278 1.00 95.31 307 GLY A N 1
ATOM 2274 C CA . GLY A 1 307 ? -13.058 -10.338 2.702 1.00 95.31 307 GLY A CA 1
ATOM 2275 C C . GLY A 1 307 ? -11.901 -10.854 3.552 1.00 95.31 307 GLY A C 1
ATOM 2276 O O . GLY A 1 307 ? -11.986 -10.870 4.783 1.00 95.31 307 GLY A O 1
ATOM 2277 N N . LYS A 1 308 ? -10.827 -11.308 2.912 1.00 93.81 308 LYS A N 1
ATOM 2278 C CA . LYS A 1 308 ? -9.664 -11.884 3.587 1.00 93.81 308 LYS A CA 1
ATOM 2279 C C . LYS A 1 308 ? -8.373 -11.254 3.077 1.00 93.81 308 LYS A C 1
ATOM 2281 O O . LYS A 1 308 ? -8.135 -11.173 1.881 1.00 93.81 308 LYS A O 1
ATOM 2286 N N . ILE A 1 309 ? -7.517 -10.840 3.999 1.00 93.25 309 ILE A N 1
ATOM 2287 C CA . ILE A 1 309 ? -6.204 -10.256 3.727 1.00 93.25 309 ILE A CA 1
ATOM 2288 C C . ILE A 1 309 ? -5.165 -11.231 4.253 1.00 93.25 309 ILE A C 1
ATOM 2290 O O . ILE A 1 309 ? -5.159 -11.537 5.441 1.00 93.25 309 ILE A O 1
ATOM 2294 N N . ASN A 1 310 ? -4.281 -11.722 3.390 1.00 90.19 310 ASN A N 1
ATOM 2295 C CA . ASN A 1 310 ? -3.202 -12.615 3.789 1.00 90.19 310 ASN A CA 1
ATOM 2296 C C . ASN A 1 310 ? -1.871 -12.061 3.294 1.00 90.19 310 ASN A C 1
ATOM 2298 O O . ASN A 1 310 ? -1.611 -12.082 2.097 1.00 90.19 310 ASN A O 1
ATOM 2302 N N . GLN A 1 311 ? -1.085 -11.477 4.199 1.00 90.38 311 GLN A N 1
ATOM 2303 C CA . GLN A 1 311 ? 0.038 -10.606 3.843 1.00 90.38 311 GLN A CA 1
ATOM 2304 C C . GLN A 1 311 ? 1.242 -10.792 4.765 1.00 90.38 311 GLN A C 1
ATOM 2306 O O . GLN A 1 311 ? 1.192 -11.549 5.736 1.00 90.38 311 GLN A O 1
ATOM 2311 N N . TYR A 1 312 ? 2.346 -10.111 4.454 1.00 88.12 312 TYR A N 1
ATOM 2312 C CA . TYR A 1 312 ? 3.615 -10.266 5.165 1.00 88.12 312 TYR A CA 1
ATOM 2313 C C . TYR A 1 312 ? 3.980 -9.067 6.050 1.00 88.12 312 TYR A C 1
ATOM 2315 O O . TYR A 1 312 ? 3.793 -7.903 5.684 1.00 88.12 312 TYR A O 1
ATOM 2323 N N . ASN A 1 313 ? 4.602 -9.390 7.184 1.00 90.06 313 ASN A N 1
ATOM 2324 C CA . ASN A 1 313 ? 5.127 -8.522 8.230 1.00 90.06 313 ASN A CA 1
ATOM 2325 C C . ASN A 1 313 ? 4.055 -7.627 8.868 1.00 90.06 313 ASN A C 1
ATOM 2327 O O . ASN A 1 313 ? 3.260 -8.104 9.667 1.00 90.06 313 ASN A O 1
ATOM 2331 N N . ARG A 1 314 ? 3.995 -6.329 8.579 1.00 92.12 314 ARG A N 1
ATOM 2332 C CA . ARG A 1 314 ? 3.035 -5.434 9.243 1.00 92.12 314 ARG A CA 1
ATOM 2333 C C . ARG A 1 314 ? 1.800 -5.289 8.373 1.00 92.12 314 ARG A C 1
ATOM 2335 O O . ARG A 1 314 ? 1.917 -4.789 7.265 1.00 92.12 314 ARG A O 1
ATOM 2342 N N . VAL A 1 315 ? 0.645 -5.738 8.857 1.00 94.81 315 VAL A N 1
ATOM 2343 C CA . VAL A 1 315 ? -0.595 -5.837 8.073 1.00 94.81 315 VAL A CA 1
ATOM 2344 C C . VAL A 1 315 ? -1.743 -5.152 8.804 1.00 94.81 315 VAL A C 1
ATOM 2346 O O . VAL A 1 315 ? -2.172 -5.612 9.862 1.00 94.81 315 VAL A O 1
ATOM 2349 N N . GLY A 1 316 ? -2.209 -4.027 8.273 1.00 96.94 316 GLY A N 1
ATOM 2350 C CA . GLY A 1 316 ? -3.315 -3.249 8.818 1.00 96.94 316 GLY A CA 1
ATOM 2351 C C . GLY A 1 316 ? -4.577 -3.368 7.972 1.00 96.94 316 GLY A C 1
ATOM 2352 O O . GLY A 1 316 ? -4.505 -3.439 6.745 1.00 96.94 316 GLY A O 1
ATOM 2353 N N . GLY A 1 317 ? -5.743 -3.359 8.620 1.00 97.81 317 GLY A N 1
ATOM 2354 C CA . GLY A 1 317 ? -7.027 -3.389 7.918 1.00 97.81 317 GLY A CA 1
ATOM 2355 C C . GLY A 1 317 ? -7.254 -2.165 7.037 1.00 97.81 317 GLY A C 1
ATOM 2356 O O . GLY A 1 317 ? -7.625 -2.327 5.883 1.00 97.81 317 GLY A O 1
ATOM 2357 N N . ILE A 1 318 ? -6.964 -0.958 7.536 1.00 98.69 318 ILE A N 1
ATOM 2358 C CA . ILE A 1 318 ? -7.000 0.271 6.728 1.00 98.69 318 ILE A CA 1
ATOM 2359 C C . ILE A 1 318 ? -5.585 0.685 6.329 1.00 98.69 318 ILE A C 1
ATOM 2361 O O . ILE A 1 318 ? -5.309 0.827 5.137 1.00 98.69 318 ILE A O 1
ATOM 2365 N N . VAL A 1 319 ? -4.690 0.849 7.311 1.00 98.62 319 VAL A N 1
ATOM 2366 C CA . VAL A 1 319 ? -3.352 1.427 7.105 1.00 98.62 319 VAL A CA 1
ATOM 2367 C C . VAL A 1 319 ? -2.232 0.497 7.564 1.00 98.62 319 VAL A C 1
ATOM 2369 O O . VAL A 1 319 ? -2.256 -0.010 8.686 1.00 98.62 319 VAL A O 1
ATOM 2372 N N . GLY A 1 320 ? -1.203 0.321 6.733 1.00 96.31 320 GLY A N 1
ATOM 2373 C CA . GLY A 1 320 ? 0.003 -0.425 7.100 1.00 96.31 320 GLY A CA 1
ATOM 2374 C C . GLY A 1 320 ? 0.886 0.331 8.093 1.00 96.31 320 GLY A C 1
ATOM 2375 O O . GLY A 1 320 ? 1.079 -0.115 9.226 1.00 96.31 320 GLY A O 1
ATOM 2376 N N . ALA A 1 321 ? 1.405 1.483 7.677 1.00 94.50 321 ALA A N 1
ATOM 2377 C CA . ALA A 1 321 ? 2.192 2.407 8.485 1.00 94.50 321 ALA A CA 1
ATOM 2378 C C . ALA A 1 321 ? 1.536 3.791 8.515 1.00 94.50 321 ALA A C 1
ATOM 2380 O O . ALA A 1 321 ? 1.188 4.328 7.470 1.00 94.50 321 ALA A O 1
ATOM 2381 N N . ALA A 1 322 ? 1.402 4.386 9.695 1.00 95.62 322 ALA A N 1
ATOM 2382 C CA . ALA A 1 322 ? 0.900 5.744 9.861 1.00 95.62 322 ALA A CA 1
ATOM 2383 C C . ALA A 1 322 ? 1.953 6.638 10.528 1.00 95.62 322 ALA A C 1
ATOM 2385 O O . ALA A 1 322 ? 2.453 6.316 11.612 1.00 95.62 322 ALA A O 1
ATOM 2386 N N . PHE A 1 323 ? 2.258 7.769 9.894 1.00 92.25 323 PHE A N 1
ATOM 2387 C CA . PHE A 1 323 ? 3.139 8.811 10.435 1.00 92.25 323 PHE A CA 1
ATOM 2388 C C . PHE A 1 323 ? 2.353 10.075 10.727 1.00 92.25 323 PHE A C 1
ATOM 2390 O O . PHE A 1 323 ? 2.381 10.573 11.849 1.00 92.25 323 PHE A O 1
ATOM 2397 N N . ASN A 1 324 ? 1.580 10.526 9.745 1.00 92.94 324 ASN A N 1
ATOM 2398 C CA . ASN A 1 324 ? 0.699 11.673 9.863 1.00 92.94 324 ASN A CA 1
ATOM 2399 C C . ASN A 1 324 ? -0.615 11.376 9.145 1.00 92.94 324 ASN A C 1
ATOM 2401 O O . ASN A 1 324 ? -0.594 10.746 8.094 1.00 92.94 324 ASN A O 1
ATOM 2405 N N . GLY A 1 325 ? -1.751 11.846 9.651 1.00 96.44 325 GLY A N 1
ATOM 2406 C CA . GLY A 1 325 ? -3.003 11.834 8.888 1.00 96.44 325 GLY A CA 1
ATOM 2407 C C . GLY A 1 325 ? -4.244 11.470 9.691 1.00 96.44 325 GLY A C 1
ATOM 2408 O O . GLY A 1 325 ? -4.224 11.362 10.921 1.00 96.44 325 GLY A O 1
ATOM 2409 N N . THR A 1 326 ? -5.343 11.289 8.960 1.00 98.69 326 THR A N 1
ATOM 2410 C CA . THR A 1 326 ? -6.672 11.035 9.530 1.00 98.69 326 THR A CA 1
ATOM 2411 C C . THR A 1 326 ? -7.295 9.781 8.930 1.00 98.69 326 THR A C 1
ATOM 2413 O O . THR A 1 326 ? -7.316 9.603 7.715 1.00 98.69 326 THR A O 1
ATOM 2416 N N . ILE A 1 327 ? -7.838 8.925 9.792 1.00 98.88 327 ILE A N 1
ATOM 2417 C CA . ILE A 1 327 ? -8.679 7.787 9.429 1.00 98.88 327 ILE A CA 1
ATOM 2418 C C . ILE A 1 327 ? -10.034 8.020 10.086 1.00 98.88 327 ILE A C 1
ATOM 2420 O O . ILE A 1 327 ? -10.128 8.031 11.315 1.00 98.88 327 ILE A O 1
ATOM 2424 N N . GLU A 1 328 ? -11.087 8.217 9.299 1.00 98.69 328 GLU A N 1
ATOM 2425 C CA . GLU A 1 328 ? -12.407 8.521 9.846 1.00 98.69 328 GLU A CA 1
ATOM 2426 C C . GLU A 1 328 ? -13.549 7.732 9.215 1.00 98.69 328 GLU A C 1
ATOM 2428 O O . GLU A 1 328 ? -13.548 7.425 8.028 1.00 98.69 328 GLU A O 1
ATOM 2433 N N . ASN A 1 329 ? -14.560 7.394 10.013 1.00 98.69 329 ASN A N 1
ATOM 2434 C CA . ASN A 1 329 ? -15.765 6.696 9.549 1.00 98.69 329 ASN A CA 1
ATOM 2435 C C . ASN A 1 329 ? -15.463 5.373 8.809 1.00 98.69 329 ASN A C 1
ATOM 2437 O O . ASN A 1 329 ? -16.241 4.944 7.963 1.00 98.69 329 ASN A O 1
ATOM 2441 N N . CYS A 1 330 ? -14.320 4.736 9.082 1.00 98.94 330 CYS A N 1
ATOM 2442 C CA . CYS A 1 330 ? -13.894 3.533 8.372 1.00 98.94 330 CYS A CA 1
ATOM 2443 C C . CYS A 1 330 ? -14.348 2.260 9.092 1.00 98.94 330 CYS A C 1
ATOM 2445 O O . CYS A 1 330 ? -14.360 2.200 10.323 1.00 98.94 330 CYS A O 1
ATOM 2447 N N . THR A 1 331 ? -14.674 1.217 8.332 1.00 98.88 331 THR A N 1
ATOM 2448 C CA . THR A 1 331 ? -15.119 -0.073 8.873 1.00 98.88 331 THR A CA 1
ATOM 2449 C C . THR A 1 331 ? -14.241 -1.211 8.374 1.00 98.88 331 THR A C 1
ATOM 2451 O O . THR A 1 331 ? -14.014 -1.360 7.179 1.00 98.88 331 THR A O 1
ATOM 2454 N N . VAL A 1 332 ? -13.788 -2.070 9.283 1.00 98.75 332 VAL A N 1
ATOM 2455 C CA . VAL A 1 332 ? -13.051 -3.290 8.945 1.00 98.75 332 VAL A CA 1
ATOM 2456 C C . VAL A 1 332 ? -13.802 -4.500 9.485 1.00 98.75 332 VAL A C 1
ATOM 2458 O O . VAL A 1 332 ? -13.975 -4.660 10.695 1.00 98.75 332 VAL A O 1
ATOM 2461 N N . SER A 1 333 ? -14.231 -5.367 8.570 1.00 97.62 333 SER A N 1
ATOM 2462 C CA . SER A 1 333 ? -14.857 -6.666 8.870 1.00 97.62 333 SER A CA 1
ATOM 2463 C C . SER A 1 333 ? -14.099 -7.845 8.242 1.00 97.62 333 SER A C 1
ATOM 2465 O O . SER A 1 333 ? -14.573 -8.978 8.270 1.00 97.62 333 SER A O 1
ATOM 2467 N N . ALA A 1 334 ? -12.909 -7.588 7.691 1.00 96.38 334 ALA A N 1
ATOM 2468 C CA . ALA A 1 334 ? -12.072 -8.592 7.045 1.00 96.38 334 ALA A CA 1
ATOM 2469 C C . ALA A 1 334 ? -11.428 -9.590 8.026 1.00 96.38 334 ALA A C 1
ATOM 2471 O O . ALA A 1 334 ? -11.207 -9.302 9.207 1.00 96.38 334 ALA A O 1
ATOM 2472 N N . GLU A 1 335 ? -11.061 -10.760 7.505 1.00 95.50 335 GLU A N 1
ATOM 2473 C CA . GLU A 1 335 ? -10.152 -11.698 8.162 1.00 95.50 335 GLU A CA 1
ATOM 2474 C C . GLU A 1 335 ? -8.708 -11.387 7.743 1.00 95.50 335 GLU A C 1
ATOM 2476 O O . GLU A 1 335 ? -8.353 -11.536 6.577 1.00 95.50 335 GLU A O 1
ATOM 2481 N N . ILE A 1 336 ? -7.869 -10.943 8.677 1.00 95.19 336 ILE A N 1
ATOM 2482 C CA . ILE A 1 336 ? -6.539 -10.399 8.384 1.00 95.19 336 ILE A CA 1
ATOM 2483 C C . ILE A 1 336 ? -5.462 -11.312 8.962 1.00 95.19 336 ILE A C 1
ATOM 2485 O O . ILE A 1 336 ? -5.472 -11.622 10.154 1.00 95.19 336 ILE A O 1
ATOM 2489 N N . TYR A 1 337 ? -4.521 -11.707 8.110 1.00 92.25 337 TYR A N 1
ATOM 2490 C CA . TYR A 1 337 ? -3.375 -12.540 8.433 1.00 92.25 337 TYR A CA 1
ATOM 2491 C C . TYR A 1 337 ? -2.072 -11.796 8.160 1.00 92.25 337 TYR A C 1
ATOM 2493 O O . TYR A 1 337 ? -1.842 -11.294 7.057 1.00 92.25 337 TYR A O 1
ATOM 2501 N N . SER A 1 338 ? -1.206 -11.787 9.167 1.00 91.12 338 SER A N 1
ATOM 2502 C CA . SER A 1 338 ? 0.191 -11.391 9.054 1.00 91.12 338 SER A CA 1
ATOM 2503 C C . SER A 1 338 ? 1.103 -12.616 9.134 1.00 91.12 338 SER A C 1
ATOM 2505 O O . SER A 1 338 ? 0.973 -13.433 10.046 1.00 91.12 338 SER A O 1
ATOM 2507 N N . ASN A 1 339 ? 2.029 -12.717 8.178 1.00 87.88 339 ASN A N 1
ATOM 2508 C CA . ASN A 1 339 ? 3.012 -13.788 8.043 1.00 87.88 339 ASN A CA 1
ATOM 2509 C C . ASN A 1 339 ? 4.440 -13.238 8.077 1.00 87.88 339 ASN A C 1
ATOM 2511 O O . ASN A 1 339 ? 4.694 -12.081 7.753 1.00 87.88 339 ASN A O 1
ATOM 2515 N N . VAL A 1 340 ? 5.416 -14.093 8.361 1.00 84.81 340 VAL A N 1
ATOM 2516 C CA . VAL A 1 340 ? 6.834 -13.709 8.370 1.00 84.81 340 VAL A CA 1
ATOM 2517 C C . VAL A 1 340 ? 7.443 -13.825 6.966 1.00 84.81 340 VAL A C 1
ATOM 2519 O O . VAL A 1 340 ? 7.250 -14.840 6.289 1.00 84.81 340 VAL A O 1
ATOM 2522 N N . SER A 1 341 ? 8.206 -12.814 6.534 1.00 80.12 341 SER A N 1
ATOM 2523 C CA . SER A 1 341 ? 8.957 -12.801 5.262 1.00 80.12 341 SER A CA 1
ATOM 2524 C C . SER A 1 341 ? 10.176 -13.747 5.251 1.00 80.12 341 SER A C 1
ATOM 2526 O O . SER A 1 341 ? 10.373 -14.513 6.196 1.00 80.12 341 SER A O 1
ATOM 2528 N N . THR A 1 342 ? 10.952 -13.832 4.154 1.00 74.31 342 THR A N 1
ATOM 2529 C CA . THR A 1 342 ? 12.109 -14.768 4.097 1.00 74.31 342 THR A CA 1
ATOM 2530 C C . THR A 1 342 ? 13.280 -14.286 4.951 1.00 74.31 342 THR A C 1
ATOM 2532 O O . THR A 1 342 ? 14.013 -15.108 5.497 1.00 74.31 342 THR A O 1
ATOM 2535 N N . SER A 1 343 ? 13.425 -12.968 5.116 1.00 67.31 343 SER A N 1
ATOM 2536 C CA . SER A 1 343 ? 14.456 -12.331 5.947 1.00 67.31 343 SER A CA 1
ATOM 2537 C C . SER A 1 343 ? 13.961 -11.905 7.333 1.00 67.31 343 SER A C 1
ATOM 2539 O O . SER A 1 343 ? 14.756 -11.478 8.181 1.00 67.31 343 SER A O 1
ATOM 2541 N N . GLY A 1 344 ? 12.653 -11.996 7.578 1.00 60.22 344 GLY A N 1
ATOM 2542 C CA . GLY A 1 344 ? 12.053 -11.781 8.884 1.00 60.22 344 GLY A CA 1
ATOM 2543 C C . GLY A 1 344 ? 12.358 -12.953 9.814 1.00 60.22 344 GLY A C 1
ATOM 2544 O O . GLY A 1 344 ? 12.064 -14.102 9.504 1.00 60.22 344 GLY A O 1
ATOM 2545 N N . GLY A 1 345 ? 12.925 -12.678 10.989 1.00 60.81 345 GLY A N 1
ATOM 2546 C CA . GLY A 1 345 ? 12.685 -13.563 12.135 1.00 60.81 345 GLY A CA 1
ATOM 2547 C C . GLY A 1 345 ? 11.222 -13.438 12.584 1.00 60.81 345 GLY A C 1
ATOM 2548 O O . GLY A 1 345 ? 10.534 -12.517 12.145 1.00 60.81 345 GLY A O 1
ATOM 2549 N N . GLY A 1 346 ? 10.752 -14.292 13.499 1.00 63.09 346 GLY A N 1
ATOM 2550 C CA . GLY A 1 346 ? 9.372 -14.274 14.032 1.00 63.09 346 GLY A CA 1
ATOM 2551 C C . GLY A 1 346 ? 8.989 -13.059 14.896 1.00 63.09 346 GLY A C 1
ATOM 2552 O O . GLY A 1 346 ? 8.217 -13.206 15.831 1.00 63.09 346 GLY A O 1
ATOM 2553 N N . ASN A 1 347 ? 9.583 -11.886 14.642 1.00 74.81 347 ASN A N 1
ATOM 2554 C CA . ASN A 1 347 ? 9.387 -10.654 15.410 1.00 74.81 347 ASN A CA 1
ATOM 2555 C C . ASN A 1 347 ? 8.822 -9.483 14.579 1.00 74.81 347 ASN A C 1
ATOM 2557 O O . ASN A 1 347 ? 8.879 -8.336 15.021 1.00 74.81 347 ASN A O 1
ATOM 2561 N N . TYR A 1 348 ? 8.377 -9.730 13.346 1.00 81.31 348 TYR A N 1
ATOM 2562 C CA . TYR A 1 348 ? 7.983 -8.676 12.394 1.00 81.31 348 TYR A CA 1
ATOM 2563 C C . TYR A 1 348 ? 6.553 -8.811 11.881 1.00 81.31 348 TYR A C 1
ATOM 2565 O O . TYR A 1 348 ? 6.050 -7.891 11.239 1.00 81.31 348 TYR A O 1
ATOM 2573 N N . ASP A 1 349 ? 5.914 -9.935 12.174 1.00 87.50 349 ASP A N 1
ATOM 2574 C CA . ASP A 1 349 ? 4.505 -10.180 11.946 1.00 87.50 349 ASP A CA 1
ATOM 2575 C C . ASP A 1 349 ? 3.671 -9.407 12.977 1.00 87.50 349 ASP A C 1
ATOM 2577 O O . ASP A 1 349 ? 3.491 -9.823 14.120 1.00 87.50 349 ASP A O 1
ATOM 2581 N N . CYS A 1 350 ? 3.187 -8.233 12.577 1.00 90.62 350 CYS A N 1
ATOM 2582 C CA . CYS A 1 350 ? 2.239 -7.444 13.355 1.00 90.62 350 CYS A CA 1
ATOM 2583 C C . CYS A 1 350 ? 0.935 -7.327 12.576 1.00 90.62 350 CYS A C 1
ATOM 2585 O O . CYS A 1 350 ? 0.954 -6.978 11.395 1.00 90.62 350 CYS A O 1
ATOM 2587 N N . VAL A 1 351 ? -0.198 -7.549 13.235 1.00 94.31 351 VAL A N 1
ATOM 2588 C CA . VAL A 1 351 ? -1.517 -7.412 12.607 1.00 94.31 351 VAL A CA 1
ATOM 2589 C C . VAL A 1 351 ? -2.385 -6.407 13.359 1.00 94.31 351 VAL A C 1
ATOM 2591 O O . VAL A 1 351 ? -2.532 -6.480 14.580 1.00 94.31 351 VAL A O 1
ATOM 2594 N N . GLY A 1 352 ? -2.901 -5.411 12.645 1.00 95.75 352 GLY A N 1
ATOM 2595 C CA . GLY A 1 352 ? -3.722 -4.336 13.196 1.00 95.75 352 GLY A CA 1
ATOM 2596 C C . GLY A 1 352 ? -5.100 -4.315 12.559 1.00 95.75 352 GLY A C 1
ATOM 2597 O O . GLY A 1 352 ? -5.209 -4.346 11.336 1.00 95.75 352 GLY A O 1
ATOM 2598 N N . GLY A 1 353 ? -6.155 -4.229 13.366 1.00 97.56 353 GLY A N 1
ATOM 2599 C CA . GLY A 1 353 ? -7.515 -4.151 12.836 1.00 97.56 353 GLY A CA 1
ATOM 2600 C C . GLY A 1 353 ? -7.762 -2.863 12.056 1.00 97.56 353 GLY A C 1
ATOM 2601 O O . GLY A 1 353 ? -8.345 -2.926 10.980 1.00 97.56 353 GLY A O 1
ATOM 2602 N N . ILE A 1 354 ? -7.238 -1.724 12.522 1.00 98.50 354 ILE A N 1
ATOM 2603 C CA . ILE A 1 354 ? -7.258 -0.459 11.770 1.00 98.50 354 ILE A CA 1
ATOM 2604 C C . ILE A 1 354 ? -5.863 -0.128 11.231 1.00 98.50 354 ILE A C 1
ATOM 2606 O O . ILE A 1 354 ? -5.702 0.027 10.019 1.00 98.50 354 ILE A O 1
ATOM 2610 N N . VAL A 1 355 ? -4.854 -0.065 12.108 1.00 98.25 355 VAL A N 1
ATOM 2611 C CA . VAL A 1 355 ? -3.473 0.306 11.755 1.00 98.25 355 VAL A CA 1
ATOM 2612 C C . VAL A 1 355 ? -2.487 -0.747 12.247 1.00 98.25 355 VAL A C 1
ATOM 2614 O O . VAL A 1 355 ? -2.511 -1.136 13.416 1.00 98.25 355 VAL A O 1
ATOM 2617 N N . ALA A 1 356 ? -1.575 -1.208 11.393 1.00 95.38 356 ALA A N 1
ATOM 2618 C CA . ALA A 1 356 ? -0.534 -2.127 11.852 1.00 95.38 356 ALA A CA 1
ATOM 2619 C C . ALA A 1 356 ? 0.567 -1.420 12.643 1.00 95.38 356 ALA A C 1
ATOM 2621 O O . ALA A 1 356 ? 0.988 -1.913 13.688 1.00 95.38 356 ALA A O 1
ATOM 2622 N N . TYR A 1 357 ? 1.055 -0.285 12.156 1.00 92.62 357 TYR A N 1
ATOM 2623 C CA . TYR A 1 357 ? 2.252 0.336 12.699 1.00 92.62 357 TYR A CA 1
ATOM 2624 C C . TYR A 1 357 ? 2.157 1.859 12.733 1.00 92.62 357 TYR A C 1
ATOM 2626 O O . TYR A 1 357 ? 1.752 2.467 11.748 1.00 92.62 357 TYR A O 1
ATOM 2634 N N . CYS A 1 358 ? 2.586 2.472 13.836 1.00 91.19 358 CYS A N 1
ATOM 2635 C CA . CYS A 1 358 ? 2.642 3.926 13.970 1.00 91.19 358 CYS A CA 1
ATOM 2636 C C . CYS A 1 358 ? 4.046 4.423 14.329 1.00 91.19 358 CYS A C 1
ATOM 2638 O O . CYS A 1 358 ? 4.647 3.959 15.306 1.00 91.19 358 CYS A O 1
ATOM 2640 N N . GLY A 1 359 ? 4.486 5.444 13.592 1.00 80.25 359 GLY A N 1
ATOM 2641 C CA . GLY A 1 359 ? 5.664 6.255 13.893 1.00 80.25 359 GLY A CA 1
ATOM 2642 C C . GLY A 1 359 ? 6.985 5.742 13.316 1.00 80.25 359 GLY A C 1
ATOM 2643 O O . GLY A 1 359 ? 7.194 4.547 13.165 1.00 80.25 359 GLY A O 1
ATOM 2644 N N . ASP A 1 360 ? 7.923 6.640 13.030 1.00 73.69 360 ASP A N 1
ATOM 2645 C CA . ASP A 1 360 ? 9.276 6.295 12.583 1.00 73.69 360 ASP A CA 1
ATOM 2646 C C . ASP A 1 360 ? 10.327 6.996 13.453 1.00 73.69 360 ASP A C 1
ATOM 2648 O O . ASP A 1 360 ? 10.158 8.150 13.832 1.00 73.69 360 ASP A O 1
ATOM 2652 N N . SER A 1 361 ? 11.417 6.302 13.779 1.00 61.97 361 SER A N 1
ATOM 2653 C CA . SER A 1 361 ? 12.501 6.828 14.614 1.00 61.97 361 SER A CA 1
ATOM 2654 C C . SER A 1 361 ? 13.285 7.973 13.973 1.00 61.97 361 SER A C 1
ATOM 2656 O O . SER A 1 361 ? 14.047 8.642 14.666 1.00 61.97 361 SER A O 1
ATOM 2658 N N . GLU A 1 362 ? 13.155 8.139 12.659 1.00 64.19 362 GLU A N 1
ATOM 2659 C CA . GLU A 1 362 ? 13.909 9.114 11.864 1.00 64.19 362 GLU A CA 1
ATOM 2660 C C . GLU A 1 362 ? 13.071 10.334 11.456 1.00 64.19 362 GLU A C 1
ATOM 2662 O O . GLU A 1 362 ? 13.605 11.263 10.855 1.00 64.19 362 GLU A O 1
ATOM 2667 N N . LEU A 1 363 ? 11.778 10.346 11.792 1.00 64.75 363 LEU A N 1
ATOM 2668 C CA . LEU A 1 363 ? 10.851 11.412 11.420 1.00 64.75 363 LEU A CA 1
ATOM 2669 C C . LEU A 1 363 ? 10.561 12.349 12.598 1.00 64.75 363 LEU A C 1
ATOM 2671 O O . LEU A 1 363 ? 10.742 12.005 13.771 1.00 64.75 363 LEU A O 1
ATOM 2675 N N . GLU A 1 364 ? 10.107 13.560 12.270 1.00 75.38 364 GLU A N 1
ATOM 2676 C CA . GLU A 1 364 ? 9.553 14.489 13.255 1.00 75.38 364 GLU A CA 1
ATOM 2677 C C . GLU A 1 364 ? 8.345 13.873 13.978 1.00 75.38 364 GLU A C 1
ATOM 2679 O O . GLU A 1 364 ? 7.820 12.828 13.589 1.00 75.38 364 GLU A O 1
ATOM 2684 N N . LYS A 1 365 ? 7.909 14.511 15.072 1.00 84.38 365 LYS A N 1
ATOM 2685 C CA . LYS A 1 365 ? 6.774 14.018 15.855 1.00 84.38 365 LYS A CA 1
ATOM 2686 C C . LYS A 1 365 ? 5.536 13.890 14.964 1.00 84.38 365 LYS A C 1
ATOM 2688 O O . LYS A 1 365 ? 5.015 14.903 14.505 1.00 84.38 365 LYS A O 1
ATOM 2693 N N . GLY A 1 366 ? 5.071 12.661 14.768 1.00 89.75 366 GLY A N 1
ATOM 2694 C CA . GLY A 1 366 ? 3.911 12.376 13.934 1.00 89.75 366 GLY A CA 1
ATOM 2695 C C . GLY A 1 366 ? 2.587 12.605 14.661 1.00 89.75 366 GLY A C 1
ATOM 2696 O O . GLY A 1 366 ? 2.536 12.611 15.896 1.00 89.75 366 GLY A O 1
ATOM 2697 N N . SER A 1 367 ? 1.505 12.764 13.901 1.00 93.56 367 SER A N 1
ATOM 2698 C CA . SER A 1 367 ? 0.148 12.938 14.432 1.00 93.56 367 SER A CA 1
ATOM 2699 C C . SER A 1 367 ? -0.874 12.079 13.693 1.00 93.56 367 SER A C 1
ATOM 2701 O O . SER A 1 367 ? -1.071 12.226 12.488 1.00 93.56 367 SER A O 1
ATOM 2703 N N . LEU A 1 368 ? -1.568 11.202 14.419 1.00 97.50 368 LEU A N 1
ATOM 2704 C CA . LEU A 1 368 ? -2.596 10.321 13.867 1.00 97.50 368 LEU A CA 1
ATOM 2705 C C . LEU A 1 368 ? -3.940 10.534 14.565 1.00 97.50 368 LEU A C 1
ATOM 2707 O O . LEU A 1 368 ? -4.045 10.405 15.785 1.00 97.50 368 LEU A O 1
ATOM 2711 N N . THR A 1 369 ? -4.991 10.756 13.779 1.00 98.50 369 THR A N 1
ATOM 2712 C CA . THR A 1 369 ? -6.377 10.747 14.268 1.00 98.50 369 THR A CA 1
ATOM 2713 C C . THR A 1 369 ? -7.130 9.539 13.720 1.00 98.50 369 THR A C 1
ATOM 2715 O O . THR A 1 369 ? -7.182 9.339 12.510 1.00 98.50 369 THR A O 1
ATOM 2718 N N . ILE A 1 370 ? -7.742 8.751 14.605 1.00 98.75 370 ILE A N 1
ATOM 2719 C CA . ILE A 1 370 ? -8.659 7.656 14.274 1.00 98.75 370 ILE A CA 1
ATOM 2720 C C . ILE A 1 370 ? -10.024 7.998 14.867 1.00 98.75 370 ILE A C 1
ATOM 2722 O O . ILE A 1 370 ? -10.177 8.070 16.087 1.00 98.75 370 ILE A O 1
ATOM 2726 N N . LYS A 1 371 ? -11.023 8.219 14.016 1.00 98.62 371 LYS A N 1
ATOM 2727 C CA . LYS A 1 371 ? -12.328 8.732 14.438 1.00 98.62 371 LYS A CA 1
ATOM 2728 C C . LYS A 1 371 ? -13.480 7.918 13.874 1.00 98.62 371 LYS A C 1
ATOM 2730 O O . LYS A 1 371 ? -13.488 7.585 12.697 1.00 98.62 371 LYS A O 1
ATOM 2735 N N . ASN A 1 372 ? -14.488 7.626 14.691 1.00 98.56 372 ASN A N 1
ATOM 2736 C CA . ASN A 1 372 ? -15.712 6.942 14.260 1.00 98.56 372 ASN A CA 1
ATOM 2737 C C . ASN A 1 372 ? -15.436 5.617 13.508 1.00 98.56 372 ASN A C 1
ATOM 2739 O O . ASN A 1 372 ? -16.183 5.245 12.605 1.00 98.56 372 ASN A O 1
ATOM 2743 N N . CYS A 1 373 ? -14.330 4.935 13.816 1.00 98.81 373 CYS A N 1
ATOM 2744 C CA . CYS A 1 373 ? -13.928 3.724 13.106 1.00 98.81 373 CYS A CA 1
ATOM 2745 C C . CYS A 1 373 ? -14.458 2.474 13.808 1.00 98.81 373 CYS A C 1
ATOM 2747 O O . CYS A 1 373 ? -14.509 2.417 15.038 1.00 98.81 373 CYS A O 1
ATOM 2749 N N . THR A 1 374 ? -14.812 1.458 13.024 1.00 98.75 374 THR A N 1
ATOM 2750 C CA . THR A 1 374 ? -15.317 0.179 13.530 1.00 98.75 374 THR A CA 1
ATOM 2751 C C . THR A 1 374 ? -14.407 -0.973 13.126 1.00 98.75 374 THR A C 1
ATOM 2753 O O . THR A 1 374 ? -14.098 -1.133 11.947 1.00 98.75 374 THR A O 1
ATOM 2756 N N . PHE A 1 375 ? -14.032 -1.821 14.083 1.00 98.50 375 PHE A N 1
ATOM 2757 C CA . PHE A 1 375 ? -13.397 -3.110 13.809 1.00 98.50 375 PHE A CA 1
ATOM 2758 C C . PHE A 1 375 ? -14.265 -4.250 14.349 1.00 98.50 375 PHE A C 1
ATOM 2760 O O . PHE A 1 375 ? -14.550 -4.317 15.543 1.00 98.50 375 PHE A O 1
ATOM 2767 N N . SER A 1 376 ? -14.661 -5.164 13.465 1.00 97.06 376 SER A N 1
ATOM 2768 C CA . SER A 1 376 ? -15.446 -6.370 13.788 1.00 97.06 376 SER A CA 1
ATOM 2769 C C . SER A 1 376 ? -14.914 -7.631 13.095 1.00 97.06 376 SER A C 1
ATOM 2771 O O . SER A 1 376 ? -15.562 -8.676 13.105 1.00 97.06 376 SER A O 1
ATOM 2773 N N . GLY A 1 377 ? -13.742 -7.521 12.465 1.00 95.75 377 GLY A N 1
ATOM 2774 C CA . GLY A 1 377 ? -13.096 -8.605 11.739 1.00 95.75 377 GLY A CA 1
ATOM 2775 C C . GLY A 1 377 ? -12.408 -9.622 12.649 1.00 95.75 377 GLY A C 1
ATOM 2776 O O . GLY A 1 377 ? -12.633 -9.693 13.858 1.00 95.75 377 GLY A O 1
ATOM 2777 N N . LYS A 1 378 ? -11.515 -10.407 12.050 1.00 95.38 378 LYS A N 1
ATOM 2778 C CA . LYS A 1 378 ? -10.706 -11.415 12.745 1.00 95.38 378 LYS A CA 1
ATOM 2779 C C . LYS A 1 378 ? -9.230 -11.176 12.467 1.00 95.38 378 LYS A C 1
ATOM 2781 O O . LYS A 1 378 ? -8.861 -10.979 11.314 1.00 95.38 378 LYS A O 1
ATOM 2786 N N . LEU A 1 379 ? -8.395 -11.216 13.506 1.00 94.25 379 LEU A N 1
ATOM 2787 C CA . LEU A 1 379 ? -6.948 -11.007 13.389 1.00 94.25 379 LEU A CA 1
ATOM 2788 C C . LEU A 1 379 ? -6.182 -12.275 13.744 1.00 94.25 379 LEU A C 1
ATOM 2790 O O . LEU A 1 379 ? -6.163 -12.676 14.911 1.00 94.25 379 LEU A O 1
ATOM 2794 N N . ASN A 1 380 ? -5.512 -12.823 12.728 1.00 81.62 380 ASN A N 1
ATOM 2795 C CA . ASN A 1 380 ? -4.767 -14.076 12.714 1.00 81.62 380 ASN A CA 1
ATOM 2796 C C . ASN A 1 380 ? -5.590 -15.306 13.165 1.00 81.62 380 ASN A C 1
ATOM 2798 O O . ASN A 1 380 ? -6.518 -15.242 13.965 1.00 81.62 380 ASN A O 1
ATOM 2802 N N . GLY A 1 381 ? -5.297 -16.459 12.562 1.00 64.06 381 GLY A N 1
ATOM 2803 C CA . GLY A 1 381 ? -6.008 -17.720 12.799 1.00 64.06 381 GLY A CA 1
ATOM 2804 C C . GLY A 1 381 ? -5.578 -18.419 14.092 1.00 64.06 381 GLY A C 1
ATOM 2805 O O . GLY A 1 381 ? -5.933 -18.001 15.182 1.00 64.06 381 GLY A O 1
ATOM 2806 N N . ALA A 1 382 ? -4.864 -19.540 13.977 1.00 56.34 382 ALA A N 1
ATOM 2807 C CA . ALA A 1 382 ? -4.284 -20.239 15.132 1.00 56.34 382 ALA A CA 1
ATOM 2808 C C . ALA A 1 382 ? -2.844 -19.784 15.438 1.00 56.34 382 ALA A C 1
ATOM 2810 O O . ALA A 1 382 ? -2.371 -19.954 16.564 1.00 56.34 382 ALA A O 1
ATOM 2811 N N . ASP A 1 383 ? -2.167 -19.202 14.445 1.00 72.38 383 ASP A N 1
ATOM 2812 C CA . ASP A 1 383 ? -0.791 -18.731 14.552 1.00 72.38 383 ASP A CA 1
ATOM 2813 C C . ASP A 1 383 ? -0.740 -17.383 15.262 1.00 72.38 383 ASP A C 1
ATOM 2815 O O . ASP A 1 383 ? -1.479 -16.448 14.940 1.00 72.38 383 ASP A O 1
ATOM 2819 N N . LYS A 1 384 ? 0.138 -17.290 16.255 1.00 78.69 384 LYS A N 1
ATOM 2820 C CA . LYS A 1 384 ? 0.265 -16.099 17.079 1.00 78.69 384 LYS A CA 1
ATOM 2821 C C . LYS A 1 384 ? 1.327 -15.173 16.489 1.00 78.69 384 LYS A C 1
ATOM 2823 O O . LYS A 1 384 ? 2.489 -15.569 16.434 1.00 78.69 384 LYS A O 1
ATOM 2828 N N . PRO A 1 385 ? 0.946 -13.955 16.077 1.00 86.69 385 PRO A N 1
ATOM 2829 C CA . PRO A 1 385 ? 1.900 -12.989 15.556 1.00 86.69 385 PRO A CA 1
ATOM 2830 C C . PRO A 1 385 ? 2.790 -12.437 16.671 1.00 86.69 385 PRO A C 1
ATOM 2832 O O . PRO A 1 385 ? 2.459 -12.548 17.855 1.00 86.69 385 PRO A O 1
ATOM 2835 N N . TYR A 1 386 ? 3.871 -11.745 16.321 1.00 88.06 386 TYR A N 1
ATOM 2836 C CA . TYR A 1 386 ? 4.634 -10.956 17.285 1.00 88.06 386 TYR A CA 1
ATOM 2837 C C . TYR A 1 386 ? 3.767 -9.924 18.022 1.00 88.06 386 TYR A C 1
ATOM 2839 O O . TYR A 1 386 ? 3.905 -9.769 19.239 1.00 88.06 386 TYR A O 1
ATOM 2847 N N . SER A 1 387 ? 2.857 -9.255 17.301 1.00 90.06 387 SER A N 1
ATOM 2848 C CA . SER A 1 387 ? 1.871 -8.322 17.863 1.00 90.06 387 SER A CA 1
ATOM 2849 C C . SER A 1 387 ? 0.520 -8.397 17.144 1.00 90.06 387 SER A C 1
ATOM 2851 O O . SER A 1 387 ? 0.458 -8.582 15.929 1.00 90.06 387 SER A O 1
ATOM 2853 N N . SER A 1 388 ? -0.573 -8.218 17.886 1.00 92.44 388 SER A N 1
ATOM 2854 C CA . SER A 1 388 ? -1.930 -8.166 17.334 1.00 92.44 388 SER A CA 1
ATOM 2855 C C . SER A 1 388 ? -2.827 -7.263 18.162 1.00 92.44 388 SER A C 1
ATOM 2857 O O . SER A 1 388 ? -2.848 -7.394 19.389 1.00 92.44 388 SER A O 1
ATOM 2859 N N . ALA A 1 389 ? -3.567 -6.362 17.511 1.00 93.88 389 ALA A N 1
ATOM 2860 C CA . ALA A 1 389 ? -4.533 -5.504 18.191 1.00 93.88 389 ALA A CA 1
ATOM 2861 C C . ALA A 1 389 ? -5.639 -4.992 17.253 1.00 93.88 389 ALA A C 1
ATOM 2863 O O . ALA A 1 389 ? -5.380 -4.679 16.093 1.00 93.88 389 ALA A O 1
ATOM 2864 N N . ALA A 1 390 ? -6.860 -4.856 17.770 1.00 95.62 390 ALA A N 1
ATOM 2865 C CA . ALA A 1 390 ? -8.044 -4.410 17.039 1.00 95.62 390 ALA A CA 1
ATOM 2866 C C . ALA A 1 390 ? -7.935 -2.968 16.510 1.00 95.62 390 ALA A C 1
ATOM 2868 O O . ALA A 1 390 ? -8.441 -2.675 15.432 1.00 95.62 390 ALA A O 1
ATOM 2869 N N . LEU A 1 391 ? -7.260 -2.068 17.234 1.00 95.69 391 LEU A N 1
ATOM 2870 C CA . LEU A 1 391 ? -6.991 -0.701 16.778 1.00 95.69 391 LEU A CA 1
ATOM 2871 C C . LEU A 1 391 ? -5.609 -0.609 16.135 1.00 95.69 391 LEU A C 1
ATOM 2873 O O . LEU A 1 391 ? -5.503 -0.580 14.908 1.00 95.69 391 LEU A O 1
ATOM 2877 N N . ILE A 1 392 ? -4.563 -0.561 16.966 1.00 95.06 392 ILE A N 1
ATOM 2878 C CA . ILE A 1 392 ? -3.184 -0.321 16.533 1.00 95.06 392 ILE A CA 1
ATOM 2879 C C . ILE A 1 392 ? -2.279 -1.438 17.039 1.00 95.06 392 ILE A C 1
ATOM 2881 O O . ILE A 1 392 ? -2.118 -1.619 18.250 1.00 95.06 392 ILE A O 1
ATOM 2885 N N . SER A 1 393 ? -1.660 -2.173 16.115 1.00 92.75 393 SER A N 1
ATOM 2886 C CA . SER A 1 393 ? -0.833 -3.324 16.483 1.00 92.75 393 SER A CA 1
ATOM 2887 C C . SER A 1 393 ? 0.485 -2.933 17.131 1.00 92.75 393 SER A C 1
ATOM 2889 O O . SER A 1 393 ? 0.951 -3.655 18.002 1.00 92.75 393 SER A O 1
ATOM 2891 N N . TYR A 1 394 ? 1.136 -1.849 16.710 1.00 89.31 394 TYR A N 1
ATOM 2892 C CA . TYR A 1 394 ? 2.465 -1.521 17.222 1.00 89.31 394 TYR A CA 1
ATOM 2893 C C . TYR A 1 394 ? 2.815 -0.037 17.049 1.00 89.31 394 TYR A C 1
ATOM 2895 O O . TYR A 1 394 ? 2.856 0.469 15.932 1.00 89.31 394 TYR A O 1
ATOM 2903 N N . ILE A 1 395 ? 3.108 0.655 18.150 1.00 87.75 395 ILE A N 1
ATOM 2904 C CA . ILE A 1 395 ? 3.501 2.077 18.164 1.00 87.75 395 ILE A CA 1
ATOM 2905 C C . ILE A 1 395 ? 4.961 2.189 18.611 1.00 87.75 395 ILE A C 1
ATOM 2907 O O . ILE A 1 395 ? 5.273 1.736 19.712 1.00 87.75 395 ILE A O 1
ATOM 2911 N N . ASP A 1 396 ? 5.857 2.773 17.807 1.00 76.25 396 ASP A N 1
ATOM 2912 C CA . ASP A 1 396 ? 7.311 2.718 18.082 1.00 76.25 396 ASP A CA 1
ATOM 2913 C C . ASP A 1 396 ? 8.098 4.006 17.800 1.00 76.25 396 ASP A C 1
ATOM 2915 O O . ASP A 1 396 ? 9.295 3.954 17.516 1.00 76.25 396 ASP A O 1
ATOM 2919 N N . ALA A 1 397 ? 7.462 5.176 17.905 1.00 76.12 397 ALA A N 1
ATOM 2920 C CA . ALA A 1 397 ? 8.164 6.455 17.792 1.00 76.12 397 ALA A CA 1
ATOM 2921 C C . ALA A 1 397 ? 7.417 7.626 18.450 1.00 76.12 397 ALA A C 1
ATOM 2923 O O . ALA A 1 397 ? 6.371 7.443 19.065 1.00 76.12 397 ALA A O 1
ATOM 2924 N N . ASN A 1 398 ? 7.974 8.830 18.291 1.00 84.06 398 ASN A N 1
ATOM 2925 C CA . ASN A 1 398 ? 7.427 10.109 18.736 1.00 84.06 398 ASN A CA 1
ATOM 2926 C C . ASN A 1 398 ? 6.086 10.413 18.034 1.00 84.06 398 ASN A C 1
ATOM 2928 O O . ASN A 1 398 ? 6.086 10.822 16.876 1.00 84.06 398 ASN A O 1
ATOM 2932 N N . MET A 1 399 ? 4.957 10.191 18.712 1.00 89.00 399 MET A N 1
ATOM 2933 C CA . MET A 1 399 ? 3.616 10.246 18.110 1.00 89.00 399 MET A CA 1
ATOM 2934 C C . MET A 1 399 ? 2.596 10.898 19.047 1.00 89.00 399 MET A C 1
ATOM 2936 O O . MET A 1 399 ? 2.548 10.575 20.235 1.00 89.00 399 MET A O 1
ATOM 2940 N N . ASP A 1 400 ? 1.728 11.741 18.492 1.00 93.12 400 ASP A N 1
ATOM 2941 C CA . ASP A 1 400 ? 0.443 12.111 19.090 1.00 93.12 400 ASP A CA 1
ATOM 2942 C C . ASP A 1 400 ? -0.679 11.318 18.410 1.00 93.12 400 ASP A C 1
ATOM 2944 O O . ASP A 1 400 ? -0.813 11.328 17.189 1.00 93.12 400 ASP A O 1
ATOM 2948 N N . ILE A 1 401 ? -1.475 10.594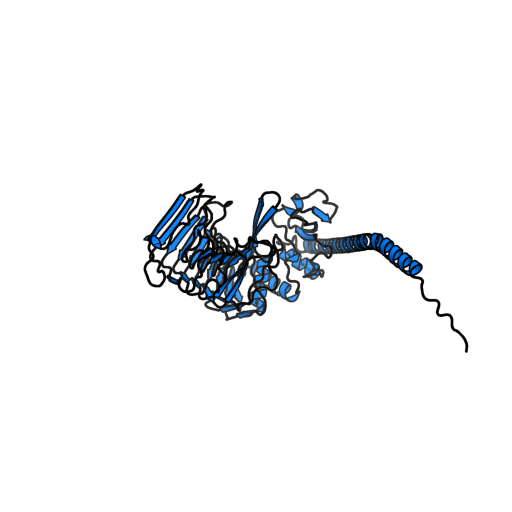 19.195 1.00 95.50 401 ILE A N 1
ATOM 2949 C CA . ILE A 1 401 ? -2.552 9.740 18.692 1.00 95.50 401 ILE A CA 1
ATOM 2950 C C . ILE A 1 401 ? -3.866 10.134 19.362 1.00 95.50 401 ILE A C 1
ATOM 2952 O O . ILE A 1 401 ? -3.972 10.157 20.589 1.00 95.50 401 ILE A O 1
ATOM 2956 N N . VAL A 1 402 ? -4.892 10.390 18.554 1.00 97.62 402 VAL A N 1
ATOM 2957 C CA . VAL A 1 402 ? -6.262 10.631 19.016 1.00 97.62 402 VAL A CA 1
ATOM 2958 C C . VAL A 1 402 ? -7.164 9.516 18.507 1.00 97.62 402 VAL A C 1
ATOM 2960 O O . VAL A 1 402 ? -7.224 9.265 17.307 1.00 97.62 402 VAL A O 1
ATOM 2963 N N . ILE A 1 403 ? -7.875 8.856 19.417 1.00 97.88 403 ILE A N 1
ATOM 2964 C CA . ILE A 1 403 ? -8.853 7.807 19.122 1.00 97.88 403 ILE A CA 1
ATOM 2965 C C . ILE A 1 403 ? -10.206 8.274 19.649 1.00 97.88 403 ILE A C 1
ATOM 2967 O O . ILE A 1 403 ? -10.391 8.417 20.856 1.00 97.88 403 ILE A O 1
ATOM 2971 N N . GLU A 1 404 ? -11.154 8.540 18.757 1.00 98.00 404 GLU A N 1
ATOM 2972 C CA . GLU A 1 404 ? -12.437 9.152 19.108 1.00 98.00 404 GLU A CA 1
ATOM 2973 C C . GLU A 1 404 ? -13.609 8.326 18.570 1.00 98.00 404 GLU A C 1
ATOM 2975 O O . GLU A 1 404 ? -13.643 7.979 17.390 1.00 98.00 404 GLU A O 1
ATOM 2980 N N . ASN A 1 405 ? -14.597 8.036 19.421 1.00 97.44 405 ASN A N 1
ATOM 2981 C CA . ASN A 1 405 ? -15.861 7.379 19.056 1.00 97.44 405 ASN A CA 1
ATOM 2982 C C . ASN A 1 405 ? -15.685 6.068 18.258 1.00 97.44 405 ASN A C 1
ATOM 2984 O O . ASN A 1 405 ? -16.493 5.755 17.384 1.00 97.44 405 ASN A O 1
ATOM 2988 N N . CYS A 1 406 ? -14.607 5.319 18.498 1.00 98.38 406 CYS A N 1
ATOM 2989 C CA . CYS A 1 406 ? -14.368 4.059 17.798 1.00 98.38 406 CYS A CA 1
ATOM 2990 C C . CYS A 1 406 ? -15.134 2.909 18.462 1.00 98.38 406 CYS A C 1
ATOM 2992 O O . CYS A 1 406 ? -15.415 2.957 19.657 1.00 98.38 406 CYS A O 1
ATOM 2994 N N . ASN A 1 407 ? -15.456 1.862 17.706 1.00 98.00 407 ASN A N 1
ATOM 2995 C CA . ASN A 1 407 ? -16.091 0.650 18.222 1.00 98.00 407 ASN A CA 1
ATOM 2996 C C . ASN A 1 407 ? -15.314 -0.580 17.757 1.00 98.00 407 ASN A C 1
ATOM 2998 O O . ASN A 1 407 ? -15.284 -0.882 16.565 1.00 98.00 407 ASN A O 1
ATOM 3002 N N . VAL A 1 408 ? -14.659 -1.283 18.675 1.00 96.62 408 VAL A N 1
ATOM 3003 C CA . VAL A 1 408 ? -13.795 -2.412 18.324 1.00 96.62 408 VAL A CA 1
ATOM 3004 C C . VAL A 1 408 ? -14.163 -3.672 19.083 1.00 96.62 408 VAL A C 1
ATOM 3006 O O . VAL A 1 408 ? -14.419 -3.632 20.283 1.00 96.62 408 VAL A O 1
ATOM 3009 N N . SER A 1 409 ? -14.153 -4.803 18.381 1.00 95.75 409 SER A N 1
ATOM 3010 C CA . SER A 1 409 ? -14.272 -6.124 18.993 1.00 95.75 409 SER A CA 1
ATOM 3011 C C . SER A 1 409 ? -12.912 -6.813 19.110 1.00 95.75 409 SER A C 1
ATOM 3013 O O . SER A 1 409 ? -12.110 -6.789 18.174 1.00 95.75 409 SER A O 1
ATOM 3015 N N . THR A 1 410 ? -12.652 -7.451 20.251 1.00 93.88 410 THR A N 1
ATOM 3016 C CA . THR A 1 410 ? -11.436 -8.229 20.522 1.00 93.88 410 THR A CA 1
ATOM 3017 C C . THR A 1 410 ? -11.673 -9.741 20.595 1.00 93.88 410 THR A C 1
ATOM 3019 O O . THR A 1 410 ? -10.706 -10.510 20.691 1.00 93.88 410 THR A O 1
ATOM 3022 N N . ASP A 1 411 ? -12.928 -10.187 20.478 1.00 91.38 411 ASP A N 1
ATOM 3023 C CA . ASP A 1 411 ? -13.332 -11.600 20.542 1.00 91.38 411 ASP A CA 1
ATOM 3024 C C . ASP A 1 411 ? -12.549 -12.477 19.556 1.00 91.38 411 ASP A C 1
ATOM 3026 O O . ASP A 1 411 ? -12.029 -13.535 19.917 1.00 91.38 411 ASP A O 1
ATOM 3030 N N . ASN A 1 412 ? -12.388 -11.990 18.322 1.00 91.31 412 ASN A N 1
ATOM 3031 C CA . ASN A 1 412 ? -11.687 -12.684 17.239 1.00 91.31 412 ASN A CA 1
ATOM 3032 C C . ASN A 1 412 ? -10.254 -12.174 17.021 1.00 91.31 412 ASN A C 1
ATOM 3034 O O . ASN A 1 412 ? -9.698 -12.304 15.929 1.00 91.31 412 ASN A O 1
ATOM 3038 N N . VAL A 1 413 ? -9.647 -11.585 18.052 1.00 92.69 413 VAL A N 1
ATOM 3039 C CA . VAL A 1 413 ? -8.257 -11.124 18.019 1.00 92.69 413 VAL A CA 1
ATOM 3040 C C . VAL A 1 413 ? -7.380 -12.105 18.786 1.00 92.69 413 VAL A C 1
ATOM 3042 O O . VAL A 1 413 ? -7.528 -12.293 20.000 1.00 92.69 413 VAL A O 1
ATOM 3045 N N . VAL A 1 414 ? -6.436 -12.737 18.090 1.00 89.12 414 VAL A N 1
ATOM 3046 C CA . VAL A 1 414 ? -5.403 -13.567 18.721 1.00 89.12 414 VAL A CA 1
ATOM 3047 C C . VAL A 1 414 ? -4.355 -12.652 19.334 1.00 89.12 414 VAL A C 1
ATOM 3049 O O . VAL A 1 414 ? -3.778 -11.840 18.626 1.00 89.12 414 VAL A O 1
ATOM 3052 N N . ALA A 1 415 ? -4.099 -12.766 20.639 1.00 86.31 415 ALA A N 1
ATOM 3053 C CA . ALA A 1 415 ? -3.056 -11.976 21.296 1.00 86.31 415 ALA A CA 1
ATOM 3054 C C . ALA A 1 415 ? -1.661 -12.337 20.758 1.00 86.31 415 ALA A C 1
ATOM 3056 O O . ALA A 1 415 ? -1.387 -13.512 20.499 1.00 86.31 415 ALA A O 1
ATOM 3057 N N . GLY A 1 416 ? -0.781 -11.337 20.653 1.00 83.19 416 GLY A N 1
ATOM 3058 C CA . GLY A 1 416 ? 0.596 -11.549 20.218 1.00 83.19 416 GLY A CA 1
ATOM 3059 C C . GLY A 1 416 ? 1.379 -12.489 21.142 1.00 83.19 416 GLY A C 1
ATOM 3060 O O . GLY A 1 416 ? 1.080 -12.632 22.334 1.00 83.19 416 GLY A O 1
ATOM 3061 N N . ASP A 1 417 ? 2.396 -13.153 20.600 1.00 85.12 417 ASP A N 1
ATOM 3062 C CA . ASP A 1 417 ? 3.195 -14.115 21.359 1.00 85.12 417 ASP A CA 1
ATOM 3063 C C . ASP A 1 417 ? 4.204 -13.439 22.295 1.00 85.12 417 ASP A C 1
ATOM 3065 O O . ASP A 1 417 ? 4.486 -13.946 23.392 1.00 85.12 417 ASP A O 1
ATOM 3069 N N . ASN A 1 418 ? 4.665 -12.241 21.926 1.00 80.88 418 ASN A N 1
ATOM 3070 C CA . ASN A 1 418 ? 5.531 -11.421 22.759 1.00 80.88 418 ASN A CA 1
ATOM 3071 C C . ASN A 1 418 ? 4.791 -10.965 24.026 1.00 80.88 418 ASN A C 1
ATOM 3073 O O . ASN A 1 418 ? 3.704 -10.393 23.962 1.00 80.88 418 ASN A O 1
ATOM 3077 N N . SER A 1 419 ? 5.396 -11.170 25.198 1.00 76.25 419 SER A N 1
ATOM 3078 C CA . SER A 1 419 ? 4.814 -10.785 26.491 1.00 76.25 419 SER A CA 1
ATOM 3079 C C . SER A 1 419 ? 4.500 -9.291 26.614 1.00 76.25 419 SER A C 1
ATOM 3081 O O . SER A 1 419 ? 3.642 -8.923 27.412 1.00 76.25 419 SER A O 1
ATOM 3083 N N . ASN A 1 420 ? 5.170 -8.443 25.832 1.00 74.56 420 ASN A N 1
ATOM 3084 C CA . ASN A 1 420 ? 4.951 -7.000 25.819 1.00 74.56 420 ASN A CA 1
ATOM 3085 C C . ASN A 1 420 ? 3.812 -6.557 24.890 1.00 74.56 420 ASN A C 1
ATOM 3087 O O . ASN A 1 420 ? 3.340 -5.435 25.048 1.00 74.56 420 ASN A O 1
ATOM 3091 N N . TYR A 1 421 ? 3.358 -7.416 23.969 1.00 80.50 421 TYR A N 1
ATOM 3092 C CA . TYR A 1 421 ? 2.400 -7.067 22.909 1.00 80.50 421 TYR A CA 1
ATOM 3093 C C . TYR A 1 421 ? 1.183 -8.006 22.891 1.00 80.50 421 TYR A C 1
ATOM 3095 O O . TYR A 1 421 ? 0.768 -8.525 21.855 1.00 80.50 421 TYR A O 1
ATOM 3103 N N . ARG A 1 422 ? 0.623 -8.266 24.080 1.00 82.31 422 ARG A N 1
ATOM 3104 C CA . ARG A 1 422 ? -0.553 -9.138 24.272 1.00 82.31 422 ARG A CA 1
ATOM 3105 C C . ARG A 1 422 ? -1.875 -8.390 24.380 1.00 82.31 422 ARG A C 1
ATOM 3107 O O . ARG A 1 422 ? -2.913 -9.024 24.571 1.00 82.31 422 ARG A O 1
ATOM 3114 N N . ASN A 1 423 ? -1.843 -7.064 24.334 1.00 87.06 423 ASN A N 1
ATOM 3115 C CA . ASN A 1 423 ? -3.049 -6.269 24.423 1.00 87.06 423 ASN A CA 1
ATOM 3116 C C . ASN A 1 423 ? -3.793 -6.355 23.087 1.00 87.06 423 ASN A C 1
ATOM 3118 O O . ASN A 1 423 ? -3.279 -5.948 22.051 1.00 87.06 423 ASN A O 1
ATOM 3122 N N . LYS A 1 424 ? -5.009 -6.899 23.120 1.00 91.25 424 LYS A N 1
ATOM 3123 C CA . LYS A 1 424 ? -5.828 -7.103 21.924 1.00 91.25 424 LYS A CA 1
ATOM 3124 C C . LYS A 1 424 ? -6.482 -5.824 21.402 1.00 91.25 424 LYS A C 1
ATOM 3126 O O . LYS A 1 424 ? -7.091 -5.866 20.341 1.00 91.25 424 LYS A O 1
ATOM 3131 N N . VAL A 1 425 ? -6.378 -4.708 22.118 1.00 91.75 425 VAL A N 1
ATOM 3132 C CA . VAL A 1 425 ? -6.946 -3.413 21.722 1.00 91.75 425 VAL A CA 1
ATOM 3133 C C . VAL A 1 425 ? -5.881 -2.576 21.025 1.00 91.75 425 VAL A C 1
ATOM 3135 O O . VAL A 1 425 ? -6.039 -2.216 19.860 1.00 91.75 425 VAL A O 1
ATOM 3138 N N . LEU A 1 426 ? -4.776 -2.303 21.723 1.00 90.81 426 LEU A N 1
ATOM 3139 C CA . LEU A 1 426 ? -3.677 -1.467 21.243 1.00 90.81 426 LEU A CA 1
ATOM 3140 C C . LEU A 1 426 ? -2.373 -1.847 21.952 1.00 90.81 426 LEU A C 1
ATOM 3142 O O . LEU A 1 426 ? -2.364 -1.986 23.177 1.00 90.81 426 LEU A O 1
ATOM 3146 N N . ASN A 1 427 ? -1.265 -1.958 21.211 1.00 88.38 427 ASN A N 1
ATOM 3147 C CA . ASN A 1 427 ? 0.056 -2.214 21.799 1.00 88.38 427 ASN A CA 1
ATOM 3148 C C . ASN A 1 427 ? 1.046 -1.072 21.539 1.00 88.38 427 ASN A C 1
ATOM 3150 O O . ASN A 1 427 ? 1.194 -0.573 20.422 1.00 88.38 427 ASN A O 1
ATOM 3154 N N . ILE A 1 428 ? 1.789 -0.720 22.588 1.00 81.75 428 ILE A N 1
ATOM 3155 C CA . ILE A 1 428 ? 2.842 0.297 22.557 1.00 81.75 428 ILE A CA 1
ATOM 3156 C C . ILE A 1 428 ? 4.193 -0.410 22.678 1.00 81.75 428 ILE A C 1
ATOM 3158 O O . ILE A 1 428 ? 4.405 -1.203 23.598 1.00 81.75 428 ILE A O 1
ATOM 3162 N N . GLY A 1 429 ? 5.080 -0.128 21.724 1.00 74.06 429 GLY A N 1
ATOM 3163 C CA . GLY A 1 429 ? 6.443 -0.632 21.609 1.00 74.06 429 GLY A CA 1
ATOM 3164 C C . GLY A 1 429 ? 7.366 -0.194 22.748 1.00 74.06 429 GLY A C 1
ATOM 3165 O O . GLY A 1 429 ? 6.956 0.414 23.736 1.00 74.06 429 GLY A O 1
ATOM 3166 N N . ASN A 1 430 ? 8.663 -0.481 22.602 1.00 65.69 430 ASN A N 1
ATOM 3167 C CA . ASN A 1 430 ? 9.666 -0.119 23.615 1.00 65.69 430 ASN A CA 1
ATOM 3168 C C . ASN A 1 430 ? 9.907 1.394 23.745 1.00 65.69 430 ASN A C 1
ATOM 3170 O O . ASN A 1 430 ? 10.627 1.800 24.655 1.00 65.69 430 ASN A O 1
ATOM 3174 N N . ASN A 1 431 ? 9.292 2.200 22.873 1.00 63.25 431 ASN A N 1
ATOM 3175 C CA . ASN A 1 431 ? 9.400 3.652 22.814 1.00 63.25 431 ASN A CA 1
ATOM 3176 C C . ASN A 1 431 ? 10.850 4.135 22.973 1.00 63.25 431 ASN A C 1
ATOM 3178 O O . ASN A 1 431 ? 11.219 4.866 23.896 1.00 63.25 431 ASN A O 1
ATOM 3182 N N . LYS A 1 432 ? 11.698 3.644 22.068 1.00 62.78 432 LYS A N 1
ATOM 3183 C CA . LYS A 1 432 ? 13.134 3.930 22.057 1.00 62.78 432 LYS A CA 1
ATOM 3184 C C . LYS A 1 432 ? 13.452 5.316 21.468 1.00 62.78 432 LYS A C 1
ATOM 3186 O O . LYS A 1 432 ? 14.596 5.762 21.562 1.00 62.78 432 LYS A O 1
ATOM 3191 N N . TYR A 1 433 ? 12.463 5.998 20.880 1.00 66.81 433 TYR A N 1
ATOM 3192 C CA . TYR A 1 433 ? 12.699 7.092 19.934 1.00 66.81 433 TYR A CA 1
ATOM 3193 C C . TYR A 1 433 ? 11.872 8.375 20.164 1.00 66.81 433 TYR A C 1
ATOM 3195 O O . TYR A 1 433 ? 11.942 9.272 19.332 1.00 66.81 433 TYR A O 1
ATOM 3203 N N . GLY A 1 434 ? 11.131 8.533 21.271 1.00 74.62 434 GLY A N 1
ATOM 3204 C CA . GLY A 1 434 ? 10.486 9.821 21.579 1.00 74.62 434 GLY A CA 1
ATOM 3205 C C . GLY A 1 434 ? 9.347 9.761 22.594 1.00 74.62 434 GLY A C 1
ATOM 3206 O O . GLY A 1 434 ? 9.262 8.831 23.388 1.00 74.62 434 GLY A O 1
ATOM 3207 N N . ASN A 1 435 ? 8.476 10.772 22.596 1.00 84.00 435 ASN A N 1
ATOM 3208 C CA . ASN A 1 435 ? 7.317 10.818 23.488 1.00 84.00 435 ASN A CA 1
ATOM 3209 C C . ASN A 1 435 ? 6.063 10.355 22.740 1.00 84.00 435 ASN A C 1
ATOM 3211 O O . ASN A 1 435 ? 5.808 10.794 21.621 1.00 84.00 435 ASN A O 1
ATOM 3215 N N . VAL A 1 436 ? 5.270 9.494 23.369 1.00 87.38 436 VAL A N 1
ATOM 3216 C CA . VAL A 1 436 ? 3.986 9.025 22.836 1.00 87.38 436 VAL A CA 1
ATOM 3217 C C . VAL A 1 436 ? 2.866 9.587 23.700 1.00 87.38 436 VAL A C 1
ATOM 3219 O O . VAL A 1 436 ? 2.845 9.336 24.905 1.00 87.38 436 VAL A O 1
ATOM 3222 N N . SER A 1 437 ? 1.929 10.306 23.088 1.00 90.12 437 SER A N 1
ATOM 3223 C CA . SER A 1 437 ? 0.677 10.722 23.723 1.00 90.12 437 SER A CA 1
ATOM 3224 C C . SER A 1 437 ? -0.492 10.038 23.032 1.00 90.12 437 SER A C 1
ATOM 3226 O O . SER A 1 437 ? -0.596 10.077 21.808 1.00 90.12 437 SER A O 1
ATOM 3228 N N . ILE A 1 438 ? -1.372 9.405 23.803 1.00 92.44 438 ILE A N 1
ATOM 3229 C CA . ILE A 1 438 ? -2.591 8.777 23.298 1.00 92.44 438 ILE A CA 1
ATOM 3230 C C . ILE A 1 438 ? -3.779 9.348 24.056 1.00 92.44 438 ILE A C 1
ATOM 3232 O O . ILE A 1 438 ? -3.866 9.231 25.276 1.00 92.44 438 ILE A O 1
ATOM 3236 N N . THR A 1 439 ? -4.720 9.935 23.326 1.00 95.38 439 THR A N 1
ATOM 3237 C CA . THR A 1 439 ? -5.998 10.389 23.872 1.00 95.38 439 THR A CA 1
ATOM 3238 C C . THR A 1 439 ? -7.117 9.529 23.309 1.00 95.38 439 THR A C 1
ATOM 3240 O O . THR A 1 439 ? -7.310 9.483 22.097 1.00 95.38 439 THR A O 1
ATOM 3243 N N . VAL A 1 440 ? -7.865 8.864 24.182 1.00 95.88 440 VAL A N 1
ATOM 3244 C CA . VAL A 1 440 ? -9.000 8.009 23.831 1.00 95.88 440 VAL A CA 1
ATOM 3245 C C . VAL A 1 440 ? -10.274 8.655 24.353 1.00 95.88 440 VAL A C 1
ATOM 3247 O O . VAL A 1 440 ? -10.360 8.956 25.538 1.00 95.88 440 VAL A O 1
ATOM 3250 N N . LYS A 1 441 ? -11.268 8.853 23.487 1.00 96.00 441 LYS A N 1
ATOM 3251 C CA . LYS A 1 441 ? -12.554 9.471 23.838 1.00 96.00 441 LYS A CA 1
ATOM 3252 C C . LYS A 1 441 ? -13.704 8.615 23.344 1.00 96.00 441 LYS A C 1
ATOM 3254 O O . LYS A 1 441 ? -13.690 8.192 22.184 1.00 96.00 441 LYS A O 1
ATOM 3259 N N . ASN A 1 442 ? -14.710 8.391 24.192 1.00 93.94 442 ASN A N 1
ATOM 3260 C CA . ASN A 1 442 ? -15.983 7.751 23.815 1.00 93.94 442 ASN A CA 1
ATOM 3261 C C . ASN A 1 442 ? -15.834 6.440 23.007 1.00 93.94 442 ASN A C 1
ATOM 3263 O O . ASN A 1 442 ? -16.669 6.128 22.160 1.00 93.94 442 ASN A O 1
ATOM 3267 N N . THR A 1 443 ? -14.749 5.695 23.215 1.00 96.12 443 THR A N 1
ATOM 3268 C CA . THR A 1 443 ? -14.457 4.476 22.452 1.00 96.12 443 THR A CA 1
ATOM 3269 C C . THR A 1 443 ? -15.083 3.274 23.146 1.00 96.12 443 THR A C 1
ATOM 3271 O O . THR A 1 443 ? -15.041 3.175 24.371 1.00 96.12 443 THR A O 1
ATOM 3274 N N . MET A 1 444 ? -15.672 2.375 22.363 1.00 96.75 444 MET A N 1
ATOM 3275 C CA . MET A 1 444 ? -16.297 1.141 22.820 1.00 96.75 444 MET A CA 1
ATOM 3276 C C . MET A 1 444 ? -15.398 -0.051 22.483 1.00 96.75 444 MET A C 1
ATOM 3278 O O . MET A 1 444 ? -14.898 -0.156 21.362 1.00 96.75 444 MET A O 1
ATOM 3282 N N . ILE A 1 445 ? -15.203 -0.944 23.447 1.00 96.00 445 ILE A N 1
ATOM 3283 C CA . ILE A 1 445 ? -14.432 -2.181 23.321 1.00 96.00 445 ILE A CA 1
ATOM 3284 C C . ILE A 1 445 ? -15.357 -3.315 23.747 1.00 96.00 445 ILE A C 1
ATOM 3286 O O . ILE A 1 445 ? -15.854 -3.310 24.870 1.00 96.00 445 ILE A O 1
ATOM 3290 N N . ASP A 1 446 ? -15.656 -4.235 22.830 1.00 95.62 446 ASP A N 1
ATOM 3291 C CA . ASP A 1 446 ? -16.572 -5.365 23.060 1.00 95.62 446 ASP A CA 1
ATOM 3292 C C . ASP A 1 446 ? -17.938 -4.942 23.650 1.00 95.62 446 ASP A C 1
ATOM 3294 O O . ASP A 1 446 ? -18.561 -5.644 24.443 1.00 95.62 446 ASP A O 1
ATOM 3298 N N . GLY A 1 447 ? -18.422 -3.761 23.245 1.00 93.56 447 GLY A N 1
ATOM 3299 C CA . GLY A 1 447 ? -19.698 -3.195 23.696 1.00 93.56 447 GLY A CA 1
ATOM 3300 C C . GLY A 1 447 ? -19.643 -2.419 25.018 1.00 93.56 447 GLY A C 1
ATOM 3301 O O . GLY A 1 447 ? -20.653 -1.827 25.404 1.00 93.56 447 GLY A O 1
ATOM 3302 N N . GLU A 1 448 ? -18.488 -2.342 25.680 1.00 95.25 448 GLU A N 1
ATOM 3303 C CA . GLU A 1 448 ? -18.280 -1.571 26.911 1.00 95.25 448 GLU A CA 1
ATOM 3304 C C . GLU A 1 448 ? -17.452 -0.306 26.660 1.00 95.25 448 GLU A C 1
ATOM 3306 O O . GLU A 1 448 ? -16.668 -0.234 25.717 1.00 95.25 448 GLU A O 1
ATOM 3311 N N . LYS A 1 449 ? -17.634 0.732 27.486 1.00 94.00 449 LYS A N 1
ATOM 3312 C CA . LYS A 1 449 ? -16.814 1.948 27.375 1.00 94.00 449 LYS A CA 1
ATOM 3313 C C . LYS A 1 449 ? -15.372 1.628 27.746 1.00 94.00 449 LYS A C 1
ATOM 3315 O O . LYS A 1 449 ? -15.129 1.068 28.811 1.00 94.00 449 LYS A O 1
ATOM 3320 N N . ALA A 1 450 ? -14.441 2.059 26.903 1.00 92.50 450 ALA A N 1
ATOM 3321 C CA . ALA A 1 450 ? -13.022 1.885 27.134 1.00 92.50 450 ALA A CA 1
ATOM 3322 C C . ALA A 1 450 ? -12.579 2.552 28.443 1.00 92.50 450 ALA A C 1
ATOM 3324 O O . ALA A 1 450 ? -13.042 3.630 28.822 1.00 92.50 450 ALA A O 1
ATOM 3325 N N . THR A 1 451 ? -11.638 1.910 29.117 1.00 90.19 451 THR A N 1
ATOM 3326 C CA . THR A 1 451 ? -11.034 2.353 30.369 1.00 90.19 451 THR A CA 1
ATOM 3327 C C . THR A 1 451 ? -9.516 2.368 30.235 1.00 90.19 451 THR A C 1
ATOM 3329 O O . THR A 1 451 ? -8.936 1.804 29.309 1.00 90.19 451 THR A O 1
ATOM 3332 N N . THR A 1 452 ? -8.816 2.962 31.198 1.00 84.19 452 THR A N 1
ATOM 3333 C CA . THR A 1 452 ? -7.343 2.926 31.226 1.00 84.19 452 THR A CA 1
ATOM 3334 C C . THR A 1 452 ? -6.773 1.504 31.321 1.00 84.19 452 THR A C 1
ATOM 3336 O O . THR A 1 452 ? -5.629 1.278 30.927 1.00 84.19 452 THR A O 1
ATOM 3339 N N . ALA A 1 453 ? -7.550 0.525 31.803 1.00 82.44 453 ALA A N 1
ATOM 3340 C CA . ALA A 1 453 ? -7.126 -0.871 31.887 1.00 82.44 453 ALA A CA 1
ATOM 3341 C C . ALA A 1 453 ? -7.012 -1.554 30.513 1.00 82.44 453 ALA A C 1
ATOM 3343 O O . ALA A 1 453 ? -6.276 -2.539 30.398 1.00 82.44 453 ALA A O 1
ATOM 3344 N N . ASP A 1 454 ? -7.680 -1.010 29.493 1.00 84.50 454 ASP A N 1
ATOM 3345 C CA . ASP A 1 454 ? -7.682 -1.525 28.123 1.00 84.50 454 ASP A CA 1
ATOM 3346 C C . ASP A 1 454 ? -6.448 -1.093 27.324 1.00 84.50 454 ASP A C 1
ATOM 3348 O O . ASP A 1 454 ? -6.154 -1.654 26.274 1.00 84.50 454 ASP A O 1
ATOM 3352 N N . PHE A 1 455 ? -5.663 -0.141 27.839 1.00 79.56 455 PHE A N 1
ATOM 3353 C CA . PHE A 1 455 ? -4.499 0.441 27.161 1.00 79.56 455 PHE A CA 1
ATOM 3354 C C . PHE A 1 455 ? -3.202 0.209 27.945 1.00 79.56 455 PHE A C 1
ATOM 3356 O O . PHE A 1 455 ? -2.412 1.121 28.194 1.00 79.56 455 PHE A O 1
ATOM 3363 N N . LYS A 1 456 ? -2.971 -1.040 28.367 1.00 69.06 456 LYS A N 1
ATOM 3364 C CA . LYS A 1 456 ? -1.759 -1.412 29.109 1.00 69.06 456 LYS A CA 1
ATOM 3365 C C . LYS A 1 456 ? -0.505 -1.251 28.254 1.00 69.06 456 LYS A C 1
ATOM 3367 O O . LYS A 1 456 ? -0.391 -1.839 27.181 1.00 69.06 456 LYS A O 1
ATOM 3372 N N . ILE A 1 457 ? 0.462 -0.519 28.797 1.00 67.38 457 ILE A N 1
ATOM 3373 C CA . ILE A 1 457 ? 1.813 -0.390 28.249 1.00 67.38 457 ILE A CA 1
ATOM 3374 C C . ILE A 1 457 ? 2.569 -1.695 28.545 1.00 67.38 457 ILE A C 1
ATOM 3376 O O . ILE A 1 457 ? 2.571 -2.157 29.690 1.00 67.38 457 ILE A O 1
ATOM 3380 N N . GLY A 1 458 ? 3.211 -2.291 27.535 1.00 61.19 458 GLY A N 1
ATOM 3381 C CA . GLY A 1 458 ? 4.078 -3.459 27.723 1.00 61.19 458 GLY A CA 1
ATOM 3382 C C . GLY A 1 458 ? 5.213 -3.191 28.725 1.00 61.19 458 GLY A C 1
ATOM 3383 O O . GLY A 1 458 ? 5.562 -2.043 29.003 1.00 61.19 458 GLY A O 1
ATOM 3384 N N . SER A 1 459 ? 5.812 -4.241 29.297 1.00 54.91 459 SER A N 1
ATOM 3385 C CA . SER A 1 459 ? 6.954 -4.072 30.207 1.00 54.91 459 SER A CA 1
ATOM 3386 C C . SER A 1 459 ? 8.221 -3.738 29.412 1.00 54.91 459 SER A C 1
ATOM 3388 O O . SER A 1 459 ? 8.707 -4.566 28.647 1.00 54.91 459 SER A O 1
ATOM 3390 N N . THR A 1 460 ? 8.768 -2.527 29.550 1.00 52.44 460 THR A N 1
ATOM 3391 C CA . THR A 1 460 ? 9.926 -2.099 28.745 1.00 52.44 460 THR A CA 1
ATOM 3392 C C . THR A 1 460 ? 11.088 -1.671 29.641 1.00 52.44 460 THR A C 1
ATOM 3394 O O . THR A 1 460 ? 10.939 -0.871 30.563 1.00 52.44 460 THR A O 1
ATOM 3397 N N . SER A 1 461 ? 12.261 -2.260 29.395 1.00 46.38 461 SER A N 1
ATOM 3398 C CA . SER A 1 461 ? 13.478 -2.129 30.208 1.00 46.38 461 SER A CA 1
ATOM 3399 C C . SER A 1 461 ? 14.437 -1.023 29.743 1.00 46.38 461 SER A C 1
ATOM 3401 O O . SER A 1 461 ? 15.579 -0.991 30.186 1.00 46.38 461 SER A O 1
ATOM 3403 N N . ALA A 1 462 ? 14.009 -0.108 28.871 1.00 49.03 462 ALA A N 1
ATOM 3404 C CA . ALA A 1 462 ? 14.793 1.072 28.496 1.00 49.03 462 ALA A CA 1
ATOM 3405 C C . ALA A 1 462 ? 13.890 2.118 27.826 1.00 49.03 462 ALA A C 1
ATOM 3407 O O . ALA A 1 462 ? 13.725 2.104 26.610 1.00 49.03 462 ALA A O 1
ATOM 3408 N N . LYS A 1 463 ? 13.286 3.009 28.620 1.00 56.03 463 LYS A N 1
ATOM 3409 C CA . LYS A 1 463 ? 12.557 4.175 28.105 1.00 56.03 463 LYS A CA 1
ATOM 3410 C C . LYS A 1 463 ? 13.537 5.333 27.938 1.00 56.03 463 LYS A C 1
ATOM 3412 O O . LYS A 1 463 ? 14.129 5.764 28.924 1.00 56.03 463 LYS A O 1
ATOM 3417 N N . THR A 1 464 ? 13.709 5.833 26.721 1.00 57.59 464 THR A N 1
ATOM 3418 C CA . THR A 1 464 ? 14.356 7.136 26.478 1.00 57.59 464 THR A CA 1
ATOM 3419 C C . THR A 1 464 ? 13.332 8.276 26.43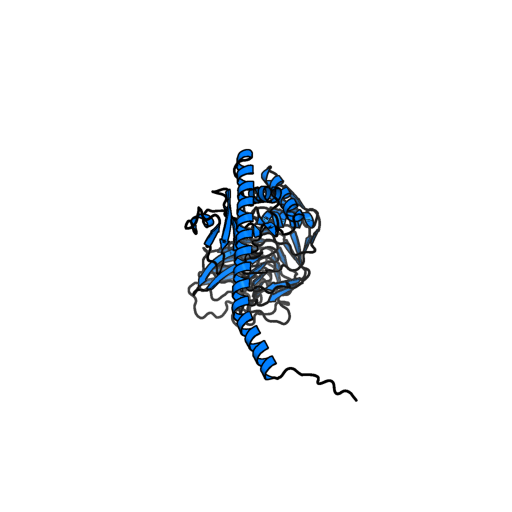1 1.00 57.59 464 THR A C 1
ATOM 3421 O O . THR A 1 464 ? 13.719 9.411 26.687 1.00 57.59 464 THR A O 1
ATOM 3424 N N . GLY A 1 465 ? 12.040 7.990 26.197 1.00 66.50 465 GLY A N 1
ATOM 3425 C CA . GLY A 1 465 ? 10.946 8.976 26.231 1.00 66.50 465 GLY A CA 1
ATOM 3426 C C . GLY A 1 465 ? 9.707 8.554 27.041 1.00 66.50 465 GLY A C 1
ATOM 3427 O O . GLY A 1 465 ? 9.662 7.467 27.629 1.00 66.50 465 GLY A O 1
ATOM 3428 N N . THR A 1 466 ? 8.716 9.447 27.138 1.00 76.44 466 THR A N 1
ATOM 3429 C CA . THR A 1 466 ? 7.496 9.270 27.952 1.00 76.44 466 THR A CA 1
ATOM 3430 C C . THR A 1 466 ? 6.350 8.640 27.157 1.00 76.44 466 THR A C 1
ATOM 3432 O O . THR A 1 466 ? 6.285 8.749 25.936 1.00 76.44 466 THR A O 1
ATOM 3435 N N . VAL A 1 467 ? 5.449 7.936 27.850 1.00 80.81 467 VAL A N 1
ATOM 3436 C CA . VAL A 1 467 ? 4.201 7.406 27.277 1.00 80.81 467 VAL A CA 1
ATOM 3437 C C . VAL A 1 467 ? 3.059 7.866 28.169 1.00 80.81 467 VAL A C 1
ATOM 3439 O O . VAL A 1 467 ? 3.035 7.508 29.349 1.00 80.81 467 VAL A O 1
ATOM 3442 N N . GLU A 1 468 ? 2.138 8.638 27.608 1.00 85.81 468 GLU A N 1
ATOM 3443 C CA . GLU A 1 468 ? 0.952 9.156 28.285 1.00 85.81 468 GLU A CA 1
ATOM 3444 C C . GLU A 1 468 ? -0.300 8.629 27.587 1.00 85.81 468 GLU A C 1
ATOM 3446 O O . GLU A 1 468 ? -0.412 8.689 26.364 1.00 85.81 468 GLU A O 1
ATOM 3451 N N . VAL A 1 469 ? -1.230 8.077 28.368 1.00 86.50 469 VAL A N 1
ATOM 3452 C CA . VAL A 1 469 ? -2.523 7.602 27.869 1.00 86.50 469 VAL A CA 1
ATOM 3453 C C . VAL A 1 469 ? -3.622 8.233 28.710 1.00 86.50 469 VAL A C 1
ATOM 3455 O O . VAL A 1 469 ? -3.702 7.986 29.915 1.00 86.50 469 VAL A O 1
ATOM 3458 N N . THR A 1 470 ? -4.473 9.019 28.062 1.00 90.31 470 THR A N 1
ATOM 3459 C CA . THR A 1 470 ? -5.640 9.666 28.663 1.00 90.31 470 THR A CA 1
ATOM 3460 C C . THR A 1 470 ? -6.895 9.036 28.081 1.00 90.31 470 THR A C 1
ATOM 3462 O O . THR A 1 470 ? -7.038 8.965 26.863 1.00 90.31 470 THR A O 1
ATOM 3465 N N . VAL A 1 471 ? -7.799 8.575 28.945 1.00 90.00 471 VAL A N 1
ATOM 3466 C CA . VAL A 1 471 ? -9.103 8.027 28.548 1.00 90.00 471 VAL A CA 1
ATOM 3467 C C . VAL A 1 471 ? -10.186 8.930 29.131 1.00 90.00 471 VAL A C 1
ATOM 3469 O O . VAL A 1 471 ? -10.235 9.096 30.352 1.00 90.00 471 VAL A O 1
ATOM 3472 N N . GLU A 1 472 ? -10.991 9.535 28.256 1.00 87.81 472 GLU A N 1
ATOM 3473 C CA . GLU A 1 472 ? -12.057 10.506 28.565 1.00 87.81 472 GLU A CA 1
ATOM 3474 C C . GLU A 1 472 ? -13.467 9.945 28.339 1.00 87.81 472 GLU A C 1
ATOM 3476 O O . GLU A 1 472 ? -13.716 9.315 27.276 1.00 87.81 472 GLU A O 1
#

Nearest PDB structures (foldseek):
  3n6z-assembly1_A  TM=5.337E-01  e=1.320E-04  Bacteroides ovatus ATCC 8483
  7jgj-assembly1_A  TM=5.912E-01  e=2.551E-01  Streptococcus pneumoniae
  4dn7-assembly1_B  TM=1.966E-01  e=5.062E+00  Methanosarcina mazei Go1